Protein AF-0000000072238722 (afdb_homodimer)

Organism: Galdieria sulphuraria (NCBI:txid130081)

Solvent-accessible surface area (backbone atoms only — not comparable to full-atom values): 38570 Å² total; per-residue (Å²): 114,72,70,58,52,62,52,50,57,59,60,52,62,66,69,68,73,68,76,85,83,76,80,78,76,73,68,76,77,63,63,63,56,59,50,48,52,53,47,48,51,50,53,49,53,51,50,53,50,44,53,50,46,49,50,52,45,54,50,49,50,54,50,46,52,54,48,49,51,50,44,53,54,46,50,53,51,49,50,53,50,50,52,52,50,50,60,60,52,68,78,47,76,82,42,75,71,49,44,55,50,50,52,49,49,52,51,49,52,51,50,51,61,61,54,50,73,76,46,79,29,46,36,48,72,75,33,28,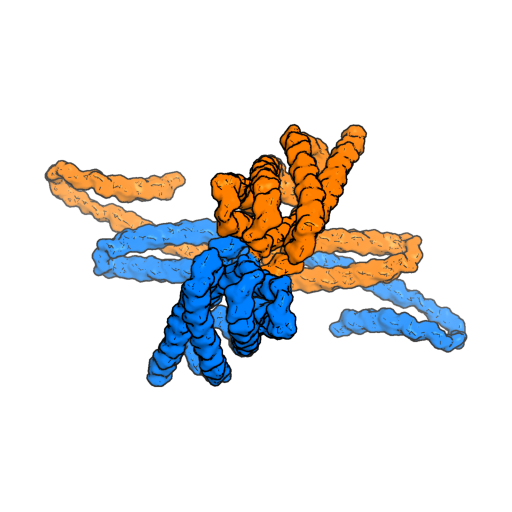68,45,62,43,89,44,72,59,55,58,88,44,64,66,53,46,53,48,51,52,50,49,51,42,48,49,48,45,59,47,18,59,51,47,35,51,53,35,51,50,35,63,75,40,70,83,43,60,66,56,49,33,50,51,23,51,51,45,24,50,49,26,49,25,49,32,40,46,52,32,34,41,38,61,61,71,44,86,68,61,68,60,65,44,50,48,24,55,50,49,22,51,45,21,49,38,60,36,53,46,55,99,42,72,70,44,64,74,41,48,63,62,49,40,50,51,48,34,51,51,23,52,48,43,35,54,50,27,50,51,52,48,53,50,52,51,52,28,52,74,68,72,44,59,75,60,69,79,70,69,88,75,69,74,92,64,60,76,62,62,64,51,53,60,57,45,45,61,59,52,51,52,52,42,50,52,38,43,51,50,19,54,50,28,46,56,50,20,73,76,41,67,87,47,56,49,38,47,53,43,17,50,48,31,44,52,49,28,54,52,50,51,52,52,53,52,49,53,54,49,50,55,56,46,58,51,51,72,70,99,115,72,72,60,54,62,54,52,59,62,60,56,64,65,70,69,73,71,78,84,84,73,80,80,71,74,67,74,76,60,63,62,56,58,51,46,52,53,47,49,50,52,52,48,53,52,50,52,50,45,53,51,46,50,50,50,45,53,51,50,51,54,52,47,51,54,47,49,51,52,44,54,53,47,50,54,52,49,51,53,51,49,53,53,50,50,61,61,53,67,79,49,76,83,42,75,71,47,44,55,50,50,51,49,51,52,50,50,51,51,48,51,60,60,54,49,75,75,46,79,32,46,35,48,72,74,34,28,69,45,63,42,89,43,73,60,56,58,87,44,67,65,52,46,53,48,52,52,50,50,53,43,48,50,47,45,59,48,18,59,53,47,36,52,52,34,48,49,35,64,75,40,70,84,42,60,66,55,49,33,50,52,22,50,51,46,24,50,50,24,50,24,48,33,39,47,50,31,33,42,39,61,61,70,44,85,70,62,67,61,64,45,49,47,23,54,50,48,23,50,43,21,50,37,60,34,51,46,56,99,42,72,70,44,64,73,41,49,65,61,49,38,53,51,48,36,52,52,23,52,48,43,35,54,51,28,53,51,53,48,54,48,50,52,52,27,51,74,68,70,48,60,73,59,71,73,69,70,71,68,71,74,75,58,61,66,81,26,78,57,56,68,56,44,46,61,59,53,53,52,52,42,51,52,38,44,50,52,18,53,49,28,47,55,48,20,72,75,42,68,87,48,55,49,37,48,51,42,18,52,48,32,42,52,48,29,53,52,51,52,52,52,52,53,48,53,53,49,50,53,56,47,58,49,51,71,71,100

Nearest PDB structures (foldseek):
  7n7p-assembly1_B  TM=8.398E-01  e=6.210E-16  Homo sapiens
  7n0l-assembly1_B  TM=8.206E-01  e=9.964E-15  Mus musculus
  7n0k-assembly1_A  TM=8.258E-01  e=4.083E-14  Mus musculus
  7cxr-assembly1_B  TM=8.049E-01  e=8.608E-13  Anaplasma marginale
  7f6v-assembly1_B  TM=8.187E-01  e=2.139E-12  Homo sapiens

Sequence (716 aa):
MVVETKRENYNSVKSGAEGSVATSSVTSQTTPLLDWEEYLRDVESAHSRLLQTSDQLRHSFSQLDTLQGEFESKYRAQKKDVESLKSYLKDINDTVQYTTAKEKVESWSCDLKQLSSLMPVSGGLFVELFLGTTDLRFRRRQQRIAFKTQYELYKKRLGPFFVWMTFLCFLFERNRWLHMLLQLFLAYYYASLAIRENILRANGSNIKSWWIWHHYLSMGIATCFLTWPDSTSYAMFRNRLHIFGMYTALLQILQARYQMARLYTLRSLGKAGELDVANTDSTQIHWGSSMKLLMPFVIVGQFIQLYNCIFLYGLWRMFPLETQILVASILFLSTFAGNFSTTMYTLYEKTRGKKHSFMVVETKRENYNSVKSGAEGSVATSSVTSQTTPLLDWEEYLRDVESAHSRLLQTSDQLRHSFSQLDTLQGEFESKYRAQKKDVESLKSYLKDINDTVQYTTAKEKVESWSCDLKQLSSLMPVSGGLFVELFLGTTDLRFRRRQQRIAFKTQYELYKKRLGPFFVWMTFLCFLFERNRWLHMLLQLFLAYYYASLAIRENILRANGSNIKSWWIWHHYLSMGIATCFLTWPDSTSYAMFRNRLHIFGMYTALLQILQARYQMARLYTLRSLGKAGELDVANTDSTQIHWGSSMKLLMPFVIVGQFIQLYNCIFLYGLWRMFPLETQILVASILFLSTFAGNFSTTMYTLYEKTRGKKHSF

InterPro domains:
  IPR012926 TMEM120A/B [PF07851] (41-352)
  IPR012926 TMEM120A/B [PTHR21433] (40-355)

Foldseek 3Di:
DVVVVLVVVVVVVVPPPDDDDDDDPCPVPVVVVVVVVVVVVVVVVVVVVVVVVVVVVVVVVVVVVVVLVVVVVVLVVLVVVLVVVCVVLVPDPDDVVSVVVNVVSVVSVVVSVVCCLSHFAALDDLLCVPVNGDGLRDPDPVVLLVLVLVLLVVLLVCLVVLLVLLVVCVVVVLPLVSLLVSLVVLLVVLSVNLNSVSSSVRHPDPDDPLVSVLSVLSSVLSVLSNPQDSDPLCSVCVNLVSVLSNLVSVLSNLVSVLVNVVSVVCVVVVNNRVVPDCPVDPVPPPNPVSVVVSLVSLVVSLVSLLVSLVVLVVSCVVVVVRCSSVSSSVSSVVSSVSSVVVSVVVVVCVVVVVVVVD/DVVVVVVVVVVVVPPPPDDDPDDPPCPVPVVVVVVVVVVVVVVVVVVVVVVVVVVVVVVVVVVVVVVLVVLVVVLVVLVVVLVVVCVVLVPDPDDVVSVVVNVVSVVSVVVSVVCCLSHFAALDDLLCVPVNGDGLRDPDPVVLLVLVLVLLVVLLVCLVVLLVLLVVCVVVVLPLVSLLVSLVVLLVVLSVNLNSVSSSVRHPDPDDVLVSVLSVLSSVLSVLSNPQDSDPLCSVCVVLVSVLSNLVSVLSNLVSVVVNVVSVVCVVVVNNRVVPDCPPPDVVPPCPPRVVVSLVSLVVSLVSLLVSLVVLVVSCVVVVVRCSSVSSSVSSVVSSVSSVVVSVVVVVCVVVSVVVVD

Radius of gyration: 32.62 Å; Cα contacts (8 Å, |Δi|>4): 556; chains: 2; bounding box: 88×88×109 Å

Structure (mmCIF, N/CA/C/O backbone):
data_AF-0000000072238722-model_v1
#
loop_
_entity.id
_entity.type
_entity.pdbx_description
1 polymer 'TMPIT-like protein'
#
loop_
_atom_site.group_PDB
_atom_site.id
_atom_site.type_symbol
_atom_site.label_atom_id
_atom_site.label_alt_id
_atom_site.label_comp_id
_atom_site.label_asym_id
_atom_site.label_entity_id
_atom_site.label_seq_id
_atom_site.pdbx_PDB_ins_code
_atom_site.Cartn_x
_atom_site.Cartn_y
_atom_site.Cartn_z
_atom_site.occupancy
_atom_site.B_iso_or_equiv
_atom_site.auth_seq_id
_atom_site.auth_comp_id
_atom_site.auth_asym_id
_atom_site.auth_atom_id
_atom_site.pdbx_PDB_model_num
ATOM 1 N N . MET A 1 1 ? -0.94 39.125 -16.312 1 28 1 MET A N 1
ATOM 2 C CA . MET A 1 1 ? -0.953 39.688 -17.672 1 28 1 MET A CA 1
ATOM 3 C C . MET A 1 1 ? 0.377 40.344 -18 1 28 1 MET A C 1
ATOM 5 O O . MET A 1 1 ? 0.87 40.25 -19.125 1 28 1 MET A O 1
ATOM 9 N N . VAL A 1 2 ? 0.935 41.031 -16.906 1 33.91 2 VAL A N 1
ATOM 10 C CA . VAL A 1 2 ? 2.15 41.812 -17.125 1 33.91 2 VAL A CA 1
ATOM 11 C C . VAL A 1 2 ? 3.348 40.875 -17.25 1 33.91 2 VAL A C 1
ATOM 13 O O . VAL A 1 2 ? 4.223 41.094 -18.094 1 33.91 2 VAL A O 1
ATOM 16 N N . VAL A 1 3 ? 3.268 39.75 -16.5 1 37.22 3 VAL A N 1
ATOM 17 C CA . VAL A 1 3 ? 4.398 38.812 -16.453 1 37.22 3 VAL A CA 1
ATOM 18 C C . VAL A 1 3 ? 4.438 38 -17.719 1 37.22 3 VAL A C 1
ATOM 20 O O . VAL A 1 3 ? 5.5 37.531 -18.125 1 37.22 3 VAL A O 1
ATOM 23 N N . GLU A 1 4 ? 3.24 37.781 -18.328 1 39.72 4 GLU A N 1
ATOM 24 C CA . GLU A 1 4 ? 3.18 37.031 -19.578 1 39.72 4 GLU A CA 1
ATOM 25 C C . GLU A 1 4 ? 3.777 37.812 -20.734 1 39.72 4 GLU A C 1
ATOM 27 O O . GLU A 1 4 ? 4.441 37.281 -21.609 1 39.72 4 GLU A O 1
ATOM 32 N N . THR A 1 5 ? 3.619 39.125 -20.734 1 41.16 5 THR A N 1
ATOM 33 C CA . THR A 1 5 ? 4.07 39.969 -21.828 1 41.16 5 THR A CA 1
ATOM 34 C C . THR A 1 5 ? 5.594 40.094 -21.844 1 41.16 5 THR A C 1
ATOM 36 O O . THR A 1 5 ? 6.207 40.188 -22.906 1 41.16 5 THR A O 1
ATOM 39 N N . LYS A 1 6 ? 6.238 40.094 -20.719 1 40.59 6 LYS A N 1
ATOM 40 C CA . LYS A 1 6 ? 7.691 40.219 -20.672 1 40.59 6 LYS A CA 1
ATOM 41 C C . LYS A 1 6 ? 8.367 38.906 -21.094 1 40.59 6 LYS A C 1
ATOM 43 O O . LYS A 1 6 ? 9.492 38.938 -21.609 1 40.59 6 LYS A O 1
ATOM 48 N N . ARG A 1 7 ? 7.629 37.781 -21.016 1 41.03 7 ARG A N 1
ATOM 49 C CA . ARG A 1 7 ? 8.102 36.5 -21.453 1 41.03 7 ARG A CA 1
ATOM 50 C C . ARG A 1 7 ? 8.125 36.406 -22.969 1 41.03 7 ARG A C 1
ATOM 52 O O . ARG A 1 7 ? 9.055 35.812 -23.547 1 41.03 7 ARG A O 1
ATOM 59 N N . GLU A 1 8 ? 7.059 36.844 -23.688 1 42.12 8 GLU A N 1
ATOM 60 C CA . GLU A 1 8 ? 6.945 36.812 -25.156 1 42.12 8 GLU A CA 1
ATOM 61 C C . GLU A 1 8 ? 7.996 37.688 -25.812 1 42.12 8 GLU A C 1
ATOM 63 O O . GLU A 1 8 ? 8.516 37.344 -26.891 1 42.12 8 GLU A O 1
ATOM 68 N N . ASN A 1 9 ? 8.227 38.812 -25.312 1 41.56 9 ASN A N 1
ATOM 69 C CA . ASN A 1 9 ? 9.211 39.688 -25.969 1 41.56 9 ASN A CA 1
ATOM 70 C C . ASN A 1 9 ? 10.609 39.094 -25.922 1 41.56 9 ASN A C 1
ATOM 72 O O . ASN A 1 9 ? 11.445 39.375 -26.766 1 41.56 9 ASN A O 1
ATOM 76 N N . TYR A 1 10 ? 10.789 38.188 -24.938 1 40.44 10 TYR A N 1
ATOM 77 C CA . TYR A 1 10 ? 12.109 37.594 -24.875 1 40.44 10 TYR A CA 1
ATOM 78 C C . TYR A 1 10 ? 12.242 36.469 -25.906 1 40.44 10 TYR A C 1
ATOM 80 O O . TYR A 1 10 ? 13.289 36.312 -26.531 1 40.44 10 TYR A O 1
ATOM 88 N N . ASN A 1 11 ? 11.156 35.688 -26.156 1 40.56 11 ASN A N 1
ATOM 89 C CA . ASN A 1 11 ? 11.234 34.688 -27.203 1 40.56 11 ASN A CA 1
ATOM 90 C C . ASN A 1 11 ? 11.203 35.281 -28.594 1 40.56 11 ASN A C 1
ATOM 92 O O . ASN A 1 11 ? 11.68 34.688 -29.562 1 40.56 11 ASN A O 1
ATOM 96 N N . SER A 1 12 ? 10.469 36.375 -28.797 1 39.59 12 SER A N 1
ATOM 97 C CA . SER A 1 12 ? 10.375 36.938 -30.141 1 39.59 12 SER A CA 1
ATOM 98 C C . SER A 1 12 ? 11.688 37.594 -30.562 1 39.59 12 SER A C 1
ATOM 100 O O . SER A 1 12 ? 11.922 37.812 -31.75 1 39.59 12 SER A O 1
ATOM 102 N N . VAL A 1 13 ? 12.484 38.062 -29.656 1 39.94 13 VAL A N 1
ATOM 103 C CA . VAL A 1 13 ? 13.719 38.719 -30.078 1 39.94 13 VAL A CA 1
ATOM 104 C C . VAL A 1 13 ? 14.672 37.688 -30.672 1 39.94 13 VAL A C 1
ATOM 106 O O . VAL A 1 13 ? 15.594 38.031 -31.422 1 39.94 13 VAL A O 1
ATOM 109 N N . LYS A 1 14 ? 14.367 36.312 -30.469 1 37.22 14 LYS A N 1
ATOM 110 C CA . LYS A 1 14 ? 15.266 35.344 -31.094 1 37.22 14 LYS A CA 1
ATOM 111 C C . LYS A 1 14 ? 14.984 35.219 -32.594 1 37.22 14 LYS A C 1
ATOM 113 O O . LYS A 1 14 ? 15.883 34.906 -33.375 1 37.22 14 LYS A O 1
ATOM 118 N N . SER A 1 15 ? 13.648 35.281 -33.031 1 36.59 15 SER A N 1
ATOM 119 C CA . SER A 1 15 ? 13.398 34.844 -34.406 1 36.59 15 SER A CA 1
ATOM 120 C C . SER A 1 15 ? 13.812 35.906 -35.406 1 36.59 15 SER A C 1
ATOM 122 O O . SER A 1 15 ? 13.875 35.656 -36.594 1 36.59 15 SER A O 1
ATOM 124 N N . GLY A 1 16 ? 13.664 37.219 -35.062 1 32.88 16 GLY A N 1
ATOM 125 C CA . GLY A 1 16 ? 13.758 38.25 -36.094 1 32.88 16 GLY A CA 1
ATOM 126 C C . GLY A 1 16 ? 15.18 38.5 -36.531 1 32.88 16 GLY A C 1
ATOM 127 O O . GLY A 1 16 ? 15.453 39.5 -37.219 1 32.88 16 GLY A O 1
ATOM 128 N N . ALA A 1 17 ? 16.219 37.875 -36 1 33.78 17 ALA A N 1
ATOM 129 C CA . ALA A 1 17 ? 17.562 38.375 -36.281 1 33.78 17 ALA A CA 1
ATOM 130 C C . ALA A 1 17 ? 17.953 38.094 -37.719 1 33.78 17 ALA A C 1
ATOM 132 O O . ALA A 1 17 ? 19.109 38.312 -38.094 1 33.78 17 ALA A O 1
ATOM 133 N N . GLU A 1 18 ? 17.031 37.438 -38.594 1 29.19 18 GLU A N 1
ATOM 134 C CA . GLU A 1 18 ? 17.734 37.062 -39.812 1 29.19 18 GLU A CA 1
ATOM 135 C C . GLU A 1 18 ? 17.953 38.281 -40.688 1 29.19 18 GLU A C 1
ATOM 137 O O . GLU A 1 18 ? 18.844 38.281 -41.531 1 29.19 18 GLU A O 1
ATOM 142 N N . GLY A 1 19 ? 16.844 39 -41.062 1 27.91 19 GLY A N 1
ATOM 143 C CA . GLY A 1 19 ? 16.906 39.531 -42.406 1 27.91 19 GLY A CA 1
ATOM 144 C C . GLY A 1 19 ? 17.938 40.656 -42.562 1 27.91 19 GLY A C 1
ATOM 145 O O . GLY A 1 19 ? 18.828 40.562 -43.406 1 27.91 19 GLY A O 1
ATOM 146 N N . SER A 1 20 ? 17.469 42.031 -42.844 1 29.31 20 SER A N 1
ATOM 147 C CA . SER A 1 20 ? 17.938 43.031 -43.75 1 29.31 20 SER A CA 1
ATOM 148 C C . SER A 1 20 ? 19.156 43.781 -43.188 1 29.31 20 SER A C 1
ATOM 150 O O . SER A 1 20 ? 19.281 43.969 -42 1 29.31 20 SER A O 1
ATOM 152 N N . VAL A 1 21 ? 20.25 44.125 -44.125 1 29.61 21 VAL A N 1
ATOM 153 C CA . VAL A 1 21 ? 21.594 44.688 -44.094 1 29.61 21 VAL A CA 1
ATOM 154 C C . VAL A 1 21 ? 21.531 46.125 -43.594 1 29.61 21 VAL A C 1
ATOM 156 O O . VAL A 1 21 ? 22.547 46.844 -43.594 1 29.61 21 VAL A O 1
ATOM 159 N N . ALA A 1 22 ? 20.328 46.844 -43.656 1 29.47 22 ALA A N 1
ATOM 160 C CA . ALA A 1 22 ? 20.562 48.25 -43.812 1 29.47 22 ALA A CA 1
ATOM 161 C C . ALA A 1 22 ? 21.5 48.781 -42.719 1 29.47 22 ALA A C 1
ATOM 163 O O . ALA A 1 22 ? 21.719 48.125 -41.719 1 29.47 22 ALA A O 1
ATOM 164 N N . THR A 1 23 ? 21.484 50.188 -42.562 1 31.95 23 THR A N 1
ATOM 165 C CA . THR A 1 23 ? 22.297 51.312 -42.094 1 31.95 23 THR A CA 1
ATOM 166 C C . THR A 1 23 ? 22.562 51.188 -40.594 1 31.95 23 THR A C 1
ATOM 168 O O . THR A 1 23 ? 21.703 50.719 -39.844 1 31.95 23 THR A O 1
ATOM 171 N N . SER A 1 24 ? 23.891 51.531 -40.156 1 31.14 24 SER A N 1
ATOM 172 C CA . SER A 1 24 ? 24.719 51.281 -39 1 31.14 24 SER A CA 1
ATOM 173 C C . SER A 1 24 ? 24.141 51.875 -37.75 1 31.14 24 SER A C 1
ATOM 175 O O . SER A 1 24 ? 24.875 52.281 -36.844 1 31.14 24 SER A O 1
ATOM 177 N N . SER A 1 25 ? 22.922 52.594 -37.844 1 32.25 25 SER A N 1
ATOM 178 C CA . SER A 1 25 ? 22.703 53.312 -36.594 1 32.25 25 SER A CA 1
ATOM 179 C C . SER A 1 25 ? 22.891 52.406 -35.375 1 32.25 25 SER A C 1
ATOM 181 O O . SER A 1 25 ? 22.297 51.312 -35.312 1 32.25 25 SER A O 1
ATOM 183 N N . VAL A 1 26 ? 24.125 52.5 -34.75 1 32.59 26 VAL A N 1
ATOM 184 C CA . VAL A 1 26 ? 24.5 51.906 -33.469 1 32.59 26 VAL A CA 1
ATOM 185 C C . VAL A 1 26 ? 23.344 52.031 -32.469 1 32.59 26 VAL A C 1
ATOM 187 O O . VAL A 1 26 ? 23.125 53.094 -31.891 1 32.59 26 VAL A O 1
ATOM 190 N N . THR A 1 27 ? 22.125 51.969 -32.875 1 32.94 27 THR A N 1
ATOM 191 C CA . THR A 1 27 ? 21.203 51.875 -31.75 1 32.94 27 THR A CA 1
ATOM 192 C C . THR A 1 27 ? 21.734 50.938 -30.672 1 32.94 27 THR A C 1
ATOM 194 O O . THR A 1 27 ? 21.938 49.75 -30.938 1 32.94 27 THR A O 1
ATOM 197 N N . SER A 1 28 ? 22.656 51.531 -29.797 1 33.12 28 SER A N 1
ATOM 198 C CA . SER A 1 28 ? 23.141 50.875 -28.594 1 33.12 28 SER A CA 1
ATOM 199 C C . SER A 1 28 ? 22.109 49.875 -28.031 1 33.12 28 SER A C 1
ATOM 201 O O . SER A 1 28 ? 21 50.281 -27.672 1 33.12 28 SER A O 1
ATOM 203 N N . GLN A 1 29 ? 21.969 48.812 -28.484 1 36.44 29 GLN A N 1
ATOM 204 C CA . GLN A 1 29 ? 21.344 47.594 -28.047 1 36.44 29 GLN A CA 1
ATOM 205 C C . GLN A 1 29 ? 21.516 47.375 -26.547 1 36.44 29 GLN A C 1
ATOM 207 O O . GLN A 1 29 ? 22.188 46.438 -26.125 1 36.44 29 GLN A O 1
ATOM 212 N N . THR A 1 30 ? 21.906 48.406 -25.75 1 38.66 30 THR A N 1
ATOM 213 C CA . THR A 1 30 ? 22.047 48.406 -24.297 1 38.66 30 THR A CA 1
ATOM 214 C C . THR A 1 30 ? 20.797 47.844 -23.625 1 38.66 30 THR A C 1
ATOM 216 O O . THR A 1 30 ? 20.656 47.875 -22.406 1 38.66 30 THR A O 1
ATOM 219 N N . THR A 1 31 ? 19.703 47.812 -24.172 1 40.91 31 THR A N 1
ATOM 220 C CA . THR A 1 31 ? 18.422 47.531 -23.531 1 40.91 31 THR A CA 1
ATOM 221 C C . THR A 1 31 ? 18.406 46.156 -22.906 1 40.91 31 THR A C 1
ATOM 223 O O . THR A 1 31 ? 17.516 45.812 -22.125 1 40.91 31 THR A O 1
ATOM 226 N N . PRO A 1 32 ? 19.094 45.219 -23.438 1 49.81 32 PRO A N 1
ATOM 227 C CA . PRO A 1 32 ? 18.922 43.844 -22.969 1 49.81 32 PRO A CA 1
ATOM 228 C C . PRO A 1 32 ? 19.422 43.625 -21.547 1 49.81 32 PRO A C 1
ATOM 230 O O . PRO A 1 32 ? 18.906 42.781 -20.828 1 49.81 32 PRO A O 1
ATOM 233 N N . LEU A 1 33 ? 20.453 44.375 -21.25 1 49 33 LEU A N 1
ATOM 234 C CA . LEU A 1 33 ? 21.109 44.219 -19.953 1 49 33 LEU A CA 1
ATOM 235 C C . LEU A 1 33 ? 20.188 44.719 -18.828 1 49 33 LEU A C 1
ATOM 237 O O . LEU A 1 33 ? 20.125 44.094 -17.766 1 49 33 LEU A O 1
ATOM 241 N N . LEU A 1 34 ? 19.656 45.969 -19.016 1 54 34 LEU A N 1
ATOM 242 C CA . LEU A 1 34 ? 18.766 46.562 -18.031 1 54 34 LEU A CA 1
ATOM 243 C C . LEU A 1 34 ? 17.625 45.594 -17.672 1 54 34 LEU A C 1
ATOM 245 O O . LEU A 1 34 ? 17.266 45.469 -16.5 1 54 34 LEU A O 1
ATOM 249 N N . ASP A 1 35 ? 17.375 44.812 -18.766 1 74.38 35 ASP A N 1
ATOM 250 C CA . ASP A 1 35 ? 16.188 43.969 -18.625 1 74.38 35 ASP A CA 1
ATOM 251 C C . ASP A 1 35 ? 16.5 42.75 -17.797 1 74.38 35 ASP A C 1
ATOM 253 O O . ASP A 1 35 ? 15.719 42.344 -16.922 1 74.38 35 ASP A O 1
ATOM 257 N N . TRP A 1 36 ? 17.797 42.469 -17.953 1 77.62 36 TRP A N 1
ATOM 258 C CA . TRP A 1 36 ? 18.109 41.25 -17.219 1 77.62 36 TRP A CA 1
ATOM 259 C C . TRP A 1 36 ? 18.391 41.562 -15.75 1 77.62 36 TRP A C 1
ATOM 261 O O . TRP A 1 36 ? 18.031 40.781 -14.859 1 77.62 36 TRP A O 1
ATOM 271 N N . GLU A 1 37 ? 19.016 42.844 -15.516 1 79.62 37 GLU A N 1
ATOM 272 C CA . GLU A 1 37 ? 19.297 43.25 -14.133 1 79.62 37 GLU A CA 1
ATOM 273 C C . GLU A 1 37 ? 18 43.5 -13.359 1 79.62 37 GLU A C 1
ATOM 275 O O . GLU A 1 37 ? 17.906 43.156 -12.172 1 79.62 37 GLU A O 1
ATOM 280 N N . GLU A 1 38 ? 17.156 44.156 -14.062 1 86.06 38 GLU A N 1
ATOM 281 C CA . GLU A 1 38 ? 15.859 44.375 -13.43 1 86.06 38 GLU A CA 1
ATOM 282 C C . GLU A 1 38 ? 15.164 43.031 -13.141 1 86.06 38 GLU A C 1
ATOM 284 O O . GLU A 1 38 ? 14.562 42.875 -12.078 1 86.06 38 GLU A O 1
ATOM 289 N N . TYR A 1 39 ? 15.297 42.188 -14.117 1 88.25 39 TYR A N 1
ATOM 290 C CA . TYR A 1 39 ? 14.742 40.844 -13.93 1 88.25 39 TYR A CA 1
ATOM 291 C C . TYR A 1 39 ? 15.406 40.125 -12.75 1 88.25 39 TYR A C 1
ATOM 293 O O . TYR A 1 39 ? 14.727 39.5 -11.938 1 88.25 39 TYR A O 1
ATOM 301 N N . LEU A 1 40 ? 16.625 40.281 -12.641 1 89.81 40 LEU A N 1
ATOM 302 C CA . LEU A 1 40 ? 17.359 39.688 -11.539 1 89.81 40 LEU A CA 1
ATOM 303 C C . LEU A 1 40 ? 16.891 40.25 -10.203 1 89.81 40 LEU A C 1
ATOM 305 O O . LEU A 1 40 ? 16.766 39.5 -9.227 1 89.81 40 LEU A O 1
ATOM 309 N N . ARG A 1 41 ? 16.703 41.531 -10.18 1 90.88 41 ARG A N 1
ATOM 310 C CA . ARG A 1 41 ? 16.234 42.156 -8.953 1 90.88 41 ARG A CA 1
ATOM 311 C C . ARG A 1 41 ? 14.828 41.656 -8.594 1 90.88 41 ARG A C 1
ATOM 313 O O . ARG A 1 41 ? 14.523 41.469 -7.418 1 90.88 41 ARG A O 1
ATOM 320 N N . ASP A 1 42 ? 13.984 41.438 -9.523 1 91.5 42 ASP A N 1
ATOM 321 C CA . ASP A 1 42 ? 12.641 40.938 -9.289 1 91.5 42 ASP A CA 1
ATOM 322 C C . ASP A 1 42 ? 12.688 39.531 -8.727 1 91.5 42 ASP A C 1
ATOM 324 O O . ASP A 1 42 ? 11.938 39.188 -7.805 1 91.5 42 ASP A O 1
ATOM 328 N N . VAL A 1 43 ? 13.539 38.781 -9.352 1 93.69 43 VAL A N 1
ATOM 329 C CA . VAL A 1 43 ? 13.672 37.375 -8.906 1 93.69 43 VAL A CA 1
ATOM 330 C C . VAL A 1 43 ? 14.219 37.344 -7.477 1 93.69 43 VAL A C 1
ATOM 332 O O . VAL A 1 43 ? 13.805 36.5 -6.672 1 93.69 43 VAL A O 1
ATOM 335 N N . GLU A 1 44 ? 15.078 38.25 -7.168 1 93.88 44 GLU A N 1
ATOM 336 C CA . GLU A 1 44 ? 15.625 38.344 -5.82 1 93.88 44 GLU A CA 1
ATOM 337 C C . GLU A 1 44 ? 14.547 38.719 -4.809 1 93.88 44 GLU A C 1
ATOM 339 O O . GLU A 1 44 ? 14.508 38.188 -3.707 1 93.88 44 GLU A O 1
ATOM 344 N N . SER A 1 45 ? 13.758 39.656 -5.156 1 94.19 45 SER A N 1
ATOM 345 C CA . SER A 1 45 ? 12.664 40.062 -4.277 1 94.19 45 SER A CA 1
ATOM 346 C C . SER A 1 45 ? 11.68 38.906 -4.062 1 94.19 45 SER A C 1
ATOM 348 O O . SER A 1 45 ? 11.203 38.688 -2.947 1 94.19 45 SER A O 1
ATOM 350 N N . ALA A 1 46 ? 11.359 38.219 -5.117 1 94.31 46 ALA A N 1
ATOM 351 C CA . ALA A 1 46 ? 10.469 37.062 -5.023 1 94.31 46 ALA A CA 1
ATOM 352 C C . ALA A 1 46 ? 11.086 35.969 -4.148 1 94.31 46 ALA A C 1
ATOM 354 O O . ALA A 1 46 ? 10.375 35.281 -3.398 1 94.31 46 ALA A O 1
ATOM 355 N N . HIS A 1 47 ? 12.328 35.781 -4.293 1 95.31 47 HIS A N 1
ATOM 356 C CA . HIS A 1 47 ? 13.047 34.812 -3.49 1 95.31 47 HIS A CA 1
ATOM 357 C C . HIS A 1 47 ? 12.969 35.125 -2.006 1 95.31 47 HIS A C 1
ATOM 359 O O . HIS A 1 47 ? 12.766 34.25 -1.172 1 95.31 47 HIS A O 1
ATOM 365 N N . SER A 1 48 ? 13.148 36.406 -1.699 1 95.12 48 SER A N 1
ATOM 366 C CA . SER A 1 48 ? 13.047 36.844 -0.312 1 95.12 48 SER A CA 1
ATOM 367 C C . SER A 1 48 ? 11.648 36.625 0.249 1 95.12 48 SER A C 1
ATOM 369 O O . SER A 1 48 ? 11.5 36.219 1.407 1 95.12 48 SER A O 1
ATOM 371 N N . ARG A 1 49 ? 10.672 36.844 -0.535 1 95.06 49 ARG A N 1
ATOM 372 C CA . ARG A 1 49 ? 9.297 36.594 -0.113 1 95.06 49 ARG A CA 1
ATOM 373 C C . ARG A 1 49 ? 9.062 35.094 0.111 1 95.06 49 ARG A C 1
ATOM 375 O O . ARG A 1 49 ? 8.336 34.719 1.031 1 95.06 49 ARG A O 1
ATOM 382 N N . LEU A 1 50 ? 9.602 34.281 -0.732 1 96.62 50 LEU A N 1
ATOM 383 C CA . LEU A 1 50 ? 9.5 32.844 -0.585 1 96.62 50 LEU A CA 1
ATOM 384 C C . LEU A 1 50 ? 10.125 32.406 0.731 1 96.62 50 LEU A C 1
ATOM 386 O O . LEU A 1 50 ? 9.555 31.562 1.438 1 96.62 50 LEU A O 1
ATOM 390 N N . LEU A 1 51 ? 11.273 32.969 1.038 1 95.88 51 LEU A N 1
ATOM 391 C CA . LEU A 1 51 ? 11.945 32.625 2.283 1 95.88 51 LEU A CA 1
ATOM 392 C C . LEU A 1 51 ? 11.109 33.031 3.488 1 95.88 51 LEU A C 1
ATOM 394 O O . LEU A 1 51 ? 11.023 32.281 4.473 1 95.88 51 LEU A O 1
ATOM 398 N N . GLN A 1 52 ? 10.516 34.125 3.377 1 95.62 52 GLN A N 1
ATOM 399 C CA . GLN A 1 52 ? 9.648 34.562 4.457 1 95.62 52 GLN A CA 1
ATOM 400 C C . GLN A 1 52 ? 8.445 33.656 4.629 1 95.62 52 GLN A C 1
ATOM 402 O O . GLN A 1 52 ? 8.094 33.281 5.75 1 95.62 52 GLN A O 1
ATOM 407 N N . THR A 1 53 ? 7.824 33.312 3.539 1 95.62 53 THR A N 1
ATOM 408 C CA . THR A 1 53 ? 6.684 32.406 3.58 1 95.62 53 THR A CA 1
ATOM 409 C C . THR A 1 53 ? 7.098 31.031 4.137 1 95.62 53 THR A C 1
ATOM 411 O O . THR A 1 53 ? 6.332 30.391 4.855 1 95.62 53 THR A O 1
ATOM 414 N N . SER A 1 54 ? 8.266 30.562 3.705 1 95 54 SER A N 1
ATOM 415 C CA . SER A 1 54 ? 8.766 29.297 4.195 1 95 54 SER A CA 1
ATOM 416 C C . SER A 1 54 ? 8.938 29.312 5.711 1 95 54 SER A C 1
ATOM 418 O O . SER A 1 54 ? 8.625 28.328 6.387 1 95 54 SER A O 1
ATOM 420 N N . ASP A 1 55 ? 9.414 30.375 6.203 1 94.75 55 ASP A N 1
ATOM 421 C CA . ASP A 1 55 ? 9.586 30.5 7.648 1 94.75 55 ASP A CA 1
ATOM 422 C C . ASP A 1 55 ? 8.242 30.516 8.359 1 94.75 55 ASP A C 1
ATOM 424 O O . ASP A 1 55 ? 8.086 29.891 9.414 1 94.75 55 ASP A O 1
ATOM 428 N N . GLN A 1 56 ? 7.352 31.234 7.801 1 94.69 56 GLN A N 1
ATOM 429 C CA . GLN A 1 56 ? 6.004 31.25 8.367 1 94.69 56 GLN A CA 1
ATOM 430 C C . GLN A 1 56 ? 5.387 29.859 8.352 1 94.69 56 GLN A C 1
ATOM 432 O O . GLN A 1 56 ? 4.715 29.469 9.312 1 94.69 56 GLN A O 1
ATOM 437 N N . LEU A 1 57 ? 5.582 29.219 7.297 1 93.38 57 LEU A N 1
ATOM 438 C CA . LEU A 1 57 ? 5.051 27.859 7.152 1 93.38 57 LEU A CA 1
ATOM 439 C C . LEU A 1 57 ? 5.664 26.922 8.18 1 93.38 57 LEU A C 1
ATOM 441 O O . LEU A 1 57 ? 4.953 26.156 8.828 1 93.38 57 LEU A O 1
ATOM 445 N N . ARG A 1 58 ? 6.965 26.984 8.391 1 90.5 58 ARG A N 1
ATOM 446 C CA . ARG A 1 58 ? 7.648 26.172 9.391 1 90.5 58 ARG A CA 1
ATOM 447 C C . ARG A 1 58 ? 7.113 26.453 10.789 1 90.5 58 ARG A C 1
ATOM 449 O O . ARG A 1 58 ? 6.902 25.531 11.578 1 90.5 58 ARG A O 1
ATOM 456 N N . HIS A 1 59 ? 6.91 27.656 11.023 1 91.5 59 HIS A N 1
ATOM 457 C CA . HIS A 1 59 ? 6.352 28.047 12.312 1 91.5 59 HIS A CA 1
ATOM 458 C C . HIS A 1 59 ? 4.938 27.516 12.492 1 91.5 59 HIS A C 1
ATOM 460 O O . HIS A 1 59 ? 4.582 27.031 13.57 1 91.5 59 HIS A O 1
ATOM 466 N N . SER A 1 60 ? 4.199 27.641 11.445 1 91.62 60 SER A N 1
ATOM 467 C CA . SER A 1 60 ? 2.832 27.141 11.492 1 91.62 60 SER A CA 1
ATOM 468 C C . SER A 1 60 ? 2.812 25.625 11.727 1 91.62 60 SER A C 1
ATOM 470 O O . SER A 1 60 ? 1.944 25.109 12.43 1 91.62 60 SER A O 1
ATOM 472 N N . PHE A 1 61 ? 3.75 24.922 11.117 1 89.5 61 PHE A N 1
ATOM 473 C CA . PHE A 1 61 ? 3.857 23.484 11.336 1 89.5 61 PHE A CA 1
ATOM 474 C C . PHE A 1 61 ? 4.133 23.172 12.805 1 89.5 61 PHE A C 1
ATOM 476 O O . PHE A 1 61 ? 3.518 22.281 13.391 1 89.5 61 PHE A O 1
ATOM 483 N N . SER A 1 62 ? 5.023 23.891 13.383 1 88.44 62 SER A N 1
ATOM 484 C CA . SER A 1 62 ? 5.383 23.688 14.781 1 88.44 62 SER A CA 1
ATOM 485 C C . SER A 1 62 ? 4.195 23.969 15.703 1 88.44 62 SER A C 1
ATOM 487 O O . SER A 1 62 ? 3.947 23.203 16.641 1 88.44 62 SER A O 1
ATOM 489 N N . GLN A 1 63 ? 3.516 25 15.398 1 90.25 63 GLN A N 1
ATOM 490 C CA . GLN A 1 63 ? 2.338 25.344 16.188 1 90.25 63 GLN A CA 1
ATOM 491 C C . GLN A 1 63 ? 1.265 24.266 16.062 1 90.25 63 GLN A C 1
ATOM 493 O O . GLN A 1 63 ? 0.633 23.891 17.062 1 90.25 63 GLN A O 1
ATOM 498 N N . LEU A 1 64 ? 1.055 23.844 14.914 1 90 64 LEU A N 1
ATOM 499 C CA . LEU A 1 64 ? 0.048 22.812 14.672 1 90 64 LEU A CA 1
ATOM 500 C C . LEU A 1 64 ? 0.403 21.516 15.406 1 90 64 LEU A C 1
ATOM 502 O O . LEU A 1 64 ? -0.477 20.844 15.953 1 90 64 LEU A O 1
ATOM 506 N N . ASP A 1 65 ? 1.627 21.188 15.391 1 87 65 ASP A N 1
ATOM 507 C CA . ASP A 1 65 ? 2.082 19.984 16.062 1 87 65 ASP A CA 1
ATOM 508 C C . ASP A 1 65 ? 1.781 20.047 17.562 1 87 65 ASP A C 1
ATOM 510 O O . ASP A 1 65 ? 1.3 19.062 18.156 1 87 65 ASP A O 1
ATOM 514 N N . THR A 1 66 ? 2.092 21.125 18.125 1 89.69 66 THR A N 1
ATOM 515 C CA . THR A 1 66 ? 1.844 21.312 19.547 1 89.69 66 THR A CA 1
ATOM 516 C C . THR A 1 66 ? 0.349 21.266 19.844 1 89.69 66 THR A C 1
ATOM 518 O O . THR A 1 66 ? -0.08 20.578 20.781 1 89.69 66 THR A O 1
ATOM 521 N N . LEU A 1 67 ? -0.382 21.969 19.031 1 92.56 67 LEU A N 1
ATOM 522 C CA . LEU A 1 67 ? -1.828 22.016 19.219 1 92.56 67 LEU A CA 1
ATOM 523 C C . LEU A 1 67 ? -2.443 20.625 19.031 1 92.56 67 LEU A C 1
ATOM 525 O O . LEU A 1 67 ? -3.355 20.25 19.766 1 92.56 67 LEU A O 1
ATOM 529 N N . GLN A 1 68 ? -2.002 19.922 18.047 1 90.25 68 GLN A N 1
ATOM 530 C CA . GLN A 1 68 ? -2.488 18.562 17.797 1 90.25 68 GLN A CA 1
ATOM 531 C C . GLN A 1 68 ? -2.182 17.641 18.969 1 90.25 68 GLN A C 1
ATOM 533 O O . GLN A 1 68 ? -3.021 16.828 19.359 1 90.25 68 GLN A O 1
ATOM 538 N N . GLY A 1 69 ? -0.986 17.75 19.469 1 89.94 69 GLY A N 1
ATOM 539 C CA . GLY A 1 69 ? -0.636 16.969 20.641 1 89.94 69 GLY A CA 1
ATOM 540 C C . GLY A 1 69 ? -1.522 17.25 21.844 1 89.94 69 GLY A C 1
ATOM 541 O O . GLY A 1 69 ? -1.973 16.328 22.516 1 89.94 69 GLY A O 1
ATOM 542 N N . GLU A 1 70 ? -1.735 18.484 22.047 1 93.81 70 GLU A N 1
ATOM 543 C CA . GLU A 1 70 ? -2.615 18.891 23.141 1 93.81 70 GLU A CA 1
ATOM 544 C C . GLU A 1 70 ? -4.035 18.375 22.938 1 93.81 70 GLU A C 1
ATOM 546 O O . GLU A 1 70 ? -4.664 17.875 23.875 1 93.81 70 GLU A O 1
ATOM 551 N N . PHE A 1 71 ? -4.508 18.531 21.75 1 95.44 71 PHE A N 1
ATOM 552 C CA . PHE A 1 71 ? -5.848 18.062 21.438 1 95.44 71 PHE A CA 1
ATOM 553 C C . PHE A 1 71 ? -5.973 16.562 21.672 1 95.44 71 PHE A C 1
ATOM 555 O O . PHE A 1 71 ? -6.93 16.094 22.297 1 95.44 71 PHE A O 1
ATOM 562 N N . GLU A 1 72 ? -5.016 15.797 21.172 1 93.31 72 GLU A N 1
ATOM 563 C CA . GLU A 1 72 ? -5.059 14.344 21.312 1 93.31 72 GLU A CA 1
ATOM 564 C C . GLU A 1 72 ? -5.078 13.93 22.781 1 93.31 72 GLU A C 1
ATOM 566 O O . GLU A 1 72 ? -5.832 13.039 23.172 1 93.31 72 GLU A O 1
ATOM 571 N N . SER A 1 73 ? -4.27 14.555 23.578 1 94.56 73 SER A N 1
ATOM 572 C CA . SER A 1 73 ? -4.215 14.25 25 1 94.56 73 SER A CA 1
ATOM 573 C C . SER A 1 73 ? -5.547 14.562 25.688 1 94.56 73 SER A C 1
ATOM 575 O O . SER A 1 73 ? -6.074 13.742 26.438 1 94.56 73 SER A O 1
ATOM 577 N N . LYS A 1 74 ? -6.07 15.727 25.438 1 95.44 74 LYS A N 1
ATOM 578 C CA . LYS A 1 74 ? -7.34 16.141 26.031 1 95.44 74 LYS A CA 1
ATOM 579 C C . LYS A 1 74 ? -8.484 15.242 25.547 1 95.44 74 LYS A C 1
ATOM 581 O O . LYS A 1 74 ? -9.383 14.914 26.328 1 95.44 74 LYS A O 1
ATOM 586 N N . TYR A 1 75 ? -8.492 14.914 24.281 1 96.38 75 TYR A N 1
ATOM 587 C CA . TYR A 1 75 ? -9.516 14.047 23.719 1 96.38 75 TYR A CA 1
ATOM 588 C C . TYR A 1 75 ? -9.531 12.688 24.391 1 96.38 75 TYR A C 1
ATOM 590 O O . TYR A 1 75 ? -10.594 12.195 24.781 1 96.38 75 TYR A O 1
ATOM 598 N N . ARG A 1 76 ? -8.375 12.078 24.562 1 94.69 76 ARG A N 1
ATOM 599 C CA . ARG A 1 76 ? -8.281 10.766 25.203 1 94.69 76 ARG A CA 1
ATOM 600 C C . ARG A 1 76 ? -8.734 10.82 26.656 1 94.69 76 ARG A C 1
ATOM 602 O O . ARG A 1 76 ? -9.445 9.93 27.125 1 94.69 76 ARG A O 1
ATOM 609 N N . ALA A 1 77 ? -8.312 11.836 27.297 1 95.56 77 ALA A N 1
ATOM 610 C CA . ALA A 1 77 ? -8.727 12.016 28.688 1 95.56 77 ALA A CA 1
ATOM 611 C C . ALA A 1 77 ? -10.242 12.18 28.797 1 95.56 77 ALA A C 1
ATOM 613 O O . ALA A 1 77 ? -10.883 11.562 29.656 1 95.56 77 ALA A O 1
ATOM 614 N N . GLN A 1 78 ? -10.781 13.023 27.938 1 96 78 GLN A N 1
ATOM 615 C CA . GLN A 1 78 ? -12.219 13.266 27.953 1 96 78 GLN A CA 1
ATOM 616 C C . GLN A 1 78 ? -12.984 11.992 27.609 1 96 78 GLN A C 1
ATOM 618 O O . GLN A 1 78 ? -14.047 11.727 28.172 1 96 78 GLN A O 1
ATOM 623 N N . LYS A 1 79 ? -12.539 11.297 26.672 1 96.12 79 LYS A N 1
ATOM 624 C CA . LYS A 1 79 ? -13.188 10.047 26.281 1 96.12 79 LYS A CA 1
ATOM 625 C C . LYS A 1 79 ? -13.234 9.07 27.453 1 96.12 79 LYS A C 1
ATOM 627 O O . LYS A 1 79 ? -14.273 8.461 27.719 1 96.12 79 LYS A O 1
ATOM 632 N N . LYS A 1 80 ? -12.172 8.906 28.172 1 94.81 80 LYS A N 1
ATOM 633 C CA . LYS A 1 80 ? -12.125 8.047 29.359 1 94.81 80 LYS A CA 1
ATOM 634 C C . LYS A 1 80 ? -13.109 8.516 30.422 1 94.81 80 LYS A C 1
ATOM 636 O O . LYS A 1 80 ? -13.812 7.703 31.016 1 94.81 80 LYS A O 1
ATOM 641 N N . ASP A 1 81 ? -13.133 9.805 30.656 1 93.94 81 ASP A N 1
ATOM 642 C CA . ASP A 1 81 ? -14.016 10.383 31.656 1 93.94 81 ASP A CA 1
ATOM 643 C C . ASP A 1 81 ? -15.484 10.148 31.297 1 93.94 81 ASP A C 1
ATOM 645 O O . ASP A 1 81 ? -16.281 9.789 32.156 1 93.94 81 ASP A O 1
ATOM 649 N N . VAL A 1 82 ? -15.805 10.359 30.062 1 94.5 82 VAL A N 1
ATOM 650 C CA . VAL A 1 82 ? -17.188 10.219 29.609 1 94.5 82 VAL A CA 1
ATOM 651 C C . VAL A 1 82 ? -17.609 8.758 29.703 1 94.5 82 VAL A C 1
ATOM 653 O O . VAL A 1 82 ? -18.734 8.453 30.125 1 94.5 82 VAL A O 1
ATOM 656 N N . GLU A 1 83 ? -16.734 7.84 29.312 1 93 83 GLU A N 1
ATOM 657 C CA . GLU A 1 83 ? -17.031 6.418 29.406 1 93 83 GLU A CA 1
ATOM 658 C C . GLU A 1 83 ? -17.234 5.992 30.859 1 93 83 GLU A C 1
ATOM 660 O O . GLU A 1 83 ? -18.125 5.207 31.172 1 93 83 GLU A O 1
ATOM 665 N N . SER A 1 84 ? -16.391 6.496 31.75 1 90.31 84 SER A N 1
ATOM 666 C CA . SER A 1 84 ? -16.516 6.203 33.188 1 90.31 84 SER A CA 1
ATOM 667 C C . SER A 1 84 ? -17.844 6.723 33.75 1 90.31 84 SER A C 1
ATOM 669 O O . SER A 1 84 ? -18.5 6.035 34.5 1 90.31 84 SER A O 1
ATOM 671 N N . LEU A 1 85 ? -18.188 7.934 33.406 1 90.06 85 LEU A N 1
ATOM 672 C CA . LEU A 1 85 ? -19.422 8.531 33.844 1 90.06 85 LEU A CA 1
ATOM 673 C C . LEU A 1 85 ? -20.625 7.773 33.312 1 90.06 85 LEU A C 1
ATOM 675 O O . LEU A 1 85 ? -21.625 7.598 34 1 90.06 85 LEU A O 1
ATOM 679 N N . LYS A 1 86 ? -20.547 7.395 32.031 1 89.81 86 LYS A N 1
ATOM 680 C CA . LYS A 1 86 ? -21.625 6.621 31.406 1 89.81 86 LYS A CA 1
ATOM 681 C C . LYS A 1 86 ? -21.844 5.309 32.156 1 89.81 86 LYS A C 1
ATOM 683 O O . LYS A 1 86 ? -22.984 4.918 32.406 1 89.81 86 LYS A O 1
ATOM 688 N N . SER A 1 87 ? -20.75 4.664 32.5 1 88.69 87 SER A N 1
ATOM 689 C CA . SER A 1 87 ? -20.844 3.402 33.219 1 88.69 87 SER A CA 1
ATOM 690 C C . SER A 1 87 ? -21.422 3.609 34.625 1 88.69 87 SER A C 1
ATOM 692 O O . SER A 1 87 ? -22.219 2.795 35.094 1 88.69 87 SER A O 1
ATOM 694 N N . TYR A 1 88 ? -21.047 4.723 35.25 1 84.44 88 TYR A N 1
ATOM 695 C CA . TYR A 1 88 ? -21.531 5.039 36.594 1 84.44 88 TYR A CA 1
ATOM 696 C C . TYR A 1 88 ? -23.016 5.363 36.562 1 84.44 88 TYR A C 1
ATOM 698 O O . TYR A 1 88 ? -23.781 4.906 37.438 1 84.44 88 TYR A O 1
ATOM 706 N N . LEU A 1 89 ? -23.484 6.102 35.594 1 86.06 89 LEU A N 1
ATOM 707 C CA . LEU A 1 89 ? -24.844 6.605 35.562 1 86.06 89 LEU A CA 1
ATOM 708 C C . LEU A 1 89 ? -25.797 5.547 35 1 86.06 89 LEU A C 1
ATOM 710 O O . LEU A 1 89 ? -27.016 5.656 35.156 1 86.06 89 LEU A O 1
ATOM 714 N N . LYS A 1 90 ? -25.188 4.547 34.281 1 83.06 90 LYS A N 1
ATOM 715 C CA . LYS A 1 90 ? -26 3.531 33.625 1 83.06 90 LYS A CA 1
ATOM 716 C C . LYS A 1 90 ? -26.906 2.828 34.625 1 83.06 90 LYS A C 1
ATOM 718 O O . LYS A 1 90 ? -28.094 2.586 34.344 1 83.06 90 LYS A O 1
ATOM 723 N N . ASP A 1 91 ? -26.438 2.6 35.938 1 78.38 91 ASP A N 1
ATOM 724 C CA . ASP A 1 91 ? -27.188 1.771 36.875 1 78.38 91 ASP A CA 1
ATOM 725 C C . ASP A 1 91 ? -27.938 2.631 37.875 1 78.38 91 ASP A C 1
ATOM 727 O O . ASP A 1 91 ? -28.562 2.109 38.812 1 78.38 91 ASP A O 1
ATOM 731 N N . ILE A 1 92 ? -27.875 3.914 37.719 1 75.62 92 ILE A N 1
ATOM 732 C CA . ILE A 1 92 ? -28.516 4.766 38.719 1 75.62 92 ILE A CA 1
ATOM 733 C C . ILE A 1 92 ? -29.922 5.117 38.281 1 75.62 92 ILE A C 1
ATOM 735 O O . ILE A 1 92 ? -30.172 5.414 37.125 1 75.62 92 ILE A O 1
ATOM 739 N N . ASN A 1 93 ? -30.875 4.922 39.125 1 72.75 93 ASN A N 1
ATOM 740 C CA . ASN A 1 93 ? -32.281 5.203 38.875 1 72.75 93 ASN A CA 1
ATOM 741 C C . ASN A 1 93 ? -32.5 6.648 38.438 1 72.75 93 ASN A C 1
ATOM 743 O O . ASN A 1 93 ? -31.797 7.555 38.906 1 72.75 93 ASN A O 1
ATOM 747 N N . ASP A 1 94 ? -33.406 6.871 37.406 1 70 94 ASP A N 1
ATOM 748 C CA . ASP A 1 94 ? -33.625 8.117 36.688 1 70 94 ASP A CA 1
ATOM 749 C C . ASP A 1 94 ? -34.312 9.156 37.562 1 70 94 ASP A C 1
ATOM 751 O O . ASP A 1 94 ? -35.531 9.156 37.688 1 70 94 ASP A O 1
ATOM 755 N N . THR A 1 95 ? -33.656 9.68 38.594 1 76.56 95 THR A N 1
ATOM 756 C CA . THR A 1 95 ? -34.156 10.922 39.188 1 76.56 95 THR A CA 1
ATOM 757 C C . THR A 1 95 ? -33.875 12.102 38.25 1 76.56 95 THR A C 1
ATOM 759 O O . THR A 1 95 ? -33.094 11.969 37.281 1 76.56 95 THR A O 1
ATOM 762 N N . VAL A 1 96 ? -34.625 13.164 38.438 1 74.56 96 VAL A N 1
ATOM 763 C CA . VAL A 1 96 ? -34.531 14.32 37.531 1 74.56 96 VAL A CA 1
ATOM 764 C C . VAL A 1 96 ? -33.062 14.75 37.375 1 74.56 96 VAL A C 1
ATOM 766 O O . VAL A 1 96 ? -32.625 15.062 36.25 1 74.56 96 VAL A O 1
ATOM 769 N N . GLN A 1 97 ? -32.344 14.742 38.531 1 74.44 97 GLN A N 1
ATOM 770 C CA . GLN A 1 97 ? -30.938 15.164 38.5 1 74.44 97 GLN A CA 1
ATOM 771 C C . GLN A 1 97 ? -30.094 14.219 37.656 1 74.44 97 GLN A C 1
ATOM 773 O O . GLN A 1 97 ? -29.234 14.664 36.875 1 74.44 97 GLN A O 1
ATOM 778 N N . TYR A 1 98 ? -30.422 13.023 37.688 1 82.19 98 TYR A N 1
ATOM 779 C CA . TYR A 1 98 ? -29.609 12.039 36.969 1 82.19 98 TYR A CA 1
ATOM 780 C C . TYR A 1 98 ? -30 11.953 35.5 1 82.19 98 TYR A C 1
ATOM 782 O O . TYR A 1 98 ? -29.156 11.656 34.656 1 82.19 98 TYR A O 1
ATOM 790 N N . THR A 1 99 ? -31.203 12.406 35.312 1 85.25 99 THR A N 1
ATOM 791 C CA . THR A 1 99 ? -31.641 12.43 33.906 1 85.25 99 THR A CA 1
ATOM 792 C C . THR A 1 99 ? -30.922 13.547 33.156 1 85.25 99 THR A C 1
ATOM 794 O O . THR A 1 99 ? -30.5 13.359 32 1 85.25 99 THR A O 1
ATOM 797 N N . THR A 1 100 ? -30.797 14.672 33.844 1 87.69 100 THR A N 1
ATOM 798 C CA . THR A 1 100 ? -30.094 15.789 33.219 1 87.69 100 THR A CA 1
ATOM 799 C C . THR A 1 100 ? -28.625 15.453 33 1 87.69 100 THR A C 1
ATOM 801 O O . THR A 1 100 ? -28.031 15.812 31.969 1 87.69 100 THR A O 1
ATOM 804 N N . ALA A 1 101 ? -28.047 14.781 33.969 1 88.19 101 ALA A N 1
ATOM 805 C CA . ALA A 1 101 ? -26.641 14.375 33.844 1 88.19 101 ALA A CA 1
ATOM 806 C C . ALA A 1 101 ? -26.453 13.359 32.719 1 88.19 101 ALA A C 1
ATOM 808 O O . ALA A 1 101 ? -25.484 13.43 31.969 1 88.19 101 ALA A O 1
ATOM 809 N N . LYS A 1 102 ? -27.422 12.469 32.625 1 90.12 102 LYS A N 1
ATOM 810 C CA . LYS A 1 102 ? -27.359 11.469 31.547 1 90.12 102 LYS A CA 1
ATOM 811 C C . LYS A 1 102 ? -27.438 12.125 30.172 1 90.12 102 LYS A C 1
ATOM 813 O O . LYS A 1 102 ? -26.75 11.719 29.25 1 90.12 102 LYS A O 1
ATOM 818 N N . GLU A 1 103 ? -28.234 13.125 30.016 1 91.38 103 GLU A N 1
ATOM 819 C CA . GLU A 1 103 ? -28.359 13.852 28.766 1 91.38 103 GLU A CA 1
ATOM 820 C C . GLU A 1 103 ? -27.062 14.602 28.422 1 91.38 103 GLU A C 1
ATOM 822 O O . GLU A 1 103 ? -26.656 14.648 27.266 1 91.38 103 GLU A O 1
ATOM 827 N N . LYS A 1 104 ? -26.484 15.156 29.453 1 91.88 104 LYS A N 1
ATOM 828 C CA . LYS A 1 104 ? -25.234 15.867 29.25 1 91.88 104 LYS A CA 1
ATOM 829 C C . LYS A 1 104 ? -24.141 14.922 28.781 1 91.88 104 LYS A C 1
ATOM 831 O O . LYS A 1 104 ? -23.406 15.234 27.828 1 91.88 104 LYS A O 1
ATOM 836 N N . VAL A 1 105 ? -24.094 13.82 29.375 1 92.88 105 VAL A N 1
ATOM 837 C CA . VAL A 1 105 ? -23.062 12.836 29.047 1 92.88 105 VAL A CA 1
ATOM 838 C C . VAL A 1 105 ? -23.281 12.32 27.625 1 92.88 105 VAL A C 1
ATOM 840 O O . VAL A 1 105 ? -22.312 12.117 26.891 1 92.88 105 VAL A O 1
ATOM 843 N N . GLU A 1 106 ? -24.484 12.156 27.25 1 93.19 106 GLU A N 1
ATOM 844 C CA . GLU A 1 106 ? -24.781 11.734 25.891 1 93.19 106 GLU A CA 1
ATOM 845 C C . GLU A 1 106 ? -24.391 12.805 24.875 1 93.19 106 GLU A C 1
ATOM 847 O O . GLU A 1 106 ? -23.906 12.492 23.781 1 93.19 106 GLU A O 1
ATOM 852 N N . SER A 1 107 ? -24.641 14.016 25.266 1 94.62 107 SER A N 1
ATOM 853 C CA . SER A 1 107 ? -24.234 15.117 24.406 1 94.62 107 SER A CA 1
ATOM 854 C C . SER A 1 107 ? -22.719 15.156 24.234 1 94.62 107 SER A C 1
ATOM 856 O O . SER A 1 107 ? -22.219 15.398 23.125 1 94.62 107 SER A O 1
ATOM 858 N N . TRP A 1 108 ? -22.016 14.93 25.328 1 95.19 108 TRP A N 1
ATOM 859 C CA . TRP A 1 108 ? -20.562 14.891 25.266 1 95.19 108 TRP A CA 1
ATOM 860 C C . TRP A 1 108 ? -20.094 13.734 24.375 1 95.19 108 TRP A C 1
ATOM 862 O O . TRP A 1 108 ? -19.125 13.883 23.625 1 95.19 108 TRP A O 1
ATOM 872 N N . SER A 1 109 ? -20.766 12.633 24.469 1 94.75 109 SER A N 1
ATOM 873 C CA . SER A 1 109 ? -20.422 11.484 23.656 1 94.75 109 SER A CA 1
ATOM 874 C C . SER A 1 109 ? -20.609 11.789 22.172 1 94.75 109 SER A C 1
ATOM 876 O O . SER A 1 109 ? -19.797 11.375 21.344 1 94.75 109 SER A O 1
ATOM 878 N N . CYS A 1 110 ? -21.578 12.523 21.828 1 93.88 110 CYS A N 1
ATOM 879 C CA . CYS A 1 110 ? -21.828 12.922 20.453 1 93.88 110 CYS A CA 1
ATOM 880 C C . CYS A 1 110 ? -20.766 13.891 19.953 1 93.88 110 CYS A C 1
ATOM 882 O O . CYS A 1 110 ? -20.281 13.766 18.828 1 93.88 110 CYS A O 1
ATOM 884 N N . ASP A 1 111 ? -20.422 14.773 20.828 1 94.31 111 ASP A N 1
ATOM 885 C CA . ASP A 1 111 ? -19.359 15.703 20.484 1 94.31 111 ASP A CA 1
ATOM 886 C C . ASP A 1 111 ? -18.047 14.961 20.219 1 94.31 111 ASP A C 1
ATOM 888 O O . ASP A 1 111 ? -17.328 15.281 19.266 1 94.31 111 ASP A O 1
ATOM 892 N N . LEU A 1 112 ? -17.781 14.047 21.062 1 95 112 LEU A N 1
ATOM 893 C CA . LEU A 1 112 ? -16.547 13.289 20.922 1 95 112 LEU A CA 1
ATOM 894 C C . LEU A 1 112 ? -16.531 12.508 19.609 1 95 112 LEU A C 1
ATOM 896 O O . LEU A 1 112 ? -15.492 12.398 18.969 1 95 112 LEU A O 1
ATOM 900 N N . LYS A 1 113 ? -17.656 12.023 19.234 1 91.62 113 LYS A N 1
ATOM 901 C CA . LYS A 1 113 ? -17.766 11.336 17.953 1 91.62 113 LYS A CA 1
ATOM 902 C C . LYS A 1 113 ? -17.453 12.273 16.797 1 91.62 113 LYS A C 1
ATOM 904 O O . LYS A 1 113 ? -16.75 11.906 15.852 1 91.62 113 LYS A O 1
ATOM 909 N N . GLN A 1 114 ? -17.891 13.453 16.906 1 90.25 114 GLN A N 1
ATOM 910 C CA . GLN A 1 114 ? -17.625 14.445 15.875 1 90.25 114 GLN A CA 1
ATOM 911 C C . GLN A 1 114 ? -16.156 14.875 15.891 1 90.25 114 GLN A C 1
ATOM 913 O O . GLN A 1 114 ? -15.539 15.031 14.836 1 90.25 114 GLN A O 1
ATOM 918 N N . LEU A 1 115 ? -15.664 15.008 17.094 1 93.31 115 LEU A N 1
ATOM 919 C CA . LEU A 1 115 ? -14.297 15.484 17.25 1 93.31 115 LEU A CA 1
ATOM 920 C C . LEU A 1 115 ? -13.297 14.406 16.844 1 93.31 115 LEU A C 1
ATOM 922 O O . LEU A 1 115 ? -12.117 14.703 16.625 1 93.31 115 LEU A O 1
ATOM 926 N N . SER A 1 116 ? -13.742 13.188 16.656 1 90.56 116 SER A N 1
ATOM 927 C CA . SER A 1 116 ? -12.867 12.086 16.266 1 90.56 116 SER A CA 1
ATOM 928 C C . SER A 1 116 ? -12.297 12.297 14.867 1 90.56 116 SER A C 1
ATOM 930 O O . SER A 1 116 ? -11.266 11.727 14.516 1 90.56 116 SER A O 1
ATOM 932 N N . SER A 1 117 ? -12.93 13.164 14.094 1 87.69 117 SER A N 1
ATOM 933 C CA . SER A 1 117 ? -12.453 13.477 12.75 1 87.69 117 SER A CA 1
ATOM 934 C C . SER A 1 117 ? -11.148 14.258 12.789 1 87.69 117 SER A C 1
ATOM 936 O O . SER A 1 117 ? -10.43 14.336 11.789 1 87.69 117 SER A O 1
ATOM 938 N N . LEU A 1 118 ? -10.836 14.82 13.977 1 90.56 118 LEU A N 1
ATOM 939 C CA . LEU A 1 118 ? -9.602 15.602 14.109 1 90.56 118 LEU A CA 1
ATOM 940 C C . LEU A 1 118 ? -8.461 14.727 14.609 1 90.56 118 LEU A C 1
ATOM 942 O O . LEU A 1 118 ? -7.305 15.156 14.617 1 90.56 118 LEU A O 1
ATOM 946 N N . MET A 1 119 ? -8.773 13.531 15.023 1 90.31 119 MET A N 1
ATOM 947 C CA . MET A 1 119 ? -7.766 12.586 15.5 1 90.31 119 MET A CA 1
ATOM 948 C C . MET A 1 119 ? -7.07 11.898 14.328 1 90.31 119 MET A C 1
ATOM 950 O O . MET A 1 119 ? -7.676 11.688 13.281 1 90.31 119 MET A O 1
ATOM 954 N N . PRO A 1 120 ? -5.773 11.633 14.438 1 88.38 120 PRO A N 1
ATOM 955 C CA . PRO A 1 120 ? -5.117 10.836 13.406 1 88.38 120 PRO A CA 1
ATOM 956 C C . PRO A 1 120 ? -5.723 9.438 13.258 1 88.38 120 PRO A C 1
ATOM 958 O O . PRO A 1 120 ? -6.277 8.898 14.219 1 88.38 120 PRO A O 1
ATOM 961 N N . VAL A 1 121 ? -5.781 8.992 12.117 1 90.44 121 VAL A N 1
ATOM 962 C CA . VAL A 1 121 ? -6.34 7.668 11.867 1 90.44 121 VAL A CA 1
ATOM 963 C C . VAL A 1 121 ? -5.402 6.879 10.953 1 90.44 121 VAL A C 1
ATOM 965 O O . VAL A 1 121 ? -4.773 7.449 10.055 1 90.44 121 VAL A O 1
ATOM 968 N N . SER A 1 122 ? -5.367 5.617 11.32 1 89.06 122 SER A N 1
ATOM 969 C CA . SER A 1 122 ? -4.719 4.734 10.352 1 89.06 122 SER A CA 1
ATOM 970 C C . SER A 1 122 ? -5.727 4.176 9.352 1 89.06 122 SER A C 1
ATOM 972 O O . SER A 1 122 ? -6.918 4.473 9.438 1 89.06 122 SER A O 1
ATOM 974 N N . GLY A 1 123 ? -5.379 3.494 8.242 1 88.5 123 GLY A N 1
ATOM 975 C CA . GLY A 1 123 ? -6.262 2.932 7.23 1 88.5 123 GLY A CA 1
ATOM 976 C C . GLY A 1 123 ? -6.816 1.573 7.613 1 88.5 123 GLY A C 1
ATOM 977 O O . GLY A 1 123 ? -7.391 0.873 6.777 1 88.5 123 GLY A O 1
ATOM 978 N N . GLY A 1 124 ? -6.648 1.174 8.938 1 91.25 124 GLY A N 1
ATOM 979 C CA . GLY A 1 124 ? -7.094 -0.151 9.344 1 91.25 124 GLY A CA 1
ATOM 980 C C . GLY A 1 124 ? -6.004 -1.201 9.242 1 91.25 124 GLY A C 1
ATOM 981 O O . GLY A 1 124 ? -4.906 -0.921 8.75 1 91.25 124 GLY A O 1
ATOM 982 N N . LEU A 1 125 ? -6.355 -2.348 9.625 1 92.56 125 LEU A N 1
ATOM 983 C CA . LEU A 1 125 ? -5.383 -3.428 9.75 1 92.56 125 LEU A CA 1
ATOM 984 C C . LEU A 1 125 ? -4.742 -3.736 8.398 1 92.56 125 LEU A C 1
ATOM 986 O O . LEU A 1 125 ? -3.523 -3.889 8.305 1 92.56 125 LEU A O 1
ATOM 990 N N . PHE A 1 126 ? -5.594 -3.842 7.383 1 95.81 126 PHE A N 1
ATOM 991 C CA . PHE A 1 126 ? -5.074 -4.207 6.066 1 95.81 126 PHE A CA 1
ATOM 992 C C . PHE A 1 126 ? -4.086 -3.162 5.566 1 95.81 126 PHE A C 1
ATOM 994 O O . PHE A 1 126 ? -3.02 -3.506 5.055 1 95.81 126 PHE A O 1
ATOM 1001 N N . VAL A 1 127 ? -4.426 -1.896 5.695 1 95.62 127 VAL A N 1
ATOM 1002 C CA . VAL A 1 127 ? -3.559 -0.809 5.258 1 95.62 127 VAL A CA 1
ATOM 1003 C C . VAL A 1 127 ? -2.279 -0.798 6.09 1 95.62 127 VAL A C 1
ATOM 1005 O O . VAL A 1 127 ? -1.188 -0.569 5.562 1 95.62 127 VAL A O 1
ATOM 1008 N N . GLU A 1 128 ? -2.379 -1.107 7.309 1 94.94 128 GLU A N 1
ATOM 1009 C CA . GLU A 1 128 ? -1.232 -1.112 8.211 1 94.94 128 GLU A CA 1
ATOM 1010 C C . GLU A 1 128 ? -0.222 -2.186 7.816 1 94.94 128 GLU A C 1
ATOM 1012 O O . GLU A 1 128 ? 0.97 -2.061 8.102 1 94.94 128 GLU A O 1
ATOM 1017 N N . LEU A 1 129 ? -0.689 -3.18 7.207 1 93.06 129 LEU A N 1
ATOM 1018 C CA . LEU A 1 129 ? 0.212 -4.219 6.719 1 93.06 129 LEU A CA 1
ATOM 1019 C C . LEU A 1 129 ? 1.182 -3.654 5.688 1 93.06 129 LEU A C 1
ATOM 1021 O O . LEU A 1 129 ? 2.314 -4.129 5.566 1 93.06 129 LEU A O 1
ATOM 1025 N N . PHE A 1 130 ? 0.738 -2.676 4.977 1 92.88 130 PHE A N 1
ATOM 1026 C CA . PHE A 1 130 ? 1.561 -2.133 3.9 1 92.88 130 PHE A CA 1
ATOM 1027 C C . PHE A 1 130 ? 2.258 -0.854 4.344 1 92.88 130 PHE A C 1
ATOM 1029 O O . PHE A 1 130 ? 3.414 -0.616 3.988 1 92.88 130 PHE A O 1
ATOM 1036 N N . LEU A 1 131 ? 1.563 -0.047 5.188 1 92.06 131 LEU A N 1
ATOM 1037 C CA . LEU A 1 131 ? 2.045 1.304 5.453 1 92.06 131 LEU A CA 1
ATOM 1038 C C . LEU A 1 131 ? 2.393 1.479 6.93 1 92.06 131 LEU A C 1
ATOM 1040 O O . LEU A 1 131 ? 2.92 2.52 7.328 1 92.06 131 LEU A O 1
ATOM 1044 N N . GLY A 1 132 ? 2.109 0.512 7.762 1 90 132 GLY A N 1
ATOM 1045 C CA . GLY A 1 132 ? 2.252 0.717 9.195 1 90 132 GLY A CA 1
ATOM 1046 C C . GLY A 1 132 ? 1.188 1.63 9.773 1 90 132 GLY A C 1
ATOM 1047 O O . GLY A 1 132 ? 0.161 1.878 9.141 1 90 132 GLY A O 1
ATOM 1048 N N . THR A 1 133 ? 1.402 2.129 10.961 1 87.5 133 THR A N 1
ATOM 1049 C CA . THR A 1 133 ? 0.43 2.975 11.648 1 87.5 133 THR A CA 1
ATOM 1050 C C . THR A 1 133 ? 0.649 4.445 11.289 1 87.5 133 THR A C 1
ATOM 1052 O O . THR A 1 133 ? 0.813 5.285 12.18 1 87.5 133 THR A O 1
ATOM 1055 N N . THR A 1 134 ? 0.669 4.746 10.086 1 86.81 134 THR A N 1
ATOM 1056 C CA . THR A 1 134 ? 0.845 6.109 9.594 1 86.81 134 THR A CA 1
ATOM 1057 C C . THR A 1 134 ? -0.487 6.852 9.57 1 86.81 134 THR A C 1
ATOM 1059 O O . THR A 1 134 ? -1.526 6.266 9.258 1 86.81 134 THR A O 1
ATOM 1062 N N . ASP A 1 135 ? -0.406 8.125 9.914 1 88.88 135 ASP A N 1
ATOM 1063 C CA . ASP A 1 135 ? -1.606 8.953 9.875 1 88.88 135 ASP A CA 1
ATOM 1064 C C . ASP A 1 135 ? -2.055 9.211 8.445 1 88.88 135 ASP A C 1
ATOM 1066 O O . ASP A 1 135 ? -1.308 9.781 7.645 1 88.88 135 ASP A O 1
ATOM 1070 N N . LEU A 1 136 ? -3.238 8.789 8.141 1 90.75 136 LEU A N 1
ATOM 1071 C CA . LEU A 1 136 ? -3.777 8.922 6.793 1 90.75 136 LEU A CA 1
ATOM 1072 C C . LEU A 1 136 ? -5.039 9.781 6.793 1 90.75 136 LEU A C 1
ATOM 1074 O O . LEU A 1 136 ? -5.891 9.633 5.914 1 90.75 136 LEU A O 1
ATOM 1078 N N . ARG A 1 137 ? -5.156 10.602 7.797 1 89.38 137 ARG A N 1
ATOM 1079 C CA . ARG A 1 137 ? -6.293 11.516 7.883 1 89.38 137 ARG A CA 1
ATOM 1080 C C . ARG A 1 137 ? -6.141 12.672 6.898 1 89.38 137 ARG A C 1
ATOM 1082 O O . ARG A 1 137 ? -5.09 13.312 6.844 1 89.38 137 ARG A O 1
ATOM 1089 N N . PHE A 1 138 ? -7.176 12.797 6.152 1 86.25 138 PHE A N 1
ATOM 1090 C CA . PHE A 1 138 ? -7.242 13.992 5.324 1 86.25 138 PHE A CA 1
ATOM 1091 C C . PHE A 1 138 ? -7.859 15.148 6.102 1 86.25 138 PHE A C 1
ATOM 1093 O O . PHE A 1 138 ? -9.047 15.117 6.438 1 86.25 138 PHE A O 1
ATOM 1100 N N . ARG A 1 139 ? -7.137 16.094 6.359 1 77 139 ARG A N 1
ATOM 1101 C CA . ARG A 1 139 ? -7.59 17.188 7.211 1 77 139 ARG A CA 1
ATOM 1102 C C . ARG A 1 139 ? -8.422 18.188 6.422 1 77 139 ARG A C 1
ATOM 1104 O O . ARG A 1 139 ? -9.32 18.828 6.973 1 77 139 ARG A O 1
ATOM 1111 N N . ARG A 1 140 ? -8.133 18.203 5.168 1 73.56 140 ARG A N 1
ATOM 1112 C CA . ARG A 1 140 ? -8.875 19.141 4.32 1 73.56 140 ARG A CA 1
ATOM 1113 C C . ARG A 1 140 ? -9.898 18.391 3.463 1 73.56 140 ARG A C 1
ATOM 1115 O O . ARG A 1 140 ? -9.602 17.312 2.938 1 73.56 140 ARG A O 1
ATOM 1122 N N . ARG A 1 141 ? -10.945 19.047 3.336 1 75.56 141 ARG A N 1
ATOM 1123 C CA . ARG A 1 141 ? -12 18.5 2.49 1 75.56 141 ARG A CA 1
ATOM 1124 C C . ARG A 1 141 ? -11.516 18.344 1.052 1 75.56 141 ARG A C 1
ATOM 1126 O O . ARG A 1 141 ? -11.836 17.344 0.395 1 75.56 141 ARG A O 1
ATOM 1133 N N . GLN A 1 142 ? -10.797 19.203 0.632 1 74.75 142 GLN A N 1
ATOM 1134 C CA . GLN A 1 142 ? -10.297 19.188 -0.739 1 74.75 142 GLN A CA 1
ATOM 1135 C C . GLN A 1 142 ? -9.391 17.984 -0.978 1 74.75 142 GLN A C 1
ATOM 1137 O O . GLN A 1 142 ? -9.398 17.406 -2.062 1 74.75 142 GLN A O 1
ATOM 1142 N N . GLN A 1 143 ? -8.664 17.656 0.063 1 82.38 143 GLN A N 1
ATOM 1143 C CA . GLN A 1 143 ? -7.789 16.5 -0.054 1 82.38 143 GLN A CA 1
ATOM 1144 C C . GLN A 1 143 ? -8.602 15.203 -0.142 1 82.38 143 GLN A C 1
ATOM 1146 O O . GLN A 1 143 ? -8.242 14.297 -0.895 1 82.38 143 GLN A O 1
ATOM 1151 N N . ARG A 1 144 ? -9.609 15.188 0.577 1 85.25 144 ARG A N 1
ATOM 1152 C CA . ARG A 1 144 ? -10.477 14.016 0.569 1 85.25 144 ARG A CA 1
ATOM 1153 C C . ARG A 1 144 ? -11.133 13.828 -0.796 1 85.25 144 ARG A C 1
ATOM 1155 O O . ARG A 1 144 ? -11.148 12.719 -1.338 1 85.25 144 ARG A O 1
ATOM 1162 N N . ILE A 1 145 ? -11.664 14.906 -1.341 1 84.19 145 ILE A N 1
ATOM 1163 C CA . ILE A 1 145 ? -12.32 14.867 -2.643 1 84.19 145 ILE A CA 1
ATOM 1164 C C . ILE A 1 145 ? -11.305 14.516 -3.725 1 84.19 145 ILE A C 1
ATOM 1166 O O . ILE A 1 145 ? -11.602 13.742 -4.641 1 84.19 145 ILE A O 1
ATOM 1170 N N . ALA A 1 146 ? -10.164 15.055 -3.555 1 86.38 146 ALA A N 1
ATOM 1171 C CA . ALA A 1 146 ? -9.117 14.766 -4.531 1 86.38 146 ALA A CA 1
ATOM 1172 C C . ALA A 1 146 ? -8.734 13.289 -4.504 1 86.38 146 ALA A C 1
ATOM 1174 O O . ALA A 1 146 ? -8.547 12.672 -5.555 1 86.38 146 ALA A O 1
ATOM 1175 N N . PHE A 1 147 ? -8.602 12.773 -3.348 1 91.44 147 PHE A N 1
ATOM 1176 C CA . PHE A 1 147 ? -8.25 11.367 -3.209 1 91.44 147 PHE A CA 1
ATOM 1177 C C . PHE A 1 147 ? -9.328 10.477 -3.814 1 91.44 147 PHE A C 1
ATOM 1179 O O . PHE A 1 147 ? -9.023 9.523 -4.531 1 91.44 147 PHE A O 1
ATOM 1186 N N . LYS A 1 148 ? -10.539 10.766 -3.518 1 90.25 148 LYS A N 1
ATOM 1187 C CA . LYS A 1 148 ? -11.656 10.008 -4.066 1 90.25 148 LYS A CA 1
ATOM 1188 C C . LYS A 1 148 ? -11.711 10.125 -5.586 1 90.25 148 LYS A C 1
ATOM 1190 O O . LYS A 1 148 ? -11.977 9.141 -6.281 1 90.25 148 LYS A O 1
ATOM 1195 N N . THR A 1 149 ? -11.492 11.273 -6.105 1 89.31 149 THR A N 1
ATOM 1196 C CA . THR A 1 149 ? -11.492 11.492 -7.547 1 89.31 149 THR A CA 1
ATOM 1197 C C . THR A 1 149 ? -10.391 10.672 -8.219 1 89.31 149 THR A C 1
ATOM 1199 O O . THR A 1 149 ? -10.633 10.023 -9.242 1 89.31 149 THR A O 1
ATOM 1202 N N . GLN A 1 150 ? -9.281 10.688 -7.605 1 91.81 150 GLN A N 1
ATOM 1203 C CA . GLN A 1 150 ? -8.172 9.906 -8.141 1 91.81 150 GLN A CA 1
ATOM 1204 C C . GLN A 1 150 ? -8.492 8.414 -8.117 1 91.81 150 GLN A C 1
ATOM 1206 O O . GLN A 1 150 ? -8.117 7.676 -9.031 1 91.81 150 GLN A O 1
ATOM 1211 N N . TYR A 1 151 ? -9.117 8 -7.078 1 92.69 151 TYR A N 1
ATOM 1212 C CA . TYR A 1 151 ? -9.516 6.609 -6.926 1 92.69 151 TYR A CA 1
ATOM 1213 C C . TYR A 1 151 ? -10.461 6.191 -8.047 1 92.69 151 TYR A C 1
ATOM 1215 O O . TYR A 1 151 ? -10.273 5.137 -8.664 1 92.69 151 TYR A O 1
ATOM 1223 N N . GLU A 1 152 ? -11.406 7.035 -8.359 1 90.69 152 GLU A N 1
ATOM 1224 C CA . GLU A 1 152 ? -12.367 6.715 -9.414 1 90.69 152 GLU A CA 1
ATOM 1225 C C . GLU A 1 152 ? -11.719 6.781 -10.789 1 90.69 152 GLU A C 1
ATOM 1227 O O . GLU A 1 152 ? -12.047 5.988 -11.68 1 90.69 152 GLU A O 1
ATOM 1232 N N . LEU A 1 153 ? -10.883 7.684 -10.938 1 91.06 153 LEU A N 1
ATOM 1233 C CA . LEU A 1 153 ? -10.148 7.773 -12.203 1 91.06 153 LEU A CA 1
ATOM 1234 C C . LEU A 1 153 ? -9.258 6.547 -12.398 1 91.06 153 LEU A C 1
ATOM 1236 O O . LEU A 1 153 ? -9.102 6.066 -13.523 1 91.06 153 LEU A O 1
ATOM 1240 N N . TYR A 1 154 ? -8.695 6.148 -11.359 1 93.69 154 TYR A N 1
ATOM 1241 C CA . TYR A 1 154 ? -7.887 4.934 -11.367 1 93.69 154 TYR A CA 1
ATOM 1242 C C . TYR A 1 154 ? -8.703 3.74 -11.852 1 93.69 154 TYR A C 1
ATOM 1244 O O . TYR A 1 154 ? -8.25 2.98 -12.711 1 93.69 154 TYR A O 1
ATOM 1252 N N . LYS A 1 155 ? -9.859 3.537 -11.336 1 93.31 155 LYS A N 1
ATOM 1253 C CA . LYS A 1 155 ? -10.758 2.471 -11.766 1 93.31 155 LYS A CA 1
ATOM 1254 C C . LYS A 1 155 ? -11.125 2.623 -13.242 1 93.31 155 LYS A C 1
ATOM 1256 O O . LYS A 1 155 ? -11.148 1.642 -13.984 1 93.31 155 LYS A O 1
ATOM 1261 N N . LYS A 1 156 ? -11.391 3.834 -13.594 1 91.19 156 LYS A N 1
ATOM 1262 C CA . LYS A 1 156 ? -11.781 4.113 -14.969 1 91.19 156 LYS A CA 1
ATOM 1263 C C . LYS A 1 156 ? -10.656 3.773 -15.945 1 91.19 156 LYS A C 1
ATOM 1265 O O . LYS A 1 156 ? -10.906 3.299 -17.047 1 91.19 156 LYS A O 1
ATOM 1270 N N . ARG A 1 157 ? -9.453 3.979 -15.547 1 92.06 157 ARG A N 1
ATOM 1271 C CA . ARG A 1 157 ? -8.305 3.738 -16.422 1 92.06 157 ARG A CA 1
ATOM 1272 C C . ARG A 1 157 ? -7.992 2.248 -16.516 1 92.06 157 ARG A C 1
ATOM 1274 O O . ARG A 1 157 ? -7.605 1.758 -17.578 1 92.06 157 ARG A O 1
ATOM 1281 N N . LEU A 1 158 ? -8.156 1.564 -15.484 1 94.5 158 LEU A N 1
ATOM 1282 C CA . LEU A 1 158 ? -7.754 0.163 -15.453 1 94.5 158 LEU A CA 1
ATOM 1283 C C . LEU A 1 158 ? -8.844 -0.728 -16.047 1 94.5 158 LEU A C 1
ATOM 1285 O O . LEU A 1 158 ? -8.555 -1.835 -16.516 1 94.5 158 LEU A O 1
ATOM 1289 N N . GLY A 1 159 ? -10.102 -0.221 -16.109 1 93.12 159 GLY A N 1
ATOM 1290 C CA . GLY A 1 159 ? -11.172 -0.987 -16.719 1 93.12 159 GLY A CA 1
ATOM 1291 C C . GLY A 1 159 ? -10.844 -1.44 -18.141 1 93.12 159 GLY A C 1
ATOM 1292 O O . GLY A 1 159 ? -10.766 -2.641 -18.406 1 93.12 159 GLY A O 1
ATOM 1293 N N . PRO A 1 160 ? -10.594 -0.509 -18.969 1 95 160 PRO A N 1
ATOM 1294 C CA . PRO A 1 160 ? -10.234 -0.862 -20.344 1 95 160 PRO A CA 1
ATOM 1295 C C . PRO A 1 160 ? -8.984 -1.734 -20.422 1 95 160 PRO A C 1
ATOM 1297 O O . PRO A 1 160 ? -8.891 -2.602 -21.297 1 95 160 PRO A O 1
ATOM 1300 N N . PHE A 1 161 ? -8.055 -1.524 -19.625 1 96.94 161 PHE A N 1
ATOM 1301 C CA . PHE A 1 161 ? -6.859 -2.354 -19.594 1 96.94 161 PHE A CA 1
ATOM 1302 C C . PHE A 1 161 ? -7.219 -3.818 -19.375 1 96.94 161 PHE A C 1
ATOM 1304 O O . PHE A 1 161 ? -6.727 -4.695 -20.094 1 96.94 161 PHE A O 1
ATOM 1311 N N . PHE A 1 162 ? -8.086 -4.09 -18.438 1 97.19 162 PHE A N 1
ATOM 1312 C CA . PHE A 1 162 ? -8.461 -5.465 -18.125 1 97.19 162 PHE A CA 1
ATOM 1313 C C . PHE A 1 162 ? -9.305 -6.062 -19.25 1 97.19 162 PHE A C 1
ATOM 1315 O O . PHE A 1 162 ? -9.234 -7.262 -19.516 1 97.19 162 PHE A O 1
ATOM 1322 N N . VAL A 1 163 ? -10.109 -5.254 -19.938 1 97.44 163 VAL A N 1
ATOM 1323 C CA . VAL A 1 163 ? -10.844 -5.727 -21.094 1 97.44 163 VAL A CA 1
ATOM 1324 C C . VAL A 1 163 ? -9.867 -6.195 -22.172 1 97.44 163 VAL A C 1
ATOM 1326 O O . VAL A 1 163 ? -10.008 -7.293 -22.719 1 97.44 163 VAL A O 1
ATOM 1329 N N . TRP A 1 164 ? -8.875 -5.379 -22.375 1 97.69 164 TRP A N 1
ATOM 1330 C CA . TRP A 1 164 ? -7.883 -5.699 -23.391 1 97.69 164 TRP A CA 1
ATOM 1331 C C . TRP A 1 164 ? -7.09 -6.941 -23 1 97.69 164 TRP A C 1
ATOM 1333 O O . TRP A 1 164 ? -6.887 -7.836 -23.828 1 97.69 164 TRP A O 1
ATOM 1343 N N . MET A 1 165 ? -6.672 -7.031 -21.844 1 97.69 165 MET A N 1
ATOM 1344 C CA . MET A 1 165 ? -5.887 -8.172 -21.375 1 97.69 165 MET A CA 1
ATOM 1345 C C . MET A 1 165 ? -6.707 -9.461 -21.438 1 97.69 165 MET A C 1
ATOM 1347 O O . MET A 1 165 ? -6.199 -10.508 -21.844 1 97.69 165 MET A O 1
ATOM 1351 N N . THR A 1 166 ? -7.93 -9.352 -21.016 1 97.44 166 THR A N 1
ATOM 1352 C CA . THR A 1 166 ? -8.797 -10.523 -21.062 1 97.44 166 THR A CA 1
ATOM 1353 C C . THR A 1 166 ? -9.047 -10.953 -22.516 1 97.44 166 THR A C 1
ATOM 1355 O O . THR A 1 166 ? -9.094 -12.141 -22.812 1 97.44 166 THR A O 1
ATOM 1358 N N . PHE A 1 167 ? -9.188 -10 -23.391 1 97.38 167 PHE A N 1
ATOM 1359 C CA . PHE A 1 167 ? -9.352 -10.281 -24.812 1 97.38 167 PHE A CA 1
ATOM 1360 C C . PHE A 1 167 ? -8.141 -11.031 -25.359 1 97.38 167 PHE A C 1
ATOM 1362 O O . PHE A 1 167 ? -8.289 -12.008 -26.094 1 97.38 167 PHE A O 1
ATOM 1369 N N . LEU A 1 168 ? -6.973 -10.602 -25 1 97.62 168 LEU A N 1
ATOM 1370 C CA . LEU A 1 168 ? -5.75 -11.273 -25.406 1 97.62 168 LEU A CA 1
ATOM 1371 C C . LEU A 1 168 ? -5.723 -12.711 -24.891 1 97.62 168 LEU A C 1
ATOM 1373 O O . LEU A 1 168 ? -5.277 -13.617 -25.609 1 97.62 168 LEU A O 1
ATOM 1377 N N . CYS A 1 169 ? -6.195 -12.883 -23.672 1 96.81 169 CYS A N 1
ATOM 1378 C CA . CYS A 1 169 ? -6.238 -14.227 -23.109 1 96.81 169 CYS A CA 1
ATOM 1379 C C . CYS A 1 169 ? -7.184 -15.125 -23.906 1 96.81 169 CYS A C 1
ATOM 1381 O O . CYS A 1 169 ? -6.922 -16.312 -24.062 1 96.81 169 CYS A O 1
ATOM 1383 N N . PHE A 1 170 ? -8.242 -14.57 -24.422 1 93.75 170 PHE A N 1
ATOM 1384 C CA . PHE A 1 170 ? -9.188 -15.297 -25.25 1 93.75 170 PHE A CA 1
ATOM 1385 C C . PHE A 1 170 ? -8.562 -15.664 -26.594 1 93.75 170 PHE A C 1
ATOM 1387 O O . PHE A 1 170 ? -8.758 -16.766 -27.094 1 93.75 170 PHE A O 1
ATOM 1394 N N . LEU A 1 171 ? -7.816 -14.75 -27.172 1 94.62 171 LEU A N 1
ATOM 1395 C CA . LEU A 1 171 ? -7.18 -14.961 -28.469 1 94.62 171 LEU A CA 1
ATOM 1396 C C . LEU A 1 171 ? -6.062 -15.992 -28.359 1 94.62 171 LEU A C 1
ATOM 1398 O O . LEU A 1 171 ? -5.867 -16.797 -29.281 1 94.62 171 LEU A O 1
ATOM 1402 N N . PHE A 1 172 ? -5.34 -15.867 -27.25 1 95.75 172 PHE A N 1
ATOM 1403 C CA . PHE A 1 172 ? -4.242 -16.797 -27.016 1 95.75 172 PHE A CA 1
ATOM 1404 C C . PHE A 1 172 ? -4.594 -17.781 -25.906 1 95.75 172 PHE A C 1
ATOM 1406 O O . PHE A 1 172 ? -3.936 -17.828 -24.875 1 95.75 172 PHE A O 1
ATOM 1413 N N . GLU A 1 173 ? -5.469 -18.688 -26.203 1 93.38 173 GLU A N 1
ATOM 1414 C CA . GLU A 1 173 ? -6.102 -19.562 -25.219 1 93.38 173 GLU A CA 1
ATOM 1415 C C . GLU A 1 173 ? -5.082 -20.5 -24.578 1 93.38 173 GLU A C 1
ATOM 1417 O O . GLU A 1 173 ? -5.223 -20.891 -23.422 1 93.38 173 GLU A O 1
ATOM 1422 N N . ARG A 1 174 ? -4.02 -20.812 -25.281 1 93.38 174 ARG A N 1
ATOM 1423 C CA . ARG A 1 174 ? -3.088 -21.812 -24.781 1 93.38 174 ARG A CA 1
ATOM 1424 C C . ARG A 1 174 ? -1.896 -21.156 -24.094 1 93.38 174 ARG A C 1
ATOM 1426 O O . ARG A 1 174 ? -1.021 -21.844 -23.562 1 93.38 174 ARG A O 1
ATOM 1433 N N . ASN A 1 175 ? -1.926 -19.859 -24.062 1 94.44 175 ASN A N 1
ATOM 1434 C CA . ASN A 1 175 ? -0.81 -19.156 -23.453 1 94.44 175 ASN A CA 1
ATOM 1435 C C . ASN A 1 175 ? -1.024 -18.969 -21.953 1 94.44 175 ASN A C 1
ATOM 1437 O O . ASN A 1 175 ? -1.558 -17.938 -21.516 1 94.44 175 ASN A O 1
ATOM 1441 N N . ARG A 1 176 ? -0.471 -19.875 -21.188 1 94.44 176 ARG A N 1
ATOM 1442 C CA . ARG A 1 176 ? -0.667 -19.875 -19.734 1 94.44 176 ARG A CA 1
ATOM 1443 C C . ARG A 1 176 ? 0.016 -18.672 -19.094 1 94.44 176 ARG A C 1
ATOM 1445 O O . ARG A 1 176 ? -0.47 -18.156 -18.094 1 94.44 176 ARG A O 1
ATOM 1452 N N . TRP A 1 177 ? 1.07 -18.234 -19.641 1 93.62 177 TRP A N 1
ATOM 1453 C CA . TRP A 1 177 ? 1.796 -17.094 -19.094 1 93.62 177 TRP A CA 1
ATOM 1454 C C . TRP A 1 177 ? 0.942 -15.828 -19.125 1 93.62 177 TRP A C 1
ATOM 1456 O O . TRP A 1 177 ? 0.926 -15.047 -18.172 1 93.62 177 TRP A O 1
ATOM 1466 N N . LEU A 1 178 ? 0.274 -15.734 -20.203 1 96.25 178 LEU A N 1
ATOM 1467 C CA . LEU A 1 178 ? -0.614 -14.586 -20.344 1 96.25 178 LEU A CA 1
ATOM 1468 C C . LEU A 1 178 ? -1.743 -14.641 -19.328 1 96.25 178 LEU A C 1
ATOM 1470 O O . LEU A 1 178 ? -2.092 -13.617 -18.719 1 96.25 178 LEU A O 1
ATOM 1474 N N . HIS A 1 179 ? -2.295 -15.82 -19.094 1 97.62 179 HIS A N 1
ATOM 1475 C CA . HIS A 1 179 ? -3.359 -16 -18.125 1 97.62 179 HIS A CA 1
ATOM 1476 C C . HIS A 1 179 ? -2.875 -15.664 -16.719 1 97.62 179 HIS A C 1
ATOM 1478 O O . HIS A 1 179 ? -3.578 -15 -15.953 1 97.62 179 HIS A O 1
ATOM 1484 N N . MET A 1 180 ? -1.647 -16.078 -16.422 1 97.12 180 MET A N 1
ATOM 1485 C CA . MET A 1 180 ? -1.07 -15.805 -15.117 1 97.12 180 MET A CA 1
ATOM 1486 C C . MET A 1 180 ? -0.835 -14.312 -14.922 1 97.12 180 MET A C 1
ATOM 1488 O O . MET A 1 180 ? -1.076 -13.773 -13.836 1 97.12 180 MET A O 1
ATOM 1492 N N . LEU A 1 181 ? -0.387 -13.703 -15.961 1 97.25 181 LEU A N 1
ATOM 1493 C CA . LEU A 1 181 ? -0.144 -12.266 -15.891 1 97.25 181 LEU A CA 1
ATOM 1494 C C . LEU A 1 181 ? -1.436 -11.508 -15.602 1 97.25 181 LEU A C 1
ATOM 1496 O O . LEU A 1 181 ? -1.446 -10.57 -14.797 1 97.25 181 LEU A O 1
ATOM 1500 N N . LEU A 1 182 ? -2.49 -11.906 -16.266 1 98.12 182 LEU A N 1
ATOM 1501 C CA . LEU A 1 182 ? -3.789 -11.297 -16 1 98.12 182 LEU A CA 1
ATOM 1502 C C . LEU A 1 182 ? -4.18 -11.453 -14.539 1 98.12 182 LEU A C 1
ATOM 1504 O O . LEU A 1 182 ? -4.605 -10.484 -13.906 1 98.12 182 LEU A O 1
ATOM 1508 N N . GLN A 1 183 ? -4.016 -12.656 -14.039 1 98.25 183 GLN A N 1
ATOM 1509 C CA . GLN A 1 183 ? -4.41 -12.914 -12.656 1 98.25 183 GLN A CA 1
ATOM 1510 C C . GLN A 1 183 ? -3.516 -12.164 -11.68 1 98.25 183 GLN A C 1
ATOM 1512 O O . GLN A 1 183 ? -3.971 -11.727 -10.617 1 98.25 183 GLN A O 1
ATOM 1517 N N . LEU A 1 184 ? -2.27 -12 -12.016 1 97.81 184 LEU A N 1
ATOM 1518 C CA . LEU A 1 184 ? -1.36 -11.211 -11.195 1 97.81 184 LEU A CA 1
ATOM 1519 C C . LEU A 1 184 ? -1.801 -9.75 -11.156 1 97.81 184 LEU A C 1
ATOM 1521 O O . LEU A 1 184 ? -1.827 -9.133 -10.086 1 97.81 184 LEU A O 1
ATOM 1525 N N . PHE A 1 185 ? -2.17 -9.211 -12.281 1 97.75 185 PHE A N 1
ATOM 1526 C CA . PHE A 1 185 ? -2.645 -7.836 -12.352 1 97.75 185 PHE A CA 1
ATOM 1527 C C . PHE A 1 185 ? -3.957 -7.676 -11.586 1 97.75 185 PHE A C 1
ATOM 1529 O O . PHE A 1 185 ? -4.191 -6.645 -10.953 1 97.75 185 PHE A O 1
ATOM 1536 N N . LEU A 1 186 ? -4.77 -8.68 -11.648 1 98.12 186 LEU A N 1
ATOM 1537 C CA . LEU A 1 186 ? -6.035 -8.609 -10.93 1 98.12 186 LEU A CA 1
ATOM 1538 C C . LEU A 1 186 ? -5.805 -8.656 -9.422 1 98.12 186 LEU A C 1
ATOM 1540 O O . LEU A 1 186 ? -6.457 -7.934 -8.664 1 98.12 186 LEU A O 1
ATOM 1544 N N . ALA A 1 187 ? -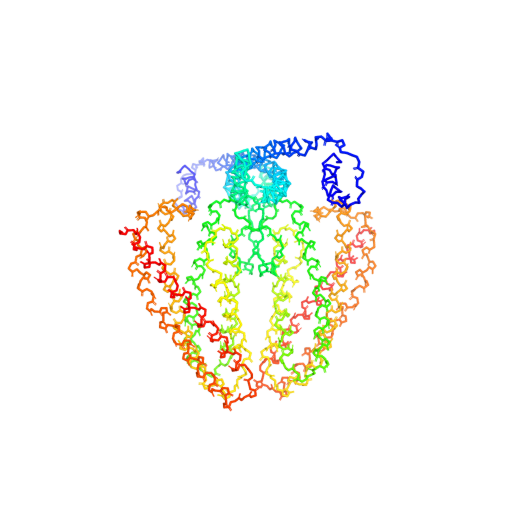4.902 -9.5 -9 1 97.81 187 ALA A N 1
ATOM 1545 C CA . ALA A 1 187 ? -4.562 -9.547 -7.582 1 97.81 187 ALA A CA 1
ATOM 1546 C C . ALA A 1 187 ? -4.062 -8.188 -7.102 1 97.81 187 ALA A C 1
ATOM 1548 O O . ALA A 1 187 ? -4.492 -7.699 -6.051 1 97.81 187 ALA A O 1
ATOM 1549 N N . TYR A 1 188 ? -3.186 -7.629 -7.867 1 96.88 188 TYR A N 1
ATOM 1550 C CA . TYR A 1 188 ? -2.689 -6.289 -7.559 1 96.88 188 TYR A CA 1
ATOM 1551 C C . TYR A 1 188 ? -3.83 -5.281 -7.535 1 96.88 188 TYR A C 1
ATOM 1553 O O . TYR A 1 188 ? -3.902 -4.441 -6.633 1 96.88 188 TYR A O 1
ATOM 1561 N N . TYR A 1 189 ? -4.652 -5.324 -8.547 1 97.69 189 TYR A N 1
ATOM 1562 C CA . TYR A 1 189 ? -5.762 -4.391 -8.688 1 97.69 189 TYR A CA 1
ATOM 1563 C C . TYR A 1 189 ? -6.656 -4.422 -7.453 1 97.69 189 TYR A C 1
ATOM 1565 O O . TYR A 1 189 ? -6.941 -3.381 -6.855 1 97.69 189 TYR A O 1
ATOM 1573 N N . TYR A 1 190 ? -7.035 -5.551 -7.012 1 97.81 190 TYR A N 1
ATOM 1574 C CA . TYR A 1 190 ? -7.965 -5.66 -5.891 1 97.81 190 TYR A CA 1
ATOM 1575 C C . TYR A 1 190 ? -7.281 -5.305 -4.578 1 97.81 190 TYR A C 1
ATOM 1577 O O . TYR A 1 190 ? -7.91 -4.754 -3.67 1 97.81 190 TYR A O 1
ATOM 1585 N N . ALA A 1 191 ? -5.98 -5.566 -4.473 1 97.12 191 ALA A N 1
ATOM 1586 C CA . ALA A 1 191 ? -5.234 -5.094 -3.307 1 97.12 191 ALA A CA 1
ATOM 1587 C C . ALA A 1 191 ? -5.219 -3.568 -3.248 1 97.12 191 ALA A C 1
ATOM 1589 O O . ALA A 1 191 ? -5.453 -2.98 -2.189 1 97.12 191 ALA A O 1
ATOM 1590 N N . SER A 1 192 ? -4.969 -2.967 -4.406 1 97.06 192 SER A N 1
ATOM 1591 C CA . SER A 1 192 ? -4.926 -1.51 -4.48 1 97.06 192 SER A CA 1
ATOM 1592 C C . SER A 1 192 ? -6.289 -0.899 -4.164 1 97.06 192 SER A C 1
ATOM 1594 O O . SER A 1 192 ? -6.375 0.106 -3.457 1 97.06 192 SER A O 1
ATOM 1596 N N . LEU A 1 193 ? -7.348 -1.543 -4.629 1 97.19 193 LEU A N 1
ATOM 1597 C CA . LEU A 1 193 ? -8.688 -1.061 -4.328 1 97.19 193 LEU A CA 1
ATOM 1598 C C . LEU A 1 193 ? -8.984 -1.165 -2.836 1 97.19 193 LEU A C 1
ATOM 1600 O O . LEU A 1 193 ? -9.531 -0.234 -2.24 1 97.19 193 LEU A O 1
ATOM 1604 N N . ALA A 1 194 ? -8.617 -2.277 -2.275 1 97.69 194 ALA A N 1
ATOM 1605 C CA . ALA A 1 194 ? -8.859 -2.484 -0.85 1 97.69 194 ALA A CA 1
ATOM 1606 C C . ALA A 1 194 ? -8.133 -1.438 -0.011 1 97.69 194 ALA A C 1
ATOM 1608 O O . ALA A 1 194 ? -8.703 -0.882 0.93 1 97.69 194 ALA A O 1
ATOM 1609 N N . ILE A 1 195 ? -6.91 -1.139 -0.367 1 97.19 195 ILE A N 1
ATOM 1610 C CA . ILE A 1 195 ? -6.129 -0.147 0.361 1 97.19 195 ILE A CA 1
ATOM 1611 C C . ILE A 1 195 ? -6.805 1.218 0.265 1 97.19 195 ILE A C 1
ATOM 1613 O O . ILE A 1 195 ? -7.066 1.862 1.284 1 97.19 195 ILE A O 1
ATOM 1617 N N . ARG A 1 196 ? -7.109 1.615 -0.892 1 96.31 196 ARG A N 1
ATOM 1618 C CA . ARG A 1 196 ? -7.664 2.943 -1.125 1 96.31 196 ARG A CA 1
ATOM 1619 C C . ARG A 1 196 ? -9.047 3.078 -0.498 1 96.31 196 ARG A C 1
ATOM 1621 O O . ARG A 1 196 ? -9.375 4.117 0.074 1 96.31 196 ARG A O 1
ATOM 1628 N N . GLU A 1 197 ? -9.859 2.016 -0.526 1 96.5 197 GLU A N 1
ATOM 1629 C CA . GLU A 1 197 ? -11.195 2.078 0.057 1 96.5 197 GLU A CA 1
ATOM 1630 C C . GLU A 1 197 ? -11.133 2.082 1.581 1 96.5 197 GLU A C 1
ATOM 1632 O O . GLU A 1 197 ? -11.961 2.709 2.24 1 96.5 197 GLU A O 1
ATOM 1637 N N . ASN A 1 198 ? -10.164 1.357 2.125 1 96.56 198 ASN A N 1
ATOM 1638 C CA . ASN A 1 198 ? -9.969 1.44 3.57 1 96.56 198 ASN A CA 1
ATOM 1639 C C . ASN A 1 198 ? -9.602 2.855 4.004 1 96.56 198 ASN A C 1
ATOM 1641 O O . ASN A 1 198 ? -10.078 3.338 5.031 1 96.56 198 ASN A O 1
ATOM 1645 N N . ILE A 1 199 ? -8.773 3.496 3.24 1 95.19 199 ILE A N 1
ATOM 1646 C CA . ILE A 1 199 ? -8.367 4.863 3.541 1 95.19 199 ILE A CA 1
ATOM 1647 C C . ILE A 1 199 ? -9.57 5.797 3.43 1 95.19 199 ILE A C 1
ATOM 1649 O O . ILE A 1 199 ? -9.781 6.656 4.293 1 95.19 199 ILE A O 1
ATOM 1653 N N . LEU A 1 200 ? -10.375 5.652 2.398 1 93.75 200 LEU A N 1
ATOM 1654 C CA . LEU A 1 200 ? -11.57 6.465 2.223 1 93.75 200 LEU A CA 1
ATOM 1655 C C . LEU A 1 200 ? -12.539 6.266 3.387 1 93.75 200 LEU A C 1
ATOM 1657 O O . LEU A 1 200 ? -13.078 7.238 3.92 1 93.75 200 LEU A O 1
ATOM 1661 N N . ARG A 1 201 ? -12.703 5.047 3.764 1 93.75 201 ARG A N 1
ATOM 1662 C CA . ARG A 1 201 ? -13.602 4.746 4.875 1 93.75 201 ARG A CA 1
ATOM 1663 C C . ARG A 1 201 ? -13.086 5.359 6.172 1 93.75 201 ARG A C 1
ATOM 1665 O O . ARG A 1 201 ? -13.867 5.918 6.953 1 93.75 201 ARG A O 1
ATOM 1672 N N . ALA A 1 202 ? -11.797 5.273 6.375 1 92.12 202 ALA A N 1
ATOM 1673 C CA . ALA A 1 202 ? -11.188 5.859 7.566 1 92.12 202 ALA A CA 1
ATOM 1674 C C . ALA A 1 202 ? -11.367 7.375 7.578 1 92.12 202 ALA A C 1
ATOM 1676 O O . ALA A 1 202 ? -11.297 8.008 8.641 1 92.12 202 ALA A O 1
ATOM 1677 N N . ASN A 1 203 ? -11.586 7.965 6.445 1 91.12 203 ASN A N 1
ATOM 1678 C CA . ASN A 1 203 ? -11.742 9.414 6.336 1 91.12 203 ASN A CA 1
ATOM 1679 C C . ASN A 1 203 ? -13.211 9.805 6.156 1 91.12 203 ASN A C 1
ATOM 1681 O O . ASN A 1 203 ? -13.508 10.883 5.637 1 91.12 203 ASN A O 1
ATOM 1685 N N . GLY A 1 204 ? -14.195 8.867 6.484 1 86.88 204 GLY A N 1
ATOM 1686 C CA . GLY A 1 204 ? -15.594 9.242 6.633 1 86.88 204 GLY A CA 1
ATOM 1687 C C . GLY A 1 204 ? -16.453 8.781 5.477 1 86.88 204 GLY A C 1
ATOM 1688 O O . GLY A 1 204 ? -17.656 9.07 5.438 1 86.88 204 GLY A O 1
ATOM 1689 N N . SER A 1 205 ? -15.852 8.102 4.5 1 87.94 205 SER A N 1
ATOM 1690 C CA . SER A 1 205 ? -16.672 7.574 3.418 1 87.94 205 SER A CA 1
ATOM 1691 C C . SER A 1 205 ? -17.609 6.473 3.912 1 87.94 205 SER A C 1
ATOM 1693 O O . SER A 1 205 ? -17.219 5.652 4.746 1 87.94 205 SER A O 1
ATOM 1695 N N . ASN A 1 206 ? -18.766 6.445 3.359 1 87.75 206 ASN A N 1
ATOM 1696 C CA . ASN A 1 206 ? -19.766 5.469 3.787 1 87.75 206 ASN A CA 1
ATOM 1697 C C . ASN A 1 206 ? -19.734 4.219 2.914 1 87.75 206 ASN A C 1
ATOM 1699 O O . ASN A 1 206 ? -20.781 3.701 2.525 1 87.75 206 ASN A O 1
ATOM 1703 N N . ILE A 1 207 ? -18.656 3.721 2.613 1 89 207 ILE A N 1
ATOM 1704 C CA . ILE A 1 207 ? -18.5 2.48 1.86 1 89 207 ILE A CA 1
ATOM 1705 C C . ILE A 1 207 ? -18.891 1.293 2.74 1 89 207 ILE A C 1
ATOM 1707 O O . ILE A 1 207 ? -18.406 1.168 3.871 1 89 207 ILE A O 1
ATOM 1711 N N . LYS A 1 208 ? -19.766 0.499 2.254 1 91.31 208 LYS A N 1
ATOM 1712 C CA . LYS A 1 208 ? -20.141 -0.691 3.01 1 91.31 208 LYS A CA 1
ATOM 1713 C C . LYS A 1 208 ? -18.953 -1.637 3.18 1 91.31 208 LYS A C 1
ATOM 1715 O O . LYS A 1 208 ? -18.172 -1.829 2.252 1 91.31 208 LYS A O 1
ATOM 1720 N N . SER A 1 209 ? -18.797 -2.297 4.258 1 93.44 209 SER A N 1
ATOM 1721 C CA . SER A 1 209 ? -17.672 -3.154 4.598 1 93.44 209 SER A CA 1
ATOM 1722 C C . SER A 1 209 ? -17.562 -4.328 3.633 1 93.44 209 SER A C 1
ATOM 1724 O O . SER A 1 209 ? -16.453 -4.785 3.332 1 93.44 209 SER A O 1
ATOM 1726 N N . TRP A 1 210 ? -18.688 -4.73 3.135 1 96.12 210 TRP A N 1
ATOM 1727 C CA . TRP A 1 210 ? -18.656 -5.887 2.244 1 96.12 210 TRP A CA 1
ATOM 1728 C C . TRP A 1 210 ? -17.812 -5.602 1.006 1 96.12 210 TRP A C 1
ATOM 1730 O O . TRP A 1 210 ? -17.109 -6.484 0.517 1 96.12 210 TRP A O 1
ATOM 1740 N N . TRP A 1 211 ? -17.953 -4.492 0.452 1 94.31 211 TRP A N 1
ATOM 1741 C CA . TRP A 1 211 ? -17.266 -4.195 -0.798 1 94.31 211 TRP A CA 1
ATOM 1742 C C . TRP A 1 211 ? -15.75 -4.262 -0.614 1 94.31 211 TRP A C 1
ATOM 1744 O O . TRP A 1 211 ? -15.023 -4.621 -1.542 1 94.31 211 TRP A O 1
ATOM 1754 N N . ILE A 1 212 ? -15.281 -3.945 0.576 1 96.88 212 ILE A N 1
ATOM 1755 C CA . ILE A 1 212 ? -13.859 -4.113 0.879 1 96.88 212 ILE A CA 1
ATOM 1756 C C . ILE A 1 212 ? -13.531 -5.598 1.013 1 96.88 212 ILE A C 1
ATOM 1758 O O . ILE A 1 212 ? -12.539 -6.074 0.466 1 96.88 212 ILE A O 1
ATOM 1762 N N . TRP A 1 213 ? -14.391 -6.312 1.696 1 97.44 213 TRP A N 1
ATOM 1763 C CA . TRP A 1 213 ? -14.219 -7.758 1.807 1 97.44 213 TRP A CA 1
ATOM 1764 C C . TRP A 1 213 ? -14.234 -8.414 0.429 1 97.44 213 TRP A C 1
ATOM 1766 O O . TRP A 1 213 ? -13.477 -9.359 0.178 1 97.44 213 TRP A O 1
ATOM 1776 N N . HIS A 1 214 ? -15.125 -7.879 -0.402 1 97.62 214 HIS A N 1
ATOM 1777 C CA . HIS A 1 214 ? -15.172 -8.359 -1.779 1 97.62 214 HIS A CA 1
ATOM 1778 C C . HIS A 1 214 ? -13.797 -8.273 -2.439 1 97.62 214 HIS A C 1
ATOM 1780 O O . HIS A 1 214 ? -13.398 -9.188 -3.166 1 97.62 214 HIS A O 1
ATOM 1786 N N . HIS A 1 215 ? -13.086 -7.152 -2.197 1 98.06 215 HIS A N 1
ATOM 1787 C CA . HIS A 1 215 ? -11.758 -7 -2.779 1 98.06 215 HIS A CA 1
ATOM 1788 C C . HIS A 1 215 ? -10.789 -8.039 -2.217 1 98.06 215 HIS A C 1
ATOM 1790 O O . HIS A 1 215 ? -9.969 -8.594 -2.955 1 98.06 215 HIS A O 1
ATOM 1796 N N . TYR A 1 216 ? -10.875 -8.344 -0.895 1 98.06 216 TYR A N 1
ATOM 1797 C CA . TYR A 1 216 ? -10.023 -9.367 -0.295 1 98.06 216 TYR A CA 1
ATOM 1798 C C . TYR A 1 216 ? -10.273 -10.727 -0.936 1 98.06 216 TYR A C 1
ATOM 1800 O O . TYR A 1 216 ? -9.328 -11.422 -1.313 1 98.06 216 TYR A O 1
ATOM 1808 N N . LEU A 1 217 ? -11.508 -11.078 -1.077 1 98.31 217 LEU A N 1
ATOM 1809 C CA . LEU A 1 217 ? -11.875 -12.367 -1.651 1 98.31 217 LEU A CA 1
ATOM 1810 C C . LEU A 1 217 ? -11.461 -12.445 -3.117 1 98.31 217 LEU A C 1
ATOM 1812 O O . LEU A 1 217 ? -10.984 -13.484 -3.576 1 98.31 217 LEU A O 1
ATOM 1816 N N . SER A 1 218 ? -11.648 -11.352 -3.832 1 98.19 218 SER A N 1
ATOM 1817 C CA . SER A 1 218 ? -11.273 -11.312 -5.238 1 98.19 218 SER A CA 1
ATOM 1818 C C . SER A 1 218 ? -9.766 -11.461 -5.41 1 98.19 218 SER A C 1
ATOM 1820 O O . SER A 1 218 ? -9.297 -12.086 -6.367 1 98.19 218 SER A O 1
ATOM 1822 N N . MET A 1 219 ? -9.023 -10.867 -4.488 1 97.88 219 MET A N 1
ATOM 1823 C CA . MET A 1 219 ? -7.582 -11.078 -4.477 1 97.88 219 MET A CA 1
ATOM 1824 C C . MET A 1 219 ? -7.25 -12.555 -4.309 1 97.88 219 MET A C 1
ATOM 1826 O O . MET A 1 219 ? -6.375 -13.086 -5 1 97.88 219 MET A O 1
ATOM 1830 N N . GLY A 1 220 ? -7.969 -13.195 -3.395 1 97.56 220 GLY A N 1
ATOM 1831 C CA . GLY A 1 220 ? -7.801 -14.625 -3.193 1 97.56 220 GLY A CA 1
ATOM 1832 C C . GLY A 1 220 ? -8.148 -15.445 -4.422 1 97.56 220 GLY A C 1
ATOM 1833 O O . GLY A 1 220 ? -7.43 -16.391 -4.77 1 97.56 220 GLY A O 1
ATOM 1834 N N . ILE A 1 221 ? -9.234 -15.062 -5.066 1 98.38 221 ILE A N 1
ATOM 1835 C CA . ILE A 1 221 ? -9.656 -15.75 -6.281 1 98.38 221 ILE A CA 1
ATOM 1836 C C . ILE A 1 221 ? -8.578 -15.617 -7.352 1 98.38 221 ILE A C 1
ATOM 1838 O O . ILE A 1 221 ? -8.195 -16.609 -7.98 1 98.38 221 ILE A O 1
ATOM 1842 N N . ALA A 1 222 ? -8.078 -14.398 -7.512 1 98.31 222 ALA A N 1
ATOM 1843 C CA . ALA A 1 222 ? -7.023 -14.172 -8.492 1 98.31 222 ALA A CA 1
ATOM 1844 C C . ALA A 1 222 ? -5.793 -15.016 -8.188 1 98.31 222 ALA A C 1
ATOM 1846 O O . ALA A 1 222 ? -5.184 -15.594 -9.094 1 98.31 222 ALA A O 1
ATOM 1847 N N . THR A 1 223 ? -5.438 -15.078 -6.91 1 97.44 223 THR A N 1
ATOM 1848 C CA . THR A 1 223 ? -4.285 -15.867 -6.496 1 97.44 223 THR A CA 1
ATOM 1849 C C . THR A 1 223 ? -4.523 -17.359 -6.77 1 97.44 223 THR A C 1
ATOM 1851 O O . THR A 1 223 ? -3.607 -18.062 -7.191 1 97.44 223 THR A O 1
ATOM 1854 N N . CYS A 1 224 ? -5.73 -17.828 -6.555 1 97.12 224 CYS A N 1
ATOM 1855 C CA . CYS A 1 224 ? -6.094 -19.203 -6.836 1 97.12 224 CYS A CA 1
ATOM 1856 C C . CYS A 1 224 ? -5.918 -19.531 -8.312 1 97.12 224 CYS A C 1
ATOM 1858 O O . CYS A 1 224 ? -5.309 -20.547 -8.664 1 97.12 224 CYS A O 1
ATOM 1860 N N . PHE A 1 225 ? -6.371 -18.672 -9.164 1 97.94 225 PHE A N 1
ATOM 1861 C CA . PHE A 1 225 ? -6.258 -18.891 -10.602 1 97.94 225 PHE A CA 1
ATOM 1862 C C . PHE A 1 225 ? -4.816 -18.734 -11.062 1 97.94 225 PHE A C 1
ATOM 1864 O O . PHE A 1 225 ? -4.383 -19.391 -12.008 1 97.94 225 PHE A O 1
ATOM 1871 N N . LEU A 1 226 ? -4.098 -17.828 -10.359 1 97.44 226 LEU A N 1
ATOM 1872 C CA . LEU A 1 226 ? -2.682 -17.641 -10.656 1 97.44 226 LEU A CA 1
ATOM 1873 C C . LEU A 1 226 ? -1.891 -18.922 -10.414 1 97.44 226 LEU A C 1
ATOM 1875 O O . LEU A 1 226 ? -1.011 -19.266 -11.203 1 97.44 226 LEU A O 1
ATOM 1879 N N . THR A 1 227 ? -2.262 -19.672 -9.406 1 96.62 227 THR A N 1
ATOM 1880 C CA . THR A 1 227 ? -1.467 -20.812 -8.969 1 96.62 227 THR A CA 1
ATOM 1881 C C . THR A 1 227 ? -2.029 -22.109 -9.531 1 96.62 227 THR A C 1
ATOM 1883 O O . THR A 1 227 ? -1.457 -23.188 -9.328 1 96.62 227 THR A O 1
ATOM 1886 N N . TRP A 1 228 ? -3.244 -22.047 -10.227 1 96.12 228 TRP A N 1
ATOM 1887 C CA . TRP A 1 228 ? -3.811 -23.219 -10.906 1 96.12 228 TRP A CA 1
ATOM 1888 C C . TRP A 1 228 ? -2.879 -23.703 -12 1 96.12 228 TRP A C 1
ATOM 1890 O O . TRP A 1 228 ? -2.541 -22.969 -12.922 1 96.12 228 TRP A O 1
ATOM 1900 N N . PRO A 1 229 ? -2.375 -24.984 -11.898 1 92.69 229 PRO A N 1
ATOM 1901 C CA . PRO A 1 229 ? -1.444 -25.484 -12.914 1 92.69 229 PRO A CA 1
ATOM 1902 C C . PRO A 1 229 ? -2.072 -25.562 -14.305 1 92.69 229 PRO A C 1
ATOM 1904 O O . PRO A 1 229 ? -3.299 -25.594 -14.43 1 92.69 229 PRO A O 1
ATOM 1907 N N . ASP A 1 230 ? -1.144 -25.5 -15.305 1 93.38 230 ASP A N 1
ATOM 1908 C CA . ASP A 1 230 ? -1.593 -25.688 -16.688 1 93.38 230 ASP A CA 1
ATOM 1909 C C . ASP A 1 230 ? -1.996 -27.141 -16.922 1 93.38 230 ASP A C 1
ATOM 1911 O O . ASP A 1 230 ? -1.215 -27.938 -17.453 1 93.38 230 ASP A O 1
ATOM 1915 N N . SER A 1 231 ? -3.211 -27.516 -16.578 1 94.44 231 SER A N 1
ATOM 1916 C CA . SER A 1 231 ? -3.711 -28.875 -16.578 1 94.44 231 SER A CA 1
ATOM 1917 C C . SER A 1 231 ? -4.973 -29 -17.422 1 94.44 231 SER A C 1
ATOM 1919 O O . SER A 1 231 ? -5.461 -28.016 -17.969 1 94.44 231 SER A O 1
ATOM 1921 N N . THR A 1 232 ? -5.418 -30.25 -17.484 1 96.12 232 THR A N 1
ATOM 1922 C CA . THR A 1 232 ? -6.641 -30.516 -18.234 1 96.12 232 THR A CA 1
ATOM 1923 C C . THR A 1 232 ? -7.836 -29.812 -17.594 1 96.12 232 THR A C 1
ATOM 1925 O O . THR A 1 232 ? -8.695 -29.281 -18.297 1 96.12 232 THR A O 1
ATOM 1928 N N . SER A 1 233 ? -7.855 -29.812 -16.281 1 96.81 233 SER A N 1
ATOM 1929 C CA . SER A 1 233 ? -8.961 -29.156 -15.594 1 96.81 233 SER A CA 1
ATOM 1930 C C . SER A 1 233 ? -8.977 -27.656 -15.859 1 96.81 233 SER A C 1
ATOM 1932 O O . SER A 1 233 ? -10.039 -27.062 -16.062 1 96.81 233 SER A O 1
ATOM 1934 N N . TYR A 1 234 ? -7.809 -27.031 -15.883 1 97 234 TYR A N 1
ATOM 1935 C CA . TYR A 1 234 ? -7.734 -25.609 -16.188 1 97 234 TYR A CA 1
ATOM 1936 C C . TYR A 1 234 ? -8.227 -25.328 -17.594 1 97 234 TYR A C 1
ATOM 1938 O O . TYR A 1 234 ? -8.953 -24.359 -17.828 1 97 234 TYR A O 1
ATOM 1946 N N . ALA A 1 235 ? -7.828 -26.172 -18.469 1 97.06 235 ALA A N 1
ATOM 1947 C CA . ALA A 1 235 ? -8.227 -26.016 -19.859 1 97.06 235 ALA A CA 1
ATOM 1948 C C . ALA A 1 235 ? -9.75 -26.078 -20.016 1 97.06 235 ALA A C 1
ATOM 1950 O O . ALA A 1 235 ? -10.328 -25.406 -20.875 1 97.06 235 ALA A O 1
ATOM 1951 N N . MET A 1 236 ? -10.391 -26.828 -19.203 1 97.62 236 MET A N 1
ATOM 1952 C CA . MET A 1 236 ? -11.836 -27 -19.266 1 97.62 236 MET A CA 1
ATOM 1953 C C . MET A 1 236 ? -12.547 -25.75 -18.734 1 97.62 236 MET A C 1
ATOM 1955 O O . MET A 1 236 ? -13.711 -25.516 -19.062 1 97.62 236 MET A O 1
ATOM 1959 N N . PHE A 1 237 ? -11.852 -24.969 -17.922 1 98 237 PHE A N 1
ATOM 1960 C CA . PHE A 1 237 ? -12.516 -23.859 -17.25 1 98 237 PHE A CA 1
ATOM 1961 C C . PHE A 1 237 ? -12.07 -22.516 -17.812 1 98 237 PHE A C 1
ATOM 1963 O O . PHE A 1 237 ? -12.773 -21.516 -17.672 1 98 237 PHE A O 1
ATOM 1970 N N . ARG A 1 238 ? -10.914 -22.375 -18.391 1 96.81 238 ARG A N 1
ATOM 1971 C CA . ARG A 1 238 ? -10.25 -21.125 -18.703 1 96.81 238 ARG A CA 1
ATOM 1972 C C . ARG A 1 238 ? -11.133 -20.234 -19.578 1 96.81 238 ARG A C 1
ATOM 1974 O O . ARG A 1 238 ? -11.172 -19.016 -19.406 1 96.81 238 ARG A O 1
ATOM 1981 N N . ASN A 1 239 ? -11.867 -20.797 -20.531 1 95.88 239 ASN A N 1
ATOM 1982 C CA . ASN A 1 239 ? -12.719 -19.969 -21.375 1 95.88 239 ASN A CA 1
ATOM 1983 C C . ASN A 1 239 ? -13.867 -19.344 -20.578 1 95.88 239 ASN A C 1
ATOM 1985 O O . ASN A 1 239 ? -14.234 -18.188 -20.812 1 95.88 239 ASN A O 1
ATOM 1989 N N . ARG A 1 240 ? -14.469 -20.141 -19.719 1 96.75 240 ARG A N 1
ATOM 1990 C CA . ARG A 1 240 ? -15.516 -19.609 -18.844 1 96.75 240 ARG A CA 1
ATOM 1991 C C . ARG A 1 240 ? -14.977 -18.484 -17.953 1 96.75 240 ARG A C 1
ATOM 1993 O O . ARG A 1 240 ? -15.672 -17.5 -17.719 1 96.75 240 ARG A O 1
ATOM 2000 N N . LEU A 1 241 ? -13.789 -18.656 -17.516 1 96.75 241 LEU A N 1
ATOM 2001 C CA . LEU A 1 241 ? -13.133 -17.656 -16.703 1 96.75 241 LEU A CA 1
ATOM 2002 C C . LEU A 1 241 ? -12.953 -16.359 -17.484 1 96.75 241 LEU A C 1
ATOM 2004 O O . LEU A 1 241 ? -13.258 -15.273 -16.969 1 96.75 241 LEU A O 1
ATOM 2008 N N . HIS A 1 242 ? -12.477 -16.469 -18.672 1 96.88 242 HIS A N 1
ATOM 2009 C CA . HIS A 1 242 ? -12.195 -15.273 -19.469 1 96.88 242 HIS A CA 1
ATOM 2010 C C . HIS A 1 242 ? -13.492 -14.586 -19.891 1 96.88 242 HIS A C 1
ATOM 2012 O O . HIS A 1 242 ? -13.539 -13.352 -19.984 1 96.88 242 HIS A O 1
ATOM 2018 N N . ILE A 1 243 ? -14.547 -15.336 -20.156 1 96.62 243 ILE A N 1
ATOM 2019 C CA . ILE A 1 243 ? -15.836 -14.734 -20.453 1 96.62 243 ILE A CA 1
ATOM 2020 C C . ILE A 1 243 ? -16.344 -13.961 -19.234 1 96.62 243 ILE A C 1
ATOM 2022 O O . ILE A 1 243 ? -16.781 -12.812 -19.359 1 96.62 243 ILE A O 1
ATOM 2026 N N . PHE A 1 244 ? -16.281 -14.594 -18.125 1 97.19 244 PHE A N 1
ATOM 2027 C CA . PHE A 1 244 ? -16.688 -13.93 -16.891 1 97.19 244 PHE A CA 1
ATOM 2028 C C . PHE A 1 244 ? -15.82 -12.703 -16.625 1 97.19 244 PHE A C 1
ATOM 2030 O O . PHE A 1 244 ? -16.344 -11.648 -16.234 1 97.19 244 PHE A O 1
ATOM 2037 N N . GLY A 1 245 ? -14.523 -12.875 -16.828 1 96.44 245 GLY A N 1
ATOM 2038 C CA . GLY A 1 245 ? -13.617 -11.758 -16.672 1 96.44 245 GLY A CA 1
ATOM 2039 C C . GLY A 1 245 ? -13.938 -10.594 -17.594 1 96.44 245 GLY A C 1
ATOM 2040 O O . GLY A 1 245 ? -13.906 -9.43 -17.172 1 96.44 245 GLY A O 1
ATOM 2041 N N . MET A 1 246 ? -14.242 -10.914 -18.797 1 96.62 246 MET A N 1
ATOM 2042 C CA . MET A 1 246 ? -14.625 -9.891 -19.766 1 96.62 246 MET A CA 1
ATOM 2043 C C . MET A 1 246 ? -15.891 -9.164 -19.328 1 96.62 246 MET A C 1
ATOM 2045 O O . MET A 1 246 ? -15.938 -7.93 -19.328 1 96.62 246 MET A O 1
ATOM 2049 N N . TYR A 1 247 ? -16.812 -9.898 -18.953 1 97.12 247 TYR A N 1
ATOM 2050 C CA . TYR A 1 247 ? -18.062 -9.312 -18.484 1 97.12 247 TYR A CA 1
ATOM 2051 C C . TYR A 1 247 ? -17.828 -8.398 -17.297 1 97.12 247 TYR A C 1
ATOM 2053 O O . TYR A 1 247 ? -18.328 -7.27 -17.25 1 97.12 247 TYR A O 1
ATOM 2061 N N . THR A 1 248 ? -17.047 -8.891 -16.312 1 95.81 248 THR A N 1
ATOM 2062 C CA . THR A 1 248 ? -16.781 -8.125 -15.102 1 95.81 248 THR A CA 1
ATOM 2063 C C . THR A 1 248 ? -16 -6.852 -15.422 1 95.81 248 THR A C 1
ATOM 2065 O O . THR A 1 248 ? -16.234 -5.805 -14.805 1 95.81 248 THR A O 1
ATOM 2068 N N . ALA A 1 249 ? -15.062 -6.941 -16.359 1 96.25 249 ALA A N 1
ATOM 2069 C CA . ALA A 1 249 ? -14.289 -5.766 -16.75 1 96.25 249 ALA A CA 1
ATOM 2070 C C . ALA A 1 249 ? -15.188 -4.715 -17.391 1 96.25 249 ALA A C 1
ATOM 2072 O O . ALA A 1 249 ? -15.062 -3.52 -17.109 1 96.25 249 ALA A O 1
ATOM 2073 N N . LEU A 1 250 ? -16.047 -5.148 -18.219 1 95.75 250 LEU A N 1
ATOM 2074 C CA . LEU A 1 250 ? -16.984 -4.23 -18.859 1 95.75 250 LEU A CA 1
ATOM 2075 C C . LEU A 1 250 ? -17.922 -3.605 -17.828 1 95.75 250 LEU A C 1
ATOM 2077 O O . LEU A 1 250 ? -18.203 -2.404 -17.875 1 95.75 250 LEU A O 1
ATOM 2081 N N . LEU A 1 251 ? -18.375 -4.414 -16.938 1 94.12 251 LEU A N 1
ATOM 2082 C CA . LEU A 1 251 ? -19.234 -3.924 -15.867 1 94.12 251 LEU A CA 1
ATOM 2083 C C . LEU A 1 251 ? -18.516 -2.875 -15.031 1 94.12 251 LEU A C 1
ATOM 2085 O O . LEU A 1 251 ? -19.109 -1.878 -14.625 1 94.12 251 LEU A O 1
ATOM 2089 N N . GLN A 1 252 ? -17.25 -3.135 -14.766 1 92.69 252 GLN A N 1
ATOM 2090 C CA . GLN A 1 252 ? -16.453 -2.189 -13.984 1 92.69 252 GLN A CA 1
ATOM 2091 C C . GLN A 1 252 ? -16.344 -0.842 -14.695 1 92.69 252 GLN A C 1
ATOM 2093 O O . GLN A 1 252 ? -16.328 0.207 -14.047 1 92.69 252 GLN A O 1
ATOM 2098 N N . ILE A 1 253 ? -16.234 -0.863 -15.977 1 92.69 253 ILE A N 1
ATOM 2099 C CA . ILE A 1 253 ? -16.172 0.373 -16.75 1 92.69 253 ILE A CA 1
ATOM 2100 C C . ILE A 1 253 ? -17.484 1.154 -16.578 1 92.69 253 ILE A C 1
ATOM 2102 O O . ILE A 1 253 ? -17.453 2.363 -16.344 1 92.69 253 ILE A O 1
ATOM 2106 N N . LEU A 1 254 ? -18.562 0.477 -16.672 1 90.81 254 LEU A N 1
ATOM 2107 C CA . LEU A 1 254 ? -19.859 1.118 -16.516 1 90.81 254 LEU A CA 1
ATOM 2108 C C . LEU A 1 254 ? -20.016 1.678 -15.109 1 90.81 254 LEU A C 1
ATOM 2110 O O . LEU A 1 254 ? -20.5 2.797 -14.93 1 90.81 254 LEU A O 1
ATOM 2114 N N . GLN A 1 255 ? -19.609 0.909 -14.125 1 89.38 255 GLN A N 1
ATOM 2115 C CA . GLN A 1 255 ? -19.703 1.34 -12.734 1 89.38 255 GLN A CA 1
ATOM 2116 C C . GLN A 1 255 ? -18.844 2.564 -12.477 1 89.38 255 GLN A C 1
ATOM 2118 O O . GLN A 1 255 ? -19.25 3.496 -11.781 1 89.38 255 GLN A O 1
ATOM 2123 N N . ALA A 1 256 ? -17.625 2.512 -13.023 1 88.19 256 ALA A N 1
ATOM 2124 C CA . ALA A 1 256 ? -16.719 3.643 -12.852 1 88.19 256 ALA A CA 1
ATOM 2125 C C . ALA A 1 256 ? -17.281 4.906 -13.492 1 88.19 256 ALA A C 1
ATOM 2127 O O . ALA A 1 256 ? -17.156 6 -12.938 1 88.19 256 ALA A O 1
ATOM 2128 N N . ARG A 1 257 ? -17.859 4.789 -14.609 1 86.56 257 ARG A N 1
ATOM 2129 C CA . ARG A 1 257 ? -18.469 5.926 -15.281 1 86.56 257 ARG A CA 1
ATOM 2130 C C . ARG A 1 257 ? -19.609 6.5 -14.453 1 86.56 257 ARG A C 1
ATOM 2132 O O . ARG A 1 257 ? -19.75 7.719 -14.328 1 86.56 257 ARG A O 1
ATOM 2139 N N . TYR A 1 258 ? -20.375 5.664 -13.953 1 86.06 258 TYR A N 1
ATOM 2140 C CA . TYR A 1 258 ? -21.484 6.086 -13.102 1 86.06 258 TYR A CA 1
ATOM 2141 C C . TYR A 1 258 ? -20.969 6.836 -11.875 1 86.06 258 TYR A C 1
ATOM 2143 O O . TYR A 1 258 ? -21.484 7.902 -11.531 1 86.06 258 TYR A O 1
ATOM 2151 N N . GLN A 1 259 ? -20.016 6.277 -11.188 1 85.94 259 GLN A N 1
ATOM 2152 C CA . GLN A 1 259 ? -19.484 6.887 -9.977 1 85.94 259 GLN A CA 1
ATOM 2153 C C . GLN A 1 259 ? -18.828 8.234 -10.273 1 85.94 259 GLN A C 1
ATOM 2155 O O . GLN A 1 259 ? -18.969 9.18 -9.492 1 85.94 259 GLN A O 1
ATOM 2160 N N . MET A 1 260 ? -18.141 8.281 -11.406 1 85.81 260 MET A N 1
ATOM 2161 C CA . MET A 1 260 ? -17.516 9.539 -11.789 1 85.81 260 MET A CA 1
ATOM 2162 C C . MET A 1 260 ? -18.562 10.609 -12.055 1 85.81 260 MET A C 1
ATOM 2164 O O . MET A 1 260 ? -18.375 11.773 -11.672 1 85.81 260 MET A O 1
ATOM 2168 N N . ALA A 1 261 ? -19.609 10.266 -12.695 1 83.81 261 ALA A N 1
ATOM 2169 C CA . ALA A 1 261 ? -20.688 11.203 -12.953 1 83.81 261 ALA A CA 1
ATOM 2170 C C . ALA A 1 261 ? -21.312 11.703 -11.641 1 83.81 261 ALA A C 1
ATOM 2172 O O . ALA A 1 261 ? -21.594 12.898 -11.5 1 83.81 261 ALA A O 1
ATOM 2173 N N . ARG A 1 262 ? -21.422 10.867 -10.742 1 82.38 262 ARG A N 1
ATOM 2174 C CA . ARG A 1 262 ? -21.953 11.227 -9.438 1 82.38 262 ARG A CA 1
ATOM 2175 C C . ARG A 1 262 ? -21.016 12.172 -8.695 1 82.38 262 ARG A C 1
ATOM 2177 O O . ARG A 1 262 ? -21.469 13.148 -8.086 1 82.38 262 ARG A O 1
ATOM 2184 N N . LEU A 1 263 ? -19.797 11.859 -8.711 1 82.38 263 LEU A N 1
ATOM 2185 C CA . LEU A 1 263 ? -18.812 12.688 -8.039 1 82.38 263 LEU A CA 1
ATOM 2186 C C . LEU A 1 263 ? -18.766 14.086 -8.633 1 82.38 263 LEU A C 1
ATOM 2188 O O . LEU A 1 263 ? -18.688 15.078 -7.902 1 82.38 263 LEU A O 1
ATOM 2192 N N . TYR A 1 264 ? -18.891 14.188 -9.898 1 79.62 264 TYR A N 1
ATOM 2193 C CA . TYR A 1 264 ? -18.891 15.477 -10.57 1 79.62 264 TYR A CA 1
ATOM 2194 C C . TYR A 1 264 ? -20.125 16.297 -10.18 1 79.62 264 TYR A C 1
ATOM 2196 O O . TYR A 1 264 ? -20.016 17.516 -9.969 1 79.62 264 TYR A O 1
ATOM 2204 N N . THR A 1 265 ? -21.188 15.625 -10.109 1 78.88 265 THR A N 1
ATOM 2205 C CA . THR A 1 265 ? -22.422 16.281 -9.703 1 78.88 265 THR A CA 1
ATOM 2206 C C . THR A 1 265 ? -22.312 16.797 -8.273 1 78.88 265 THR A C 1
ATOM 2208 O O . THR A 1 265 ? -22.688 17.938 -7.988 1 78.88 265 THR A O 1
ATOM 2211 N N . LEU A 1 266 ? -21.734 15.992 -7.402 1 75.94 266 LEU A N 1
ATOM 2212 C CA . LEU A 1 266 ? -21.594 16.375 -6 1 75.94 266 LEU A CA 1
ATOM 2213 C C . LEU A 1 266 ? -20.625 17.531 -5.848 1 75.94 266 LEU A C 1
ATOM 2215 O O . LEU A 1 266 ? -20.859 18.438 -5.035 1 75.94 266 LEU A O 1
ATOM 2219 N N . ARG A 1 267 ? -19.625 17.547 -6.633 1 77 267 ARG A N 1
ATOM 2220 C CA . ARG A 1 267 ? -18.641 18.641 -6.609 1 77 267 ARG A CA 1
ATOM 2221 C C . ARG A 1 267 ? -19.266 19.938 -7.094 1 77 267 ARG A C 1
ATOM 2223 O O . ARG A 1 267 ? -19.031 21 -6.512 1 77 267 ARG A O 1
ATOM 2230 N N . SER A 1 268 ? -20.047 19.875 -8.062 1 76.06 268 SER A N 1
ATOM 2231 C CA . SER A 1 268 ? -20.688 21.047 -8.633 1 76.06 268 SER A CA 1
ATOM 2232 C C . SER A 1 268 ? -21.703 21.641 -7.676 1 76.06 268 SER A C 1
ATOM 2234 O O . SER A 1 268 ? -21.922 22.859 -7.664 1 76.06 268 SER A O 1
ATOM 2236 N N . LEU A 1 269 ? -22.312 20.75 -6.859 1 69.62 269 LEU A N 1
ATOM 2237 C CA . LEU A 1 269 ? -23.328 21.188 -5.918 1 69.62 269 LEU A CA 1
ATOM 2238 C C . LEU A 1 269 ? -22.703 21.625 -4.602 1 69.62 269 LEU A C 1
ATOM 2240 O O . LEU A 1 269 ? -23.391 22.141 -3.719 1 69.62 269 LEU A O 1
ATOM 2244 N N . GLY A 1 270 ? -21.312 21.625 -4.535 1 62.03 270 GLY A N 1
ATOM 2245 C CA . GLY A 1 270 ? -20.625 21.969 -3.303 1 62.03 270 GLY A CA 1
ATOM 2246 C C . GLY A 1 270 ? -20.844 20.953 -2.193 1 62.03 270 GLY A C 1
ATOM 2247 O O . GLY A 1 270 ? -20.641 21.266 -1.017 1 62.03 270 GLY A O 1
ATOM 2248 N N . LYS A 1 271 ? -21.656 19.844 -2.439 1 56.09 271 LYS A N 1
ATOM 2249 C CA . LYS A 1 271 ? -22.031 18.828 -1.459 1 56.09 271 LYS A CA 1
ATOM 2250 C C . LYS A 1 271 ? -21.031 17.688 -1.444 1 56.09 271 LYS A C 1
ATOM 2252 O O . LYS A 1 271 ? -21.25 16.656 -0.806 1 56.09 271 LYS A O 1
ATOM 2257 N N . ALA A 1 272 ? -20.047 17.781 -2.139 1 53.5 272 ALA A N 1
ATOM 2258 C CA . ALA A 1 272 ? -19.109 16.656 -2.213 1 53.5 272 ALA A CA 1
ATOM 2259 C C . ALA A 1 272 ? -18.672 16.234 -0.819 1 53.5 272 ALA A C 1
ATOM 2261 O O . ALA A 1 272 ? -18.375 15.055 -0.593 1 53.5 272 ALA A O 1
ATOM 2262 N N . GLY A 1 273 ? -18.406 16.938 0.282 1 47.25 273 GLY A N 1
ATOM 2263 C CA . GLY A 1 273 ? -17.969 16.578 1.623 1 47.25 273 GLY A CA 1
ATOM 2264 C C . GLY A 1 273 ? -19.109 16.234 2.557 1 47.25 273 GLY A C 1
ATOM 2265 O O . GLY A 1 273 ? -18.891 15.766 3.67 1 47.25 273 GLY A O 1
ATOM 2266 N N . GLU A 1 274 ? -20.234 17 2.631 1 39.69 274 GLU A N 1
ATOM 2267 C CA . GLU A 1 274 ? -21.297 16.812 3.604 1 39.69 274 GLU A CA 1
ATOM 2268 C C . GLU A 1 274 ? -22.031 15.492 3.375 1 39.69 274 GLU A C 1
ATOM 2270 O O . GLU A 1 274 ? -22.938 15.414 2.549 1 39.69 274 GLU A O 1
ATOM 2275 N N . LEU A 1 275 ? -21.266 14.492 3.326 1 37.19 275 LEU A N 1
ATOM 2276 C CA . LEU A 1 275 ? -21.953 13.234 3.057 1 37.19 275 LEU A CA 1
ATOM 2277 C C . LEU A 1 275 ? -23.109 13.023 4.023 1 37.19 275 LEU A C 1
ATOM 2279 O O . LEU A 1 275 ? -23.984 12.195 3.783 1 37.19 275 LEU A O 1
ATOM 2283 N N . ASP A 1 276 ? -22.938 13.398 5.406 1 34.5 276 ASP A N 1
ATOM 2284 C CA . ASP A 1 276 ? -24.062 12.914 6.199 1 34.5 276 ASP A CA 1
ATOM 2285 C C . ASP A 1 276 ? -25.359 13.617 5.793 1 34.5 276 ASP A C 1
ATOM 2287 O O . ASP A 1 276 ? -26.438 13.25 6.262 1 34.5 276 ASP A O 1
ATOM 2291 N N . VAL A 1 277 ? -25.359 15.062 6.004 1 32.41 277 VAL A N 1
ATOM 2292 C CA . VAL A 1 277 ? -26.688 15.641 6.164 1 32.41 277 VAL A CA 1
ATOM 2293 C C . VAL A 1 277 ? -27.562 15.25 4.98 1 32.41 277 VAL A C 1
ATOM 2295 O O . VAL A 1 277 ? -27.078 15.086 3.859 1 32.41 277 VAL A O 1
ATOM 2298 N N . ALA A 1 278 ? -28.984 15.164 5.301 1 30.31 278 ALA A N 1
ATOM 2299 C CA . ALA A 1 278 ? -30.25 14.742 4.738 1 30.31 278 ALA A CA 1
ATOM 2300 C C . ALA A 1 278 ? -30.562 15.492 3.447 1 30.31 278 ALA A C 1
ATOM 2302 O O . ALA A 1 278 ? -31.719 15.57 3.027 1 30.31 278 ALA A O 1
ATOM 2303 N N . ASN A 1 279 ? -29.766 16.422 2.885 1 30.42 279 ASN A N 1
ATOM 2304 C CA . ASN A 1 279 ? -30.625 17 1.868 1 30.42 279 ASN A CA 1
ATOM 2305 C C . ASN A 1 279 ? -31.25 15.938 0.966 1 30.42 279 ASN A C 1
ATOM 2307 O O . ASN A 1 279 ? -30.547 15.328 0.156 1 30.42 279 ASN A O 1
ATOM 2311 N N . THR A 1 280 ? -32.219 15.242 1.464 1 31.64 280 THR A N 1
ATOM 2312 C CA . THR A 1 280 ? -33.25 14.414 0.862 1 31.64 280 THR A CA 1
ATOM 2313 C C . THR A 1 280 ? -33.625 14.93 -0.524 1 31.64 280 THR A C 1
ATOM 2315 O O . THR A 1 280 ? -34.125 14.172 -1.368 1 31.64 280 THR A O 1
ATOM 2318 N N . ASP A 1 281 ? -34.094 16.375 -0.526 1 31.28 281 ASP A N 1
ATOM 2319 C CA . ASP A 1 281 ? -35.125 16.828 -1.486 1 31.28 281 ASP A CA 1
ATOM 2320 C C . ASP A 1 281 ? -34.562 16.766 -2.914 1 31.28 281 ASP A C 1
ATOM 2322 O O . ASP A 1 281 ? -35.25 16.25 -3.814 1 31.28 281 ASP A O 1
ATOM 2326 N N . SER A 1 282 ? -33.969 18.031 -3.395 1 33.25 282 SER A N 1
ATOM 2327 C CA . SER A 1 282 ? -34.031 18.469 -4.785 1 33.25 282 SER A CA 1
ATOM 2328 C C . SER A 1 282 ? -33.125 17.625 -5.668 1 33.25 282 SER A C 1
ATOM 2330 O O . SER A 1 282 ? -33.281 17.594 -6.887 1 33.25 282 SER A O 1
ATOM 2332 N N . THR A 1 283 ? -31.797 17.594 -5.289 1 36.09 283 THR A N 1
ATOM 2333 C CA . THR A 1 283 ? -31.047 17.078 -6.418 1 36.09 283 THR A CA 1
ATOM 2334 C C . THR A 1 283 ? -31.422 15.625 -6.707 1 36.09 283 THR A C 1
ATOM 2336 O O . THR A 1 283 ? -30.844 14.695 -6.133 1 36.09 283 THR A O 1
ATOM 2339 N N . GLN A 1 284 ? -32.562 15.156 -6.578 1 36.38 284 GLN A N 1
ATOM 2340 C CA . GLN A 1 284 ? -33.438 14.156 -7.195 1 36.38 284 GLN A CA 1
ATOM 2341 C C . GLN A 1 284 ? -32.906 13.734 -8.562 1 36.38 284 GLN A C 1
ATOM 2343 O O . GLN A 1 284 ? -33.562 13 -9.297 1 36.38 284 GLN A O 1
ATOM 2348 N N . ILE A 1 285 ? -32.156 14.719 -9.219 1 37.44 285 ILE A N 1
ATOM 2349 C CA . ILE A 1 285 ? -31.953 14.539 -10.656 1 37.44 285 ILE A CA 1
ATOM 2350 C C . ILE A 1 285 ? -31.609 13.086 -10.945 1 37.44 285 ILE A C 1
ATOM 2352 O O . ILE A 1 285 ? -31.281 12.32 -10.031 1 37.44 285 ILE A O 1
ATOM 2356 N N . HIS A 1 286 ? -30.594 12.766 -12.164 1 38.94 286 HIS A N 1
ATOM 2357 C CA . HIS A 1 286 ? -30.297 11.656 -13.062 1 38.94 286 HIS A CA 1
ATOM 2358 C C . HIS A 1 286 ? -29.609 10.523 -12.312 1 38.94 286 HIS A C 1
ATOM 2360 O O . HIS A 1 286 ? -28.906 9.711 -12.93 1 38.94 286 HIS A O 1
ATOM 2366 N N . TRP A 1 287 ? -29.219 10.758 -11.25 1 43.19 287 TRP A N 1
ATOM 2367 C CA . TRP A 1 287 ? -28.734 9.578 -10.547 1 43.19 287 TRP A CA 1
ATOM 2368 C C . TRP A 1 287 ? -29.422 8.32 -11.055 1 43.19 287 TRP A C 1
ATOM 2370 O O . TRP A 1 287 ? -28.766 7.281 -11.227 1 43.19 287 TRP A O 1
ATOM 2380 N N . GLY A 1 288 ? -30.828 8.305 -10.664 1 45.56 288 GLY A N 1
ATOM 2381 C CA . GLY A 1 288 ? -31.844 7.27 -10.594 1 45.56 288 GLY A CA 1
ATOM 2382 C C . GLY A 1 288 ? -31.797 6.312 -11.773 1 45.56 288 GLY A C 1
ATOM 2383 O O . GLY A 1 288 ? -31.875 5.094 -11.586 1 45.56 288 GLY A O 1
ATOM 2384 N N . SER A 1 289 ? -31.891 6.914 -12.836 1 49.5 289 SER A N 1
ATOM 2385 C CA . SER A 1 289 ? -32.125 6.105 -14.031 1 49.5 289 SER A CA 1
ATOM 2386 C C . SER A 1 289 ? -30.922 5.238 -14.359 1 49.5 289 SER A C 1
ATOM 2388 O O . SER A 1 289 ? -31.062 4.062 -14.695 1 49.5 289 SER A O 1
ATOM 2390 N N . SER A 1 290 ? -29.641 5.891 -13.93 1 58.66 290 SER A N 1
ATOM 2391 C CA . SER A 1 290 ? -28.469 5.184 -14.445 1 58.66 290 SER A CA 1
ATOM 2392 C C . SER A 1 290 ? -28.078 4.027 -13.531 1 58.66 290 SER A C 1
ATOM 2394 O O . SER A 1 290 ? -27.688 2.961 -14 1 58.66 290 SER A O 1
ATOM 2396 N N . MET A 1 291 ? -28.25 4.242 -12.141 1 65.81 291 MET A N 1
ATOM 2397 C CA . MET A 1 291 ? -27.969 3.078 -11.305 1 65.81 291 MET A CA 1
ATOM 2398 C C . MET A 1 291 ? -29 1.981 -11.531 1 65.81 291 MET A C 1
ATOM 2400 O O . MET A 1 291 ? -28.656 0.796 -11.531 1 65.81 291 MET A O 1
ATOM 2404 N N . LYS A 1 292 ? -30.141 2.549 -11.727 1 72.06 292 LYS A N 1
ATOM 2405 C CA . LYS A 1 292 ? -31.188 1.575 -12.031 1 72.06 292 LYS A CA 1
ATOM 2406 C C . LYS A 1 292 ? -30.875 0.815 -13.32 1 72.06 292 LYS A C 1
ATOM 2408 O O . LYS A 1 292 ? -31.188 -0.372 -13.43 1 72.06 292 LYS A O 1
ATOM 2413 N N . LEU A 1 293 ? -30.172 1.546 -14.109 1 80.12 293 LEU A N 1
ATOM 2414 C CA . LEU A 1 293 ? -29.812 0.915 -15.375 1 80.12 293 LEU A CA 1
ATOM 2415 C C . LEU A 1 293 ? -28.672 -0.07 -15.188 1 80.12 293 LEU A C 1
ATOM 2417 O O . LEU A 1 293 ? -28.594 -1.088 -15.875 1 80.12 293 LEU A O 1
ATOM 2421 N N . LEU A 1 294 ? -27.859 0.182 -14.133 1 88 294 LEU A N 1
ATOM 2422 C CA . LEU A 1 294 ? -26.672 -0.646 -13.922 1 88 294 LEU A CA 1
ATOM 2423 C C . LEU A 1 294 ? -27.031 -1.906 -13.133 1 88 294 LEU A C 1
ATOM 2425 O O . LEU A 1 294 ? -26.375 -2.943 -13.289 1 88 294 LEU A O 1
ATOM 2429 N N . MET A 1 295 ? -28.141 -1.887 -12.453 1 89.81 295 MET A N 1
ATOM 2430 C CA . MET A 1 295 ? -28.469 -2.936 -11.492 1 89.81 295 MET A CA 1
ATOM 2431 C C . MET A 1 295 ? -28.719 -4.262 -12.203 1 89.81 295 MET A C 1
ATOM 2433 O O . MET A 1 295 ? -28.219 -5.305 -11.781 1 89.81 295 MET A O 1
ATOM 2437 N N . PRO A 1 296 ? -29.484 -4.25 -13.297 1 91 296 PRO A N 1
ATOM 2438 C CA . PRO A 1 296 ? -29.672 -5.523 -14 1 91 296 PRO A CA 1
ATOM 2439 C C . PRO A 1 296 ? -28.359 -6.145 -14.461 1 91 296 PRO A C 1
ATOM 2441 O O . PRO A 1 296 ? -28.203 -7.367 -14.414 1 91 296 PRO A O 1
ATOM 2444 N N . PHE A 1 297 ? -27.438 -5.348 -14.891 1 94.19 297 PHE A N 1
ATOM 2445 C CA . PHE A 1 297 ? -26.156 -5.855 -15.352 1 94.19 297 PHE A CA 1
ATOM 2446 C C . PHE A 1 297 ? -25.359 -6.43 -14.188 1 94.19 297 PHE A C 1
ATOM 2448 O O . PHE A 1 297 ? -24.656 -7.434 -14.336 1 94.19 297 PHE A O 1
ATOM 2455 N N . VAL A 1 298 ? -25.469 -5.797 -13.047 1 94.88 298 VAL A N 1
ATOM 2456 C CA . VAL A 1 298 ? -24.797 -6.289 -11.852 1 94.88 298 VAL A CA 1
ATOM 2457 C C . VAL A 1 298 ? -25.359 -7.648 -11.453 1 94.88 298 VAL A C 1
ATOM 2459 O O . VAL A 1 298 ? -24.609 -8.586 -11.188 1 94.88 298 VAL A O 1
ATOM 2462 N N . ILE A 1 299 ? -26.641 -7.777 -11.5 1 95.44 299 ILE A N 1
ATOM 2463 C CA . ILE A 1 299 ? -27.328 -9 -11.086 1 95.44 299 ILE A CA 1
ATOM 2464 C C . ILE A 1 299 ? -26.969 -10.133 -12.047 1 95.44 299 ILE A C 1
ATOM 2466 O O . ILE A 1 299 ? -26.703 -11.258 -11.617 1 95.44 299 ILE A O 1
ATOM 2470 N N . VAL A 1 300 ? -26.938 -9.82 -13.297 1 96.94 300 VAL A N 1
ATOM 2471 C CA . VAL A 1 300 ? -26.547 -10.82 -14.289 1 96.94 300 VAL A CA 1
ATOM 2472 C C . VAL A 1 300 ? -25.141 -11.328 -13.992 1 96.94 300 VAL A C 1
ATOM 2474 O O . VAL A 1 300 ? -24.891 -12.531 -14.016 1 96.94 300 VAL A O 1
ATOM 2477 N N . GLY A 1 301 ? -24.203 -10.406 -13.703 1 97 301 GLY A N 1
ATOM 2478 C CA . GLY A 1 301 ? -22.859 -10.797 -13.352 1 97 301 GLY A CA 1
ATOM 2479 C C . GLY A 1 301 ? -22.797 -11.695 -12.133 1 97 301 GLY A C 1
ATOM 2480 O O . GLY A 1 301 ? -22.016 -12.648 -12.102 1 97 301 GLY A O 1
ATOM 2481 N N . GLN A 1 302 ? -23.641 -11.453 -11.188 1 97.56 302 GLN A N 1
ATOM 2482 C CA . GLN A 1 302 ? -23.672 -12.258 -9.969 1 97.56 302 GLN A CA 1
ATOM 2483 C C . GLN A 1 302 ? -24.188 -13.672 -10.258 1 97.56 302 GLN A C 1
ATOM 2485 O O . GLN A 1 302 ? -23.688 -14.641 -9.695 1 97.56 302 GLN A O 1
ATOM 2490 N N . PHE A 1 303 ? -25.078 -13.797 -11.148 1 97.62 303 PHE A N 1
ATOM 2491 C CA . PHE A 1 303 ? -25.594 -15.117 -11.484 1 97.62 303 PHE A CA 1
ATOM 2492 C C . PHE A 1 303 ? -24.578 -15.883 -12.336 1 97.62 303 PHE A C 1
ATOM 2494 O O . PHE A 1 303 ? -24.484 -17.109 -12.234 1 97.62 303 PHE A O 1
ATOM 2501 N N . ILE A 1 304 ? -23.844 -15.188 -13.219 1 98.12 304 ILE A N 1
ATOM 2502 C CA . ILE A 1 304 ? -22.75 -15.844 -13.93 1 98.12 304 ILE A CA 1
ATOM 2503 C C . ILE A 1 304 ? -21.734 -16.375 -12.938 1 98.12 304 ILE A C 1
ATOM 2505 O O . ILE A 1 304 ? -21.219 -17.484 -13.102 1 98.12 304 ILE A O 1
ATOM 2509 N N . GLN A 1 305 ? -21.5 -15.633 -11.914 1 98 305 GLN A N 1
ATOM 2510 C CA . GLN A 1 305 ? -20.578 -16.062 -10.867 1 98 305 GLN A CA 1
ATOM 2511 C C . GLN A 1 305 ? -21.094 -17.328 -10.18 1 98 305 GLN A C 1
ATOM 2513 O O . GLN A 1 305 ? -20.328 -18.25 -9.922 1 98 305 GLN A O 1
ATOM 2518 N N . LEU A 1 306 ? -22.359 -17.375 -9.891 1 98.31 306 LEU A N 1
ATOM 2519 C CA . LEU A 1 306 ? -22.953 -18.562 -9.297 1 98.31 306 LEU A CA 1
ATOM 2520 C C . LEU A 1 306 ? -22.844 -19.766 -10.234 1 98.31 306 LEU A C 1
ATOM 2522 O O . LEU A 1 306 ? -22.516 -20.875 -9.797 1 98.31 306 LEU A O 1
ATOM 2526 N N . TYR A 1 307 ? -23.125 -19.516 -11.453 1 98.31 307 TYR A N 1
ATOM 2527 C CA . TYR A 1 307 ? -23.016 -20.578 -12.453 1 98.31 307 TYR A CA 1
ATOM 2528 C C . TYR A 1 307 ? -21.594 -21.141 -12.492 1 98.31 307 TYR A C 1
ATOM 2530 O O . TYR A 1 307 ? -21.422 -22.359 -12.547 1 98.31 307 TYR A O 1
ATOM 2538 N N . ASN A 1 308 ? -20.609 -20.266 -12.508 1 98.44 308 ASN A N 1
ATOM 2539 C CA . ASN A 1 308 ? -19.219 -20.703 -12.516 1 98.44 308 ASN A CA 1
ATOM 2540 C C . ASN A 1 308 ? -18.875 -21.453 -11.242 1 98.44 308 ASN A C 1
ATOM 2542 O O . ASN A 1 308 ? -18.078 -22.391 -11.273 1 98.44 308 ASN A O 1
ATOM 2546 N N . CYS A 1 309 ? -19.469 -21.047 -10.125 1 98.44 309 CYS A N 1
ATOM 2547 C CA . CYS A 1 309 ? -19.281 -21.75 -8.859 1 98.44 309 CYS A CA 1
ATOM 2548 C C . CYS A 1 309 ? -19.75 -23.203 -8.969 1 98.44 309 CYS A C 1
ATOM 2550 O O . CYS A 1 309 ? -19.016 -24.125 -8.586 1 98.44 309 CYS A O 1
ATOM 2552 N N . ILE A 1 310 ? -20.891 -23.391 -9.523 1 98.44 310 ILE A N 1
ATOM 2553 C CA . ILE A 1 310 ? -21.484 -24.719 -9.672 1 98.44 310 ILE A CA 1
ATOM 2554 C C . ILE A 1 310 ? -20.641 -25.562 -10.641 1 98.44 310 ILE A C 1
ATOM 2556 O O . ILE A 1 310 ? -20.359 -26.734 -10.375 1 98.44 310 ILE A O 1
ATOM 2560 N N . PHE A 1 311 ? -20.203 -24.953 -11.703 1 98.75 311 PHE A N 1
ATOM 2561 C CA . PHE A 1 311 ? -19.359 -25.641 -12.672 1 98.75 311 PHE A CA 1
ATOM 2562 C C . PHE A 1 311 ? -18.062 -26.094 -12.023 1 98.75 311 PHE A C 1
ATOM 2564 O O . PHE A 1 311 ? -17.625 -27.234 -12.211 1 98.75 311 PHE A O 1
ATOM 2571 N N . LEU A 1 312 ? -17.438 -25.203 -11.273 1 98.75 312 LEU A N 1
ATOM 2572 C CA . LEU A 1 312 ? -16.172 -25.5 -10.609 1 98.75 312 LEU A CA 1
ATOM 2573 C C . LEU A 1 312 ? -16.344 -26.656 -9.625 1 98.75 312 LEU A C 1
ATOM 2575 O O . LEU A 1 312 ? -15.477 -27.531 -9.523 1 98.75 312 LEU A O 1
ATOM 2579 N N . TYR A 1 313 ? -17.438 -26.641 -8.922 1 98.5 313 TYR A N 1
ATOM 2580 C CA . TYR A 1 313 ? -17.688 -27.734 -7.996 1 98.5 313 TYR A CA 1
ATOM 2581 C C . TYR A 1 313 ? -17.766 -29.062 -8.742 1 98.5 313 TYR A C 1
ATOM 2583 O O . TYR A 1 313 ? -17.203 -30.062 -8.289 1 98.5 313 TYR A O 1
ATOM 2591 N N . GLY A 1 314 ? -18.469 -29.078 -9.852 1 98.44 314 GLY A N 1
ATOM 2592 C CA . GLY A 1 314 ? -18.516 -30.266 -10.688 1 98.44 314 GLY A CA 1
ATOM 2593 C C . GLY A 1 314 ? -17.156 -30.672 -11.211 1 98.44 314 GLY A C 1
ATOM 2594 O O . GLY A 1 314 ? -16.828 -31.859 -11.25 1 98.44 314 GLY A O 1
ATOM 2595 N N . LEU A 1 315 ? -16.375 -29.719 -11.633 1 98.56 315 LEU A N 1
ATOM 2596 C CA . LEU A 1 315 ? -15.031 -29.969 -12.141 1 98.56 315 LEU A CA 1
ATOM 2597 C C . LEU A 1 315 ? -14.141 -30.578 -11.062 1 98.56 315 LEU A C 1
ATOM 2599 O O . LEU A 1 315 ? -13.32 -31.453 -11.344 1 98.56 315 LEU A O 1
ATOM 2603 N N . TRP A 1 316 ? -14.305 -30.125 -9.812 1 97.94 316 TRP A N 1
ATOM 2604 C CA . TRP A 1 316 ? -13.531 -30.656 -8.695 1 97.94 316 TRP A CA 1
ATOM 2605 C C . TRP A 1 316 ? -13.836 -32.125 -8.477 1 97.94 316 TRP A C 1
ATOM 2607 O O . TRP A 1 316 ? -12.945 -32.906 -8.148 1 97.94 316 TRP A O 1
ATOM 2617 N N . ARG A 1 317 ? -15.062 -32.562 -8.703 1 98 317 ARG A N 1
ATOM 2618 C CA . ARG A 1 317 ? -15.438 -33.938 -8.547 1 98 317 ARG A CA 1
ATOM 2619 C C . ARG A 1 317 ? -14.734 -34.812 -9.586 1 98 317 ARG A C 1
ATOM 2621 O O . ARG A 1 317 ? -14.438 -36 -9.32 1 98 317 ARG A O 1
ATOM 2628 N N . MET A 1 318 ? -14.445 -34.219 -10.695 1 97.81 318 MET A N 1
ATOM 2629 C CA . MET A 1 318 ? -13.734 -34.938 -11.75 1 97.81 318 MET A CA 1
ATOM 2630 C C . MET A 1 318 ? -12.234 -34.969 -11.484 1 97.81 318 MET A C 1
ATOM 2632 O O . MET A 1 318 ? -11.539 -35.906 -11.836 1 97.81 318 MET A O 1
ATOM 2636 N N . PHE A 1 319 ? -11.734 -33.875 -10.883 1 97.12 319 PHE A N 1
ATOM 2637 C CA . PHE A 1 319 ? -10.312 -33.719 -10.594 1 97.12 319 PHE A CA 1
ATOM 2638 C C . PHE A 1 319 ? -10.102 -33.375 -9.125 1 97.12 319 PHE A C 1
ATOM 2640 O O . PHE A 1 319 ? -9.586 -32.312 -8.797 1 97.12 319 PHE A O 1
ATOM 2647 N N . PRO A 1 320 ? -10.258 -34.281 -8.211 1 94.38 320 PRO A N 1
ATOM 2648 C CA . PRO A 1 320 ? -10.305 -34 -6.777 1 94.38 320 PRO A CA 1
ATOM 2649 C C . PRO A 1 320 ? -8.93 -33.656 -6.199 1 94.38 320 PRO A C 1
ATOM 2651 O O . PRO A 1 320 ? -8.836 -33.062 -5.125 1 94.38 320 PRO A O 1
ATOM 2654 N N . LEU A 1 321 ? -7.812 -34.031 -6.871 1 91.12 321 LEU A N 1
ATOM 2655 C CA . LEU A 1 321 ? -6.477 -33.781 -6.332 1 91.12 321 LEU A CA 1
ATOM 2656 C C . LEU A 1 321 ? -6.051 -32.344 -6.539 1 91.12 321 LEU A C 1
ATOM 2658 O O . LEU A 1 321 ? -5.125 -31.859 -5.883 1 91.12 321 LEU A O 1
ATOM 2662 N N . GLU A 1 322 ? -6.746 -31.625 -7.445 1 92.88 322 GLU A N 1
ATOM 2663 C CA . GLU A 1 322 ? -6.449 -30.219 -7.676 1 92.88 322 GLU A CA 1
ATOM 2664 C C . GLU A 1 322 ? -7.297 -29.328 -6.777 1 92.88 322 GLU A C 1
ATOM 2666 O O . GLU A 1 322 ? -8.383 -28.891 -7.172 1 92.88 322 GLU A O 1
ATOM 2671 N N . THR A 1 323 ? -6.742 -28.969 -5.688 1 92.12 323 THR A N 1
ATOM 2672 C CA . THR A 1 323 ? -7.48 -28.312 -4.613 1 92.12 323 THR A CA 1
ATOM 2673 C C . THR A 1 323 ? -7.84 -26.891 -5 1 92.12 323 THR A C 1
ATOM 2675 O O . THR A 1 323 ? -8.766 -26.297 -4.438 1 92.12 323 THR A O 1
ATOM 2678 N N . GLN A 1 324 ? -7.078 -26.328 -5.941 1 95 324 GLN A N 1
ATOM 2679 C CA . GLN A 1 324 ? -7.387 -24.984 -6.406 1 95 324 GLN A CA 1
ATOM 2680 C C . GLN A 1 324 ? -8.828 -24.891 -6.898 1 95 324 GLN A C 1
ATOM 2682 O O . GLN A 1 324 ? -9.469 -23.844 -6.75 1 95 324 GLN A O 1
ATOM 2687 N N . ILE A 1 325 ? -9.352 -25.969 -7.492 1 97.75 325 ILE A N 1
ATOM 2688 C CA . ILE A 1 325 ? -10.695 -25.984 -8.055 1 97.75 325 ILE A CA 1
ATOM 2689 C C . ILE A 1 325 ? -11.719 -25.797 -6.945 1 97.75 325 ILE A C 1
ATOM 2691 O O . ILE A 1 325 ? -12.617 -24.953 -7.047 1 97.75 325 ILE A O 1
ATOM 2695 N N . LEU A 1 326 ? -11.508 -26.547 -5.898 1 97.69 326 LEU A N 1
ATOM 2696 C CA . LEU A 1 326 ? -12.438 -26.453 -4.777 1 97.69 326 LEU A CA 1
ATOM 2697 C C . LEU A 1 326 ? -12.359 -25.094 -4.109 1 97.69 326 LEU A C 1
ATOM 2699 O O . LEU A 1 326 ? -13.391 -24.5 -3.775 1 97.69 326 LEU A O 1
ATOM 2703 N N . VAL A 1 327 ? -11.148 -24.609 -3.889 1 97.75 327 VAL A N 1
ATOM 2704 C CA . VAL A 1 327 ? -10.961 -23.297 -3.26 1 97.75 327 VAL A CA 1
ATOM 2705 C C . VAL A 1 327 ? -11.625 -22.219 -4.102 1 97.75 327 VAL A C 1
ATOM 2707 O O . VAL A 1 327 ? -12.32 -21.359 -3.57 1 97.75 327 VAL A O 1
ATOM 2710 N N . ALA A 1 328 ? -11.438 -22.266 -5.406 1 98.31 328 ALA A N 1
ATOM 2711 C CA . ALA A 1 328 ? -12.062 -21.297 -6.309 1 98.31 328 ALA A CA 1
ATOM 2712 C C . ALA A 1 328 ? -13.578 -21.359 -6.211 1 98.31 328 ALA A C 1
ATOM 2714 O O . ALA A 1 328 ? -14.258 -20.328 -6.188 1 98.31 328 ALA A O 1
ATOM 2715 N N . SER A 1 329 ? -14.117 -22.594 -6.199 1 98.75 329 SER A N 1
ATOM 2716 C CA . SER A 1 329 ? -15.562 -22.781 -6.082 1 98.75 329 SER A CA 1
ATOM 2717 C C . SER A 1 329 ? -16.094 -22.141 -4.797 1 98.75 329 SER A C 1
ATOM 2719 O O . SER A 1 329 ? -17.078 -21.406 -4.828 1 98.75 329 SER A O 1
ATOM 2721 N N 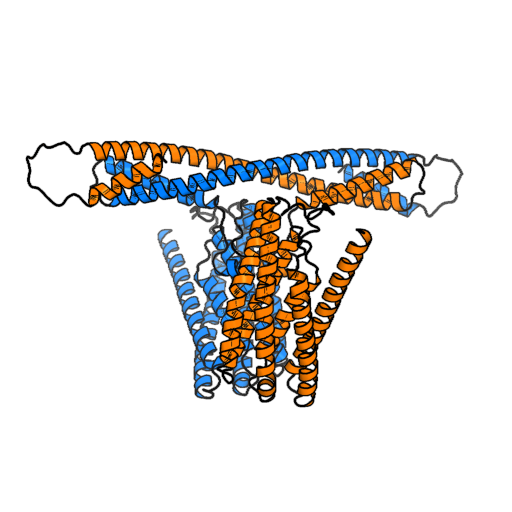. ILE A 1 330 ? -15.398 -22.312 -3.723 1 98.5 330 ILE A N 1
ATOM 2722 C CA . ILE A 1 330 ? -15.812 -21.797 -2.426 1 98.5 330 ILE A CA 1
ATOM 2723 C C . ILE A 1 330 ? -15.727 -20.266 -2.434 1 98.5 330 ILE A C 1
ATOM 2725 O O . ILE A 1 330 ? -16.625 -19.578 -1.939 1 98.5 330 ILE A O 1
ATOM 2729 N N . LEU A 1 331 ? -14.672 -19.781 -2.967 1 98.56 331 LEU A N 1
ATOM 2730 C CA . LEU A 1 331 ? -14.492 -18.328 -3.021 1 98.56 331 LEU A CA 1
ATOM 2731 C C . LEU A 1 331 ? -15.547 -17.688 -3.914 1 98.56 331 LEU A C 1
ATOM 2733 O O . LEU A 1 331 ? -16.078 -16.609 -3.586 1 98.56 331 LEU A O 1
ATOM 2737 N N . PHE A 1 332 ? -15.875 -18.328 -5.035 1 98.62 332 PHE A N 1
ATOM 2738 C CA . PHE A 1 332 ? -16.922 -17.828 -5.906 1 98.62 332 PHE A CA 1
ATOM 2739 C C . PHE A 1 332 ? -18.281 -17.844 -5.191 1 98.62 332 PHE A C 1
ATOM 2741 O O . PHE A 1 332 ? -19.062 -16.906 -5.332 1 98.62 332 PHE A O 1
ATOM 2748 N N . LEU A 1 333 ? -18.531 -18.828 -4.434 1 98.69 333 LEU A N 1
ATOM 2749 C CA . LEU A 1 333 ? -19.781 -18.922 -3.688 1 98.69 333 LEU A CA 1
ATOM 2750 C C . LEU A 1 333 ? -19.859 -17.797 -2.65 1 98.69 333 LEU A C 1
ATOM 2752 O O . LEU A 1 333 ? -20.891 -17.141 -2.525 1 98.69 333 LEU A O 1
ATOM 2756 N N . SER A 1 334 ? -18.797 -17.609 -1.909 1 98.56 334 SER A N 1
ATOM 2757 C CA . SER A 1 334 ? -18.75 -16.578 -0.886 1 98.56 334 SER A CA 1
ATOM 2758 C C . SER A 1 334 ? -18.969 -15.195 -1.49 1 98.56 334 SER A C 1
ATOM 2760 O O . SER A 1 334 ? -19.719 -14.383 -0.947 1 98.56 334 SER A O 1
ATOM 2762 N N . THR A 1 335 ? -18.297 -14.984 -2.605 1 98.12 335 THR A N 1
ATOM 2763 C CA . THR A 1 335 ? -18.422 -13.68 -3.252 1 98.12 335 THR A CA 1
ATOM 2764 C C . THR A 1 335 ? -19.828 -13.492 -3.816 1 98.12 335 THR A C 1
ATOM 2766 O O . THR A 1 335 ? -20.391 -12.398 -3.746 1 98.12 335 THR A O 1
ATOM 2769 N N . PHE A 1 336 ? -20.391 -14.523 -4.387 1 98.25 336 PHE A N 1
ATOM 2770 C CA . PHE A 1 336 ? -21.766 -14.43 -4.863 1 98.25 336 PHE A CA 1
ATOM 2771 C C . PHE A 1 336 ? -22.719 -14.125 -3.713 1 98.25 336 PHE A C 1
ATOM 2773 O O . PHE A 1 336 ? -23.531 -13.219 -3.803 1 98.25 336 PHE A O 1
ATOM 2780 N N . ALA A 1 337 ? -22.609 -14.891 -2.672 1 98.31 337 ALA A N 1
ATOM 2781 C CA . ALA A 1 337 ? -23.5 -14.719 -1.525 1 98.31 337 ALA A CA 1
ATOM 2782 C C . ALA A 1 337 ? -23.406 -13.297 -0.971 1 98.31 337 ALA A C 1
ATOM 2784 O O . ALA A 1 337 ? -24.438 -12.664 -0.704 1 98.31 337 ALA A O 1
ATOM 2785 N N . GLY A 1 338 ? -22.203 -12.812 -0.782 1 97.94 338 GLY A N 1
ATOM 2786 C CA . GLY A 1 338 ? -22.016 -11.453 -0.283 1 97.94 338 GLY A CA 1
ATOM 2787 C C . GLY A 1 338 ? -22.516 -10.391 -1.247 1 97.94 338 GLY A C 1
ATOM 2788 O O . GLY A 1 338 ? -23.203 -9.461 -0.846 1 97.94 338 GLY A O 1
ATOM 2789 N N . ASN A 1 339 ? -22.156 -10.531 -2.523 1 96.94 339 ASN A N 1
ATOM 2790 C CA . ASN A 1 339 ? -22.578 -9.57 -3.537 1 96.94 339 ASN A CA 1
ATOM 2791 C C . ASN A 1 339 ? -24.109 -9.523 -3.656 1 96.94 339 ASN A C 1
ATOM 2793 O O . ASN A 1 339 ? -24.703 -8.445 -3.641 1 96.94 339 ASN A O 1
ATOM 2797 N N . PHE A 1 340 ? -24.641 -10.68 -3.777 1 96.75 340 PHE A N 1
ATOM 2798 C CA . PHE A 1 340 ? -26.078 -10.766 -4.008 1 96.75 340 PHE A CA 1
ATOM 2799 C C . PHE A 1 340 ? -26.859 -10.242 -2.807 1 96.75 340 PHE A C 1
ATOM 2801 O O . PHE A 1 340 ? -27.797 -9.461 -2.961 1 96.75 340 PHE A O 1
ATOM 2808 N N . SER A 1 341 ? -26.453 -10.602 -1.613 1 96.81 341 SER A N 1
ATOM 2809 C CA . SER A 1 341 ? -27.141 -10.141 -0.407 1 96.81 341 SER A CA 1
ATOM 2810 C C . SER A 1 341 ? -27.031 -8.633 -0.253 1 96.81 341 SER A C 1
ATOM 2812 O O . SER A 1 341 ? -28.016 -7.961 0.075 1 96.81 341 SER A O 1
ATOM 2814 N N . THR A 1 342 ? -25.875 -8.086 -0.472 1 93.81 342 THR A N 1
ATOM 2815 C CA . THR A 1 342 ? -25.672 -6.652 -0.333 1 93.81 342 THR A CA 1
ATOM 2816 C C . THR A 1 342 ? -26.453 -5.887 -1.4 1 93.81 342 THR A C 1
ATOM 2818 O O . THR A 1 342 ? -27.031 -4.836 -1.12 1 93.81 342 THR A O 1
ATOM 2821 N N . THR A 1 343 ? -26.422 -6.402 -2.652 1 92 343 THR A N 1
ATOM 2822 C CA . THR A 1 343 ? -27.188 -5.781 -3.729 1 92 343 THR A CA 1
ATOM 2823 C C . THR A 1 343 ? -28.672 -5.789 -3.404 1 92 343 THR A C 1
ATOM 2825 O O . THR A 1 343 ? -29.359 -4.766 -3.539 1 92 343 THR A O 1
ATOM 2828 N N . MET A 1 344 ? -29.219 -6.875 -2.936 1 92.75 344 MET A N 1
ATOM 2829 C CA . MET A 1 344 ? -30.625 -6.984 -2.584 1 92.75 344 MET A CA 1
ATOM 2830 C C . MET A 1 344 ? -30.969 -6.059 -1.421 1 92.75 344 MET A C 1
ATOM 2832 O O . MET A 1 344 ? -32.031 -5.438 -1.411 1 92.75 344 MET A O 1
ATOM 2836 N N . TYR A 1 345 ? -30.078 -5.977 -0.487 1 90.56 345 TYR A N 1
ATOM 2837 C CA . TYR A 1 345 ? -30.281 -5.09 0.654 1 90.56 345 TYR A CA 1
ATOM 2838 C C . TYR A 1 345 ? -30.344 -3.633 0.209 1 90.56 345 TYR A C 1
ATOM 2840 O O . TYR A 1 345 ? -31.203 -2.877 0.661 1 90.56 345 TYR A O 1
ATOM 2848 N N . THR A 1 346 ? -29.406 -3.25 -0.605 1 85.94 346 THR A N 1
ATOM 2849 C CA . THR A 1 346 ? -29.375 -1.883 -1.115 1 85.94 346 THR A CA 1
ATOM 2850 C C . THR A 1 346 ? -30.641 -1.565 -1.895 1 85.94 346 THR A C 1
ATOM 2852 O O . THR A 1 346 ? -31.203 -0.473 -1.766 1 85.94 346 THR A O 1
ATOM 2855 N N . LEU A 1 347 ? -31.141 -2.514 -2.721 1 85.38 347 LEU A N 1
ATOM 2856 C CA . LEU A 1 347 ? -32.375 -2.338 -3.469 1 85.38 347 LEU A CA 1
ATOM 2857 C C . LEU A 1 347 ? -33.562 -2.191 -2.525 1 85.38 347 LEU A C 1
ATOM 2859 O O . LEU A 1 347 ? -34.438 -1.358 -2.752 1 85.38 347 LEU A O 1
ATOM 2863 N N . TYR A 1 348 ? -33.5 -2.93 -1.506 1 87.31 348 TYR A N 1
ATOM 2864 C CA . TYR A 1 348 ? -34.594 -2.883 -0.511 1 87.31 348 TYR A CA 1
ATOM 2865 C C . TYR A 1 348 ? -34.594 -1.532 0.194 1 87.31 348 TYR A C 1
ATOM 2867 O O . TYR A 1 348 ? -35.688 -0.93 0.353 1 87.31 348 TYR A O 1
ATOM 2875 N N . GLU A 1 349 ? -33.5 -1.041 0.653 1 83.88 349 GLU A N 1
ATOM 2876 C CA . GLU A 1 349 ? -33.375 0.236 1.352 1 83.88 349 GLU A CA 1
ATOM 2877 C C . GLU A 1 349 ? -33.844 1.392 0.465 1 83.88 349 GLU A C 1
ATOM 2879 O O . GLU A 1 349 ? -34.469 2.33 0.94 1 83.88 349 GLU A O 1
ATOM 2884 N N . LYS A 1 350 ? -33.5 1.344 -0.713 1 77.81 350 LYS A N 1
ATOM 2885 C CA . LYS A 1 350 ? -33.844 2.412 -1.644 1 77.81 350 LYS A CA 1
ATOM 2886 C C . LYS A 1 350 ? -35.344 2.41 -1.941 1 77.81 350 LYS A C 1
ATOM 2888 O O . LYS A 1 350 ? -35.938 3.469 -2.129 1 77.81 350 LYS A O 1
ATOM 2893 N N . THR A 1 351 ? -35.875 1.219 -2.031 1 77.19 351 THR A N 1
ATOM 2894 C CA . THR A 1 351 ? -37.312 1.114 -2.271 1 77.19 351 THR A CA 1
ATOM 2895 C C . THR A 1 351 ? -38.094 1.552 -1.039 1 77.19 351 THR A C 1
ATOM 2897 O O . THR A 1 351 ? -39.125 2.199 -1.16 1 77.19 351 THR A O 1
ATOM 2900 N N . ARG A 1 352 ? -37.594 1.291 0.131 1 74.19 352 ARG A N 1
ATOM 2901 C CA . ARG A 1 352 ? -38.25 1.69 1.37 1 74.19 352 ARG A CA 1
ATOM 2902 C C . ARG A 1 352 ? -38.062 3.182 1.634 1 74.19 352 ARG A C 1
ATOM 2904 O O . ARG A 1 352 ? -38.969 3.855 2.094 1 74.19 352 ARG A O 1
ATOM 2911 N N . GLY A 1 353 ? -36.812 3.566 1.556 1 60.56 353 GLY A N 1
ATOM 2912 C CA . GLY A 1 353 ? -36.625 4.992 1.724 1 60.56 353 GLY A CA 1
ATOM 2913 C C . GLY A 1 353 ? -37.438 5.84 0.768 1 60.56 353 GLY A C 1
ATOM 2914 O O . GLY A 1 353 ? -37.844 6.945 1.111 1 60.56 353 GLY A O 1
ATOM 2915 N N . LYS A 1 354 ? -37.688 5.43 -0.407 1 53.06 354 LYS A N 1
ATOM 2916 C CA . LYS A 1 354 ? -38.625 6.102 -1.312 1 53.06 354 LYS A CA 1
ATOM 2917 C C . LYS A 1 354 ? -40.031 6.078 -0.76 1 53.06 354 LYS A C 1
ATOM 2919 O O . LYS A 1 354 ? -40.812 7.035 -0.932 1 53.06 354 LYS A O 1
ATOM 2924 N N . LYS A 1 355 ? -40.312 5.039 -0.102 1 49.19 355 LYS A N 1
ATOM 2925 C CA . LYS A 1 355 ? -41.688 4.953 0.396 1 49.19 355 LYS A CA 1
ATOM 2926 C C . LYS A 1 355 ? -41.938 5.973 1.504 1 49.19 355 LYS A C 1
ATOM 2928 O O . LYS A 1 355 ? -43.062 6.492 1.64 1 49.19 355 LYS A O 1
ATOM 2933 N N . HIS A 1 356 ? -41 6.129 2.25 1 41.22 356 HIS A N 1
ATOM 2934 C CA . HIS A 1 356 ? -41.25 7.098 3.311 1 41.22 356 HIS A CA 1
ATOM 2935 C C . HIS A 1 356 ? -41.25 8.523 2.768 1 41.22 356 HIS A C 1
ATOM 2937 O O . HIS A 1 356 ? -41.625 9.461 3.477 1 41.22 356 HIS A O 1
ATOM 2943 N N . SER A 1 357 ? -40.719 8.711 1.58 1 37.47 357 SER A N 1
ATOM 2944 C CA . SER A 1 357 ? -40.781 10.055 1.012 1 37.47 357 SER A CA 1
ATOM 2945 C C . SER A 1 357 ? -42.094 10.281 0.258 1 37.47 357 SER A C 1
ATOM 2947 O O . SER A 1 357 ? -42.312 11.375 -0.269 1 37.47 357 SER A O 1
ATOM 2949 N N . PHE A 1 358 ? -42.844 9.305 0.023 1 29.81 358 PHE A N 1
ATOM 2950 C CA . PHE A 1 358 ? -44.188 9.609 -0.446 1 29.81 358 PHE A CA 1
ATOM 2951 C C . PHE A 1 358 ? -45.125 9.82 0.729 1 29.81 358 PHE A C 1
ATOM 2953 O O . PHE A 1 358 ? -45.094 9.086 1.715 1 29.81 358 PHE A O 1
ATOM 2960 N N . MET B 1 1 ? -0.517 12.68 40.281 1 26.12 1 MET B N 1
ATOM 2961 C CA . MET B 1 1 ? -0.547 11.977 41.562 1 26.12 1 MET B CA 1
ATOM 2962 C C . MET B 1 1 ? -1.914 12.109 42.219 1 26.12 1 MET B C 1
ATOM 2964 O O . MET B 1 1 ? -2.387 11.18 42.875 1 26.12 1 MET B O 1
ATOM 2968 N N . VAL B 1 2 ? -2.564 13.352 42 1 33.69 2 VAL B N 1
ATOM 2969 C CA . VAL B 1 2 ? -3.816 13.656 42.688 1 33.69 2 VAL B CA 1
ATOM 2970 C C . VAL B 1 2 ? -4.965 12.883 42.031 1 33.69 2 VAL B C 1
ATOM 2972 O O . VAL B 1 2 ? -5.859 12.391 42.719 1 33.69 2 VAL B O 1
ATOM 2975 N N . VAL B 1 3 ? -4.832 12.664 40.656 1 35.78 3 VAL B N 1
ATOM 2976 C CA . VAL B 1 3 ? -5.93 12.062 39.906 1 35.78 3 VAL B CA 1
ATOM 2977 C C . VAL B 1 3 ? -5.953 10.555 40.156 1 35.78 3 VAL B C 1
ATOM 2979 O O . VAL B 1 3 ? -7.004 9.914 40.031 1 35.78 3 VAL B O 1
ATOM 2982 N N . GLU B 1 4 ? -4.75 9.969 40.469 1 38.41 4 GLU B N 1
ATOM 2983 C CA . GLU B 1 4 ? -4.684 8.539 40.75 1 38.41 4 GLU B CA 1
ATOM 2984 C C . GLU B 1 4 ? -5.348 8.195 42.094 1 38.41 4 GLU B C 1
ATOM 2986 O O . GLU B 1 4 ? -5.953 7.133 42.219 1 38.41 4 GLU B O 1
ATOM 2991 N N . THR B 1 5 ? -5.262 9.086 43.031 1 39.56 5 THR B N 1
ATOM 2992 C CA . THR B 1 5 ? -5.742 8.789 44.375 1 39.56 5 THR B CA 1
ATOM 2993 C C . THR B 1 5 ? -7.266 8.75 44.438 1 39.56 5 THR B C 1
ATOM 2995 O O . THR B 1 5 ? -7.859 7.992 45.188 1 39.56 5 THR B O 1
ATOM 2998 N N . LYS B 1 6 ? -7.93 9.562 43.594 1 39.03 6 LYS B N 1
ATOM 2999 C CA . LYS B 1 6 ? -9.391 9.609 43.625 1 39.03 6 LYS B CA 1
ATOM 3000 C C . LYS B 1 6 ? -10 8.375 42.969 1 39.03 6 LYS B C 1
ATOM 3002 O O . LYS B 1 6 ? -11.109 7.973 43.312 1 39.03 6 LYS B O 1
ATOM 3007 N N . ARG B 1 7 ? -9.219 7.699 42.094 1 38.53 7 ARG B N 1
ATOM 3008 C CA . ARG B 1 7 ? -9.672 6.48 41.438 1 38.53 7 ARG B CA 1
ATOM 3009 C C . ARG B 1 7 ? -9.664 5.301 42.406 1 38.53 7 ARG B C 1
ATOM 3011 O O . ARG B 1 7 ? -10.539 4.43 42.344 1 38.53 7 ARG B O 1
ATOM 3018 N N . GLU B 1 8 ? -8.625 5.156 43.281 1 39.59 8 GLU B N 1
ATOM 3019 C CA . GLU B 1 8 ? -8.484 4.035 44.219 1 39.59 8 GLU B CA 1
ATOM 3020 C C . GLU B 1 8 ? -9.594 4.043 45.25 1 39.59 8 GLU B C 1
ATOM 3022 O O . GLU B 1 8 ? -10.055 2.984 45.688 1 39.59 8 GLU B O 1
ATOM 3027 N N . ASN B 1 9 ? -9.969 5.184 45.719 1 39.09 9 ASN B N 1
ATOM 3028 C CA . ASN B 1 9 ? -10.969 5.184 46.781 1 39.09 9 ASN B CA 1
ATOM 3029 C C . ASN B 1 9 ? -12.32 4.684 46.25 1 39.09 9 ASN B C 1
ATOM 3031 O O . ASN B 1 9 ? -13.125 4.168 47.031 1 39.09 9 ASN B O 1
ATOM 3035 N N . TYR B 1 10 ? -12.484 4.812 44.906 1 37.41 10 TYR B N 1
ATOM 3036 C CA . TYR B 1 10 ? -13.781 4.359 44.406 1 37.41 10 TYR B CA 1
ATOM 3037 C C . TYR B 1 10 ? -13.828 2.84 44.312 1 37.41 10 TYR B C 1
ATOM 3039 O O . TYR B 1 10 ? -14.875 2.23 44.531 1 37.41 10 TYR B O 1
ATOM 3047 N N . ASN B 1 11 ? -12.656 2.164 43.969 1 38.06 11 ASN B N 1
ATOM 3048 C CA . ASN B 1 11 ? -12.688 0.708 43.875 1 38.06 11 ASN B CA 1
ATOM 3049 C C . ASN B 1 11 ? -12.711 0.077 45.281 1 38.06 11 ASN B C 1
ATOM 3051 O O . ASN B 1 11 ? -13.141 -1.068 45.438 1 38.06 11 ASN B O 1
ATOM 3055 N N . SER B 1 12 ? -12.023 0.661 46.25 1 37.28 12 SER B N 1
ATOM 3056 C CA . SER B 1 12 ? -11.922 0.009 47.562 1 37.28 12 SER B CA 1
ATOM 3057 C C . SER B 1 12 ? -13.258 0.039 48.312 1 37.28 12 SER B C 1
ATOM 3059 O O . SER B 1 12 ? -13.453 -0.692 49.281 1 37.28 12 SER B O 1
ATOM 3061 N N . VAL B 1 13 ? -14.125 0.994 48.031 1 38.12 13 VAL B N 1
ATOM 3062 C CA . VAL B 1 13 ? -15.359 1.049 48.781 1 38.12 13 VAL B CA 1
ATOM 3063 C C . VAL B 1 13 ? -16.234 -0.148 48.438 1 38.12 13 VAL B C 1
ATOM 3065 O O . VAL B 1 13 ? -17.203 -0.451 49.156 1 38.12 13 VAL B O 1
ATOM 3068 N N . LYS B 1 14 ? -15.875 -0.896 47.281 1 35.16 14 LYS B N 1
ATOM 3069 C CA . LYS B 1 14 ? -16.766 -2.008 47 1 35.16 14 LYS B CA 1
ATOM 3070 C C . LYS B 1 14 ? -16.516 -3.193 47.906 1 35.16 14 LYS B C 1
ATOM 3072 O O . LYS B 1 14 ? -17.391 -4.039 48.094 1 35.16 14 LYS B O 1
ATOM 3077 N N . SER B 1 15 ? -15.203 -3.424 48.312 1 34.78 15 SER B N 1
ATOM 3078 C CA . SER B 1 15 ? -14.977 -4.75 48.875 1 34.78 15 SER B CA 1
ATOM 3079 C C . SER B 1 15 ? -15.453 -4.82 50.312 1 34.78 15 SER B C 1
ATOM 3081 O O . SER B 1 15 ? -15.516 -5.906 50.906 1 34.78 15 SER B O 1
ATOM 3083 N N . GLY B 1 16 ? -15.352 -3.729 51.094 1 31.23 16 GLY B N 1
ATOM 3084 C CA . GLY B 1 16 ? -15.461 -3.869 52.562 1 31.23 16 GLY B CA 1
ATOM 3085 C C . GLY B 1 16 ? -16.875 -4.117 53.031 1 31.23 16 GLY B C 1
ATOM 3086 O O . GLY B 1 16 ? -17.172 -3.979 54.219 1 31.23 16 GLY B O 1
ATOM 3087 N N . ALA B 1 17 ? -17.906 -4.176 52.219 1 32.44 17 ALA B N 1
ATOM 3088 C CA . ALA B 1 17 ? -19.266 -4.035 52.719 1 32.44 17 ALA B CA 1
ATOM 3089 C C . ALA B 1 17 ? -19.672 -5.277 53.5 1 32.44 17 ALA B C 1
ATOM 3091 O O . ALA B 1 17 ? -20.844 -5.426 53.875 1 32.44 17 ALA B O 1
ATOM 3092 N N . GLU B 1 18 ? -18.734 -6.309 53.719 1 27.92 18 GLU B N 1
ATOM 3093 C CA . GLU B 1 18 ? -19.453 -7.465 54.25 1 27.92 18 GLU B CA 1
ATOM 3094 C C . GLU B 1 18 ? -19.859 -7.238 55.719 1 27.92 18 GLU B C 1
ATOM 3096 O O . GLU B 1 18 ? -20.859 -7.801 56.156 1 27.92 18 GLU B O 1
ATOM 3101 N N . GLY B 1 19 ? -18.875 -7.051 56.625 1 27.66 19 GLY B N 1
ATOM 3102 C CA . GLY B 1 19 ? -19.078 -7.684 57.906 1 27.66 19 GLY B CA 1
ATOM 3103 C C . GLY B 1 19 ? -20.172 -7.039 58.719 1 27.66 19 GLY B C 1
ATOM 3104 O O . GLY B 1 19 ? -21.125 -7.711 59.156 1 27.66 19 GLY B O 1
ATOM 3105 N N . SER B 1 20 ? -19.797 -6.379 60 1 29.31 20 SER B N 1
ATOM 3106 C CA . SER B 1 20 ? -20.406 -6.34 61.312 1 29.31 20 SER B CA 1
ATOM 3107 C C . SER B 1 20 ? -21.609 -5.422 61.344 1 29.31 20 SER B C 1
ATOM 3109 O O . SER B 1 20 ? -21.656 -4.414 60.625 1 29.31 20 SER B O 1
ATOM 3111 N N . VAL B 1 21 ? -22.781 -5.859 62.125 1 30.69 21 VAL B N 1
ATOM 3112 C CA . VAL B 1 21 ? -24.141 -5.367 62.375 1 30.69 21 VAL B CA 1
ATOM 3113 C C . VAL B 1 21 ? -24.078 -4.016 63.094 1 30.69 21 VAL B C 1
ATOM 3115 O O . VAL B 1 21 ? -25.062 -3.582 63.688 1 30.69 21 VAL B O 1
ATOM 3118 N N . ALA B 1 22 ? -22.875 -3.51 63.531 1 30.2 22 ALA B N 1
ATOM 3119 C CA . ALA B 1 22 ? -23.078 -2.486 64.562 1 30.2 22 ALA B CA 1
ATOM 3120 C C . ALA B 1 22 ? -24.125 -1.465 64.125 1 30.2 22 ALA B C 1
ATOM 3122 O O . ALA B 1 22 ? -24.438 -1.363 62.938 1 30.2 22 ALA B O 1
ATOM 3123 N N . THR B 1 23 ? -24.375 -0.427 65.062 1 32.59 23 THR B N 1
ATOM 3124 C CA . THR B 1 23 ? -25.297 0.664 65.312 1 32.59 23 THR B CA 1
ATOM 3125 C C . THR B 1 23 ? -25.438 1.577 64.125 1 32.59 23 THR B C 1
ATOM 3127 O O . THR B 1 23 ? -24.453 1.878 63.438 1 32.59 23 THR B O 1
ATOM 3130 N N . SER B 1 24 ? -26.766 1.83 63.688 1 31.27 24 SER B N 1
ATOM 3131 C CA . SER B 1 24 ? -27.359 2.371 62.469 1 31.27 24 SER B CA 1
ATOM 3132 C C . SER B 1 24 ? -26.906 3.807 62.25 1 31.27 24 SER B C 1
ATOM 3134 O O . SER B 1 24 ? -27.672 4.75 62.469 1 31.27 24 SER B O 1
ATOM 3136 N N . SER B 1 25 ? -25.797 4.309 62.969 1 32 25 SER B N 1
ATOM 3137 C CA . SER B 1 25 ? -25.594 5.719 62.656 1 32 25 SER B CA 1
ATOM 3138 C C . SER B 1 25 ? -25.703 5.961 61.156 1 32 25 SER B C 1
ATOM 3140 O O . SER B 1 25 ? -25.016 5.312 60.344 1 32 25 SER B O 1
ATOM 3142 N N . VAL B 1 26 ? -26.969 6.355 60.719 1 32.66 26 VAL B N 1
ATOM 3143 C CA . VAL B 1 26 ? -27.266 6.867 59.375 1 32.66 26 VAL B CA 1
ATOM 3144 C C . VAL B 1 26 ? -26.141 7.816 58.938 1 32.66 26 VAL B C 1
ATOM 3146 O O . VAL B 1 26 ? -26.094 8.969 59.375 1 32.66 26 VAL B O 1
ATOM 3149 N N . THR B 1 27 ? -24.922 7.578 59.25 1 33.06 27 THR B N 1
ATOM 3150 C CA . THR B 1 27 ? -23.984 8.414 58.5 1 33.06 27 THR B CA 1
ATOM 3151 C C . THR B 1 27 ? -24.438 8.547 57.062 1 33.06 27 THR B C 1
ATOM 3153 O O . THR B 1 27 ? -24.5 7.555 56.344 1 33.06 27 THR B O 1
ATOM 3156 N N . SER B 1 28 ? -25.453 9.477 56.875 1 33.5 28 SER B N 1
ATOM 3157 C CA . SER B 1 28 ? -25.859 9.898 55.531 1 33.5 28 SER B CA 1
ATOM 3158 C C . SER B 1 28 ? -24.703 9.828 54.562 1 33.5 28 SER B C 1
ATOM 3160 O O . SER B 1 28 ? -23.672 10.492 54.75 1 33.5 28 SER B O 1
ATOM 3162 N N . GLN B 1 29 ? -24.391 8.805 54.094 1 36.84 29 GLN B N 1
ATOM 3163 C CA . GLN B 1 29 ? -23.578 8.484 52.906 1 36.84 29 GLN B CA 1
ATOM 3164 C C . GLN B 1 29 ? -23.766 9.516 51.812 1 36.84 29 GLN B C 1
ATOM 3166 O O . GLN B 1 29 ? -24.344 9.211 50.75 1 36.84 29 GLN B O 1
ATOM 3171 N N . THR B 1 30 ? -24.234 10.742 52.094 1 39.31 30 THR B N 1
ATOM 3172 C CA . THR B 1 30 ? -24.359 11.883 51.188 1 39.31 30 THR B CA 1
ATOM 3173 C C . THR B 1 30 ? -23.094 12.07 50.375 1 39.31 30 THR B C 1
ATOM 3175 O O . THR B 1 30 ? -22.953 13.055 49.656 1 39.31 30 THR B O 1
ATOM 3178 N N . THR B 1 31 ? -22 11.695 50.781 1 41.5 31 THR B N 1
ATOM 3179 C CA . THR B 1 31 ? -20.703 12.07 50.25 1 41.5 31 THR B CA 1
ATOM 3180 C C . THR B 1 31 ? -20.578 11.633 48.781 1 41.5 31 THR B C 1
ATOM 3182 O O . THR B 1 31 ? -19.688 12.094 48.062 1 41.5 31 THR B O 1
ATOM 3185 N N . PRO B 1 32 ? -21.156 10.586 48.438 1 50.03 32 PRO B N 1
ATOM 3186 C CA . PRO B 1 32 ? -20.891 10.055 47.094 1 50.03 32 PRO B CA 1
ATOM 3187 C C . PRO B 1 32 ? -21.422 10.953 46 1 50.03 32 PRO B C 1
ATOM 3189 O O . PRO B 1 32 ? -20.859 10.977 44.875 1 50.03 32 PRO B O 1
ATOM 3192 N N . LEU B 1 33 ? -22.531 11.562 46.312 1 49.62 33 LEU B N 1
ATOM 3193 C CA . LEU B 1 33 ? -23.219 12.406 45.344 1 49.62 33 LEU B CA 1
ATOM 3194 C C . LEU B 1 33 ? -22.391 13.641 45.031 1 49.62 33 LEU B C 1
ATOM 3196 O O . LEU B 1 33 ? -22.328 14.062 43.875 1 49.62 33 LEU B O 1
ATOM 3200 N N . LEU B 1 34 ? -21.984 14.352 46.125 1 54 34 LEU B N 1
ATOM 3201 C CA . LEU B 1 34 ? -21.172 15.555 45.969 1 54 34 LEU B CA 1
ATOM 3202 C C . LEU B 1 34 ? -19.969 15.289 45.062 1 54 34 LEU B C 1
ATOM 3204 O O . LEU B 1 34 ? -19.625 16.094 44.219 1 54 34 LEU B O 1
ATOM 3208 N N . ASP B 1 35 ? -19.562 14 45.25 1 73.56 35 ASP B N 1
ATOM 3209 C CA . ASP B 1 35 ? -18.344 13.633 44.562 1 73.56 35 ASP B CA 1
ATOM 3210 C C . ASP B 1 35 ? -18.594 13.422 43.062 1 73.56 35 ASP B C 1
ATOM 3212 O O . ASP B 1 35 ? -17.812 13.867 42.219 1 73.56 35 ASP B O 1
ATOM 3216 N N . TRP B 1 36 ? -19.875 13.047 42.969 1 77.38 36 TRP B N 1
ATOM 3217 C CA . TRP B 1 36 ? -20.125 12.766 41.562 1 77.38 36 TRP B CA 1
ATOM 3218 C C . TRP B 1 36 ? -20.5 14.047 40.812 1 77.38 36 TRP B C 1
ATOM 3220 O O . TRP B 1 36 ? -20.125 14.227 39.656 1 77.38 36 TRP B O 1
ATOM 3230 N N . GLU B 1 37 ? -21.234 15.031 41.594 1 79.44 37 GLU B N 1
ATOM 3231 C CA . GLU B 1 37 ? -21.594 16.297 40.969 1 79.44 37 GLU B CA 1
ATOM 3232 C C . GLU B 1 37 ? -20.344 17.141 40.688 1 79.44 37 GLU B C 1
ATOM 3234 O O . GLU B 1 37 ? -20.281 17.812 39.656 1 79.44 37 GLU B O 1
ATOM 3239 N N . GLU B 1 38 ? -19.516 17.094 41.688 1 86.06 38 GLU B N 1
ATOM 3240 C CA . GLU B 1 38 ? -18.25 17.797 41.438 1 86.06 38 GLU B CA 1
ATOM 3241 C C . GLU B 1 38 ? -17.484 17.188 40.281 1 86.06 38 GLU B C 1
ATOM 3243 O O . GLU B 1 38 ? -16.906 17.922 39.469 1 86.06 38 GLU B O 1
ATOM 3248 N N . TYR B 1 39 ? -17.531 15.875 40.281 1 88.31 39 TYR B N 1
ATOM 3249 C CA . TYR B 1 39 ? -16.875 15.18 39.156 1 88.31 39 TYR B CA 1
ATOM 3250 C C . TYR B 1 39 ? -17.531 15.555 37.844 1 88.31 39 TYR B C 1
ATOM 3252 O O . TYR B 1 39 ? -16.844 15.797 36.844 1 88.31 39 TYR B O 1
ATOM 3260 N N . LEU B 1 40 ? -18.766 15.656 37.844 1 89.81 40 LEU B N 1
ATOM 3261 C CA . LEU B 1 40 ? -19.5 16.031 36.656 1 89.81 40 LEU B CA 1
ATOM 3262 C C . LEU B 1 40 ? -19.109 17.453 36.219 1 89.81 40 LEU B C 1
ATOM 3264 O O . LEU B 1 40 ? -18.969 17.703 35 1 89.81 40 LEU B O 1
ATOM 3268 N N . ARG B 1 41 ? -19.016 18.297 37.156 1 90.94 41 ARG B N 1
ATOM 3269 C CA . ARG B 1 41 ? -18.641 19.672 36.844 1 90.94 41 ARG B CA 1
ATOM 3270 C C . ARG B 1 41 ? -17.219 19.734 36.281 1 90.94 41 ARG B C 1
ATOM 3272 O O . ARG B 1 41 ? -16.938 20.5 35.344 1 90.94 41 ARG B O 1
ATOM 3279 N N . ASP B 1 42 ? -16.312 18.969 36.75 1 91.75 42 ASP B N 1
ATOM 3280 C CA . ASP B 1 42 ? -14.945 18.906 36.25 1 91.75 42 ASP B CA 1
ATOM 3281 C C . ASP B 1 42 ? -14.906 18.391 34.812 1 91.75 42 ASP B C 1
ATOM 3283 O O . ASP B 1 42 ? -14.164 18.922 33.969 1 91.75 42 ASP B O 1
ATOM 3287 N N . VAL B 1 43 ? -15.688 17.375 34.625 1 93.94 43 VAL B N 1
ATOM 3288 C CA . VAL B 1 43 ? -15.734 16.797 33.281 1 93.94 43 VAL B CA 1
ATOM 3289 C C . VAL B 1 43 ? -16.328 17.797 32.312 1 93.94 43 VAL B C 1
ATOM 3291 O O . VAL B 1 43 ? -15.883 17.891 31.156 1 93.94 43 VAL B O 1
ATOM 3294 N N . GLU B 1 44 ? -17.266 18.562 32.75 1 94.06 44 GLU B N 1
ATOM 3295 C CA . GLU B 1 44 ? -17.859 19.594 31.938 1 94.06 44 GLU B CA 1
ATOM 3296 C C . GLU B 1 44 ? -16.859 20.688 31.578 1 94.06 44 GLU B C 1
ATOM 3298 O O . GLU B 1 44 ? -16.812 21.156 30.453 1 94.06 44 GLU B O 1
ATOM 3303 N N . SER B 1 45 ? -16.125 21.109 32.531 1 94.44 45 SER B N 1
ATOM 3304 C CA . SER B 1 45 ? -15.102 22.109 32.312 1 94.44 45 SER B CA 1
ATOM 3305 C C . SER B 1 45 ? -14.039 21.594 31.328 1 94.44 45 SER B C 1
ATOM 3307 O O . SER B 1 45 ? -13.586 22.344 30.453 1 94.44 45 SER B O 1
ATOM 3309 N N . ALA B 1 46 ? -13.625 20.359 31.5 1 94.62 46 ALA B N 1
ATOM 3310 C CA . ALA B 1 46 ? -12.656 19.75 30.594 1 94.62 46 ALA B CA 1
ATOM 3311 C C . ALA B 1 46 ? -13.219 19.656 29.188 1 94.62 46 ALA B C 1
ATOM 3313 O O . ALA B 1 46 ? -12.492 19.844 28.203 1 94.62 46 ALA B O 1
ATOM 3314 N N . HIS B 1 47 ? -14.445 19.328 29.094 1 95.44 47 HIS B N 1
ATOM 3315 C CA . HIS B 1 47 ? -15.109 19.234 27.797 1 95.44 47 HIS B CA 1
ATOM 3316 C C . HIS B 1 47 ? -15.117 20.594 27.094 1 95.44 47 HIS B C 1
ATOM 3318 O O . HIS B 1 47 ? -14.875 20.656 25.875 1 95.44 47 HIS B O 1
ATOM 3324 N N . SER B 1 48 ? -15.398 21.641 27.844 1 95.25 48 SER B N 1
ATOM 3325 C CA . SER B 1 48 ? -15.383 22.984 27.266 1 95.25 48 SER B CA 1
ATOM 3326 C C . SER B 1 48 ? -13.992 23.359 26.766 1 95.25 48 SER B C 1
ATOM 3328 O O . SER B 1 48 ? -13.859 23.984 25.703 1 95.25 48 SER B O 1
ATOM 3330 N N . ARG B 1 49 ? -13.008 22.984 27.484 1 95.31 49 ARG B N 1
ATOM 3331 C CA . ARG B 1 49 ? -11.633 23.25 27.062 1 95.31 49 ARG B CA 1
ATOM 3332 C C . ARG B 1 49 ? -11.297 22.469 25.797 1 95.31 49 ARG B C 1
ATOM 3334 O O . ARG B 1 49 ? -10.578 22.953 24.938 1 95.31 49 ARG B O 1
ATOM 3341 N N . LEU B 1 50 ? -11.742 21.25 25.734 1 96.75 50 LEU B N 1
ATOM 3342 C CA . LEU B 1 50 ? -11.539 20.438 24.547 1 96.75 50 LEU B CA 1
ATOM 3343 C C . LEU B 1 50 ? -12.172 21.078 23.312 1 96.75 50 LEU B C 1
ATOM 3345 O O . LEU B 1 50 ? -11.562 21.109 22.25 1 96.75 50 LEU B O 1
ATOM 3349 N N . LEU B 1 51 ? -13.375 21.609 23.516 1 96.06 51 LEU B N 1
ATOM 3350 C CA . LEU B 1 51 ? -14.062 22.266 22.406 1 96.06 51 LEU B CA 1
ATOM 3351 C C . LEU B 1 51 ? -13.297 23.5 21.953 1 96.06 51 LEU B C 1
ATOM 3353 O O . LEU B 1 51 ? -13.195 23.766 20.766 1 96.06 51 LEU B O 1
ATOM 3357 N N . GLN B 1 52 ? -12.789 24.172 22.875 1 95.69 52 GLN B N 1
ATOM 3358 C CA . GLN B 1 52 ? -11.992 25.359 22.547 1 95.69 52 GLN B CA 1
ATOM 3359 C C . GLN B 1 52 ? -10.734 24.969 21.781 1 95.69 52 GLN B C 1
ATOM 3361 O O . GLN B 1 52 ? -10.391 25.609 20.781 1 95.69 52 GLN B O 1
ATOM 3366 N N . THR B 1 53 ? -10.047 23.969 22.25 1 95.75 53 THR B N 1
ATOM 3367 C CA . THR B 1 53 ? -8.844 23.5 21.578 1 95.75 53 THR B CA 1
ATOM 3368 C C . THR B 1 53 ? -9.172 23 20.172 1 95.75 53 THR B C 1
ATOM 3370 O O . THR B 1 53 ? -8.383 23.188 19.234 1 95.75 53 THR B O 1
ATOM 3373 N N . SER B 1 54 ? -10.281 22.281 20.062 1 95.06 54 SER B N 1
ATOM 3374 C CA . SER B 1 54 ? -10.703 21.781 18.75 1 95.06 54 SER B CA 1
ATOM 3375 C C . SER B 1 54 ? -10.922 22.922 17.766 1 95.06 54 SER B C 1
ATOM 3377 O O . SER B 1 54 ? -10.562 22.812 16.594 1 95.06 54 SER B O 1
ATOM 3379 N N . ASP B 1 55 ? -11.508 23.953 18.234 1 94.94 55 ASP B N 1
ATOM 3380 C CA . ASP B 1 55 ? -11.734 25.125 17.375 1 94.94 55 ASP B CA 1
ATOM 3381 C C . ASP B 1 55 ? -10.414 25.766 16.969 1 94.94 55 ASP B C 1
ATOM 3383 O O . ASP B 1 55 ? -10.25 26.156 15.805 1 94.94 55 ASP B O 1
ATOM 3387 N N . GLN B 1 56 ? -9.57 25.875 17.906 1 94.75 56 GLN B N 1
ATOM 3388 C CA . GLN B 1 56 ? -8.242 26.406 17.594 1 94.75 56 GLN B CA 1
ATOM 3389 C C . GLN B 1 56 ? -7.523 25.531 16.562 1 94.75 56 GLN B C 1
ATOM 3391 O O . GLN B 1 56 ? -6.859 26.047 15.664 1 94.75 56 GLN B O 1
ATOM 3396 N N . LEU B 1 57 ? -7.637 24.297 16.766 1 93.44 57 LEU B N 1
ATOM 3397 C CA . LEU B 1 57 ? -7.008 23.359 15.859 1 93.44 57 LEU B CA 1
ATOM 3398 C C . LEU B 1 57 ? -7.586 23.484 14.461 1 93.44 57 LEU B C 1
ATOM 3400 O O . LEU B 1 57 ? -6.84 23.516 13.477 1 93.44 57 LEU B O 1
ATOM 3404 N N . ARG B 1 58 ? -8.891 23.594 14.328 1 90.56 58 ARG B N 1
ATOM 3405 C CA . ARG B 1 58 ? -9.539 23.766 13.031 1 90.56 58 ARG B CA 1
ATOM 3406 C C . ARG B 1 58 ? -9.078 25.047 12.344 1 90.56 58 ARG B C 1
ATOM 3408 O O . ARG B 1 58 ? -8.828 25.047 11.133 1 90.56 58 ARG B O 1
ATOM 3415 N N . HIS B 1 59 ? -8.969 26.016 13.109 1 91.69 59 HIS B N 1
ATOM 3416 C CA . HIS B 1 59 ? -8.477 27.281 12.578 1 91.69 59 HIS B CA 1
ATOM 3417 C C . HIS B 1 59 ? -7.039 27.172 12.102 1 91.69 59 HIS B C 1
ATOM 3419 O O . HIS B 1 59 ? -6.684 27.703 11.047 1 91.69 59 HIS B O 1
ATOM 3425 N N . SER B 1 60 ? -6.281 26.531 12.906 1 91.62 60 SER B N 1
ATOM 3426 C CA . SER B 1 60 ? -4.883 26.328 12.539 1 91.62 60 SER B CA 1
ATOM 3427 C C . SER B 1 60 ? -4.762 25.516 11.25 1 91.62 60 SER B C 1
ATOM 3429 O O . SER B 1 60 ? -3.879 25.781 10.43 1 91.62 60 SER B O 1
ATOM 3431 N N . PHE B 1 61 ? -5.621 24.531 11.07 1 89.44 61 PHE B N 1
ATOM 3432 C CA . PHE B 1 61 ? -5.633 23.75 9.844 1 89.44 61 PHE B CA 1
ATOM 3433 C C . PHE B 1 61 ? -5.934 24.641 8.641 1 89.44 61 PHE B C 1
ATOM 3435 O O . PHE B 1 61 ? -5.273 24.531 7.605 1 89.44 61 PHE B O 1
ATOM 3442 N N . SER B 1 62 ? -6.887 25.5 8.781 1 88.44 62 SER B N 1
ATOM 3443 C CA . SER B 1 62 ? -7.277 26.391 7.703 1 88.44 62 SER B CA 1
ATOM 3444 C C . SER B 1 62 ? -6.141 27.344 7.34 1 88.44 62 SER B C 1
ATOM 3446 O O . SER B 1 62 ? -5.867 27.578 6.16 1 88.44 62 SER B O 1
ATOM 3448 N N . GLN B 1 63 ? -5.523 27.828 8.344 1 90.38 63 GLN B N 1
ATOM 3449 C CA . GLN B 1 63 ? -4.398 28.734 8.117 1 90.38 63 GLN B CA 1
ATOM 3450 C C . GLN B 1 63 ? -3.25 28.016 7.414 1 90.38 63 GLN B C 1
ATOM 3452 O O . GLN B 1 63 ? -2.627 28.578 6.512 1 90.38 63 GLN B O 1
ATOM 3457 N N . LEU B 1 64 ? -2.977 26.875 7.863 1 90.12 64 LEU B N 1
ATOM 3458 C CA . LEU B 1 64 ? -1.892 26.094 7.273 1 90.12 64 LEU B CA 1
ATOM 3459 C C . LEU B 1 64 ? -2.18 25.797 5.809 1 90.12 64 LEU B C 1
ATOM 3461 O O . LEU B 1 64 ? -1.274 25.828 4.973 1 90.12 64 LEU B O 1
ATOM 3465 N N . ASP B 1 65 ? -3.373 25.469 5.531 1 87.06 65 ASP B N 1
ATOM 3466 C CA . ASP B 1 65 ? -3.766 25.156 4.16 1 87.06 65 ASP B CA 1
ATOM 3467 C C . ASP B 1 65 ? -3.518 26.359 3.238 1 87.06 65 ASP B C 1
ATOM 3469 O O . ASP B 1 65 ? -2.982 26.188 2.141 1 87.06 65 ASP B O 1
ATOM 3473 N N . THR B 1 66 ? -3.916 27.469 3.678 1 89.69 66 THR B N 1
ATOM 3474 C CA . THR B 1 66 ? -3.727 28.688 2.893 1 89.69 66 THR B CA 1
ATOM 3475 C C . THR B 1 66 ? -2.242 28.984 2.709 1 89.69 66 THR B C 1
ATOM 3477 O O . THR B 1 66 ? -1.797 29.281 1.599 1 89.69 66 THR B O 1
ATOM 3480 N N . LEU B 1 67 ? -1.544 28.859 3.799 1 92.56 67 LEU B N 1
ATOM 3481 C CA . LEU B 1 67 ? -0.111 29.141 3.762 1 92.56 67 LEU B CA 1
ATOM 3482 C C . LEU B 1 67 ? 0.608 28.141 2.861 1 92.56 67 LEU B C 1
ATOM 3484 O O . LEU B 1 67 ? 1.522 28.516 2.121 1 92.56 67 LEU B O 1
ATOM 3488 N N . GLN B 1 68 ? 0.249 26.906 2.943 1 90.19 68 GLN B N 1
ATOM 3489 C CA . GLN B 1 68 ? 0.842 25.875 2.107 1 90.19 68 GLN B CA 1
ATOM 3490 C C . GLN B 1 68 ? 0.566 26.125 0.629 1 90.19 68 GLN B C 1
ATOM 3492 O O . GLN B 1 68 ? 1.451 25.953 -0.212 1 90.19 68 GLN B O 1
ATOM 3497 N N . GLY B 1 69 ? -0.64 26.484 0.344 1 89.94 69 GLY B N 1
ATOM 3498 C CA . GLY B 1 69 ? -0.969 26.828 -1.03 1 89.94 69 GLY B CA 1
ATOM 3499 C C . GLY B 1 69 ? -0.149 27.984 -1.568 1 89.94 69 GLY B C 1
ATOM 3500 O O . GLY B 1 69 ? 0.346 27.922 -2.697 1 89.94 69 GLY B O 1
ATOM 3501 N N . GLU B 1 70 ? -0.041 28.969 -0.78 1 93.81 70 GLU B N 1
ATOM 3502 C CA . GLU B 1 70 ? 0.768 30.125 -1.152 1 93.81 70 GLU B CA 1
ATOM 3503 C C . GLU B 1 70 ? 2.227 29.734 -1.363 1 93.81 70 GLU B C 1
ATOM 3505 O O . GLU B 1 70 ? 2.861 30.172 -2.326 1 93.81 70 GLU B O 1
ATOM 3510 N N . PHE B 1 71 ? 2.723 28.984 -0.453 1 95.5 71 PHE B N 1
ATOM 3511 C CA . PHE B 1 71 ? 4.105 28.531 -0.547 1 95.5 71 PHE B CA 1
ATOM 3512 C C . PHE B 1 71 ? 4.332 27.75 -1.834 1 95.5 71 PHE B C 1
ATOM 3514 O O . PHE B 1 71 ? 5.305 28 -2.553 1 95.5 71 PHE B O 1
ATOM 3521 N N . GLU B 1 72 ? 3.457 26.797 -2.104 1 93.06 72 GLU B N 1
ATOM 3522 C CA . GLU B 1 72 ? 3.605 25.953 -3.289 1 93.06 72 GLU B CA 1
ATOM 3523 C C . GLU B 1 72 ? 3.605 26.797 -4.562 1 93.06 72 GLU B C 1
ATOM 3525 O O . GLU B 1 72 ? 4.41 26.562 -5.469 1 93.06 72 GLU B O 1
ATOM 3530 N N . SER B 1 73 ? 2.732 27.75 -4.645 1 94.44 73 SER B N 1
ATOM 3531 C CA . SER B 1 73 ? 2.656 28.625 -5.805 1 94.44 73 SER B CA 1
ATOM 3532 C C . SER B 1 73 ? 3.934 29.438 -5.965 1 94.44 73 SER B C 1
ATOM 3534 O O . SER B 1 73 ? 4.5 29.5 -7.059 1 94.44 73 SER B O 1
ATOM 3536 N N . LYS B 1 74 ? 4.375 30.047 -4.91 1 95.38 74 LYS B N 1
ATOM 3537 C CA . LYS B 1 74 ? 5.59 30.859 -4.938 1 95.38 74 LYS B CA 1
ATOM 3538 C C . LYS B 1 74 ? 6.809 30 -5.266 1 95.38 74 LYS B C 1
ATOM 3540 O O . LYS B 1 74 ? 7.707 30.438 -5.984 1 95.38 74 LYS B O 1
ATOM 3545 N N . TYR B 1 75 ? 6.887 28.828 -4.688 1 96.38 75 TYR B N 1
ATOM 3546 C CA . TYR B 1 75 ? 7.992 27.906 -4.926 1 96.38 75 TYR B CA 1
ATOM 3547 C C . TYR B 1 75 ? 8.086 27.547 -6.402 1 96.38 75 TYR B C 1
ATOM 3549 O O . TYR B 1 75 ? 9.172 27.594 -6.992 1 96.38 75 TYR B O 1
ATOM 3557 N N . ARG B 1 76 ? 6.98 27.188 -7.016 1 94.69 76 ARG B N 1
ATOM 3558 C CA . ARG B 1 76 ? 6.965 26.812 -8.422 1 94.69 76 ARG B CA 1
ATOM 3559 C C . ARG B 1 76 ? 7.371 27.984 -9.312 1 94.69 76 ARG B C 1
ATOM 3561 O O . ARG B 1 76 ? 8.133 27.812 -10.273 1 94.69 76 ARG B O 1
ATOM 3568 N N . ALA B 1 77 ? 6.855 29.094 -9 1 95.25 77 ALA B N 1
ATOM 3569 C CA . ALA B 1 77 ? 7.211 30.297 -9.75 1 95.25 77 ALA B CA 1
ATOM 3570 C C . ALA B 1 77 ? 8.703 30.594 -9.641 1 95.25 77 ALA B C 1
ATOM 3572 O O . ALA B 1 77 ? 9.359 30.891 -10.641 1 95.25 77 ALA B O 1
ATOM 3573 N N . GLN B 1 78 ? 9.203 30.531 -8.43 1 95.88 78 GLN B N 1
ATOM 3574 C CA . GLN B 1 78 ? 10.617 30.797 -8.195 1 95.88 78 GLN B CA 1
ATOM 3575 C C . GLN B 1 78 ? 11.492 29.781 -8.906 1 95.88 78 GLN B C 1
ATOM 3577 O O . GLN B 1 78 ? 12.547 30.125 -9.438 1 95.88 78 GLN B O 1
ATOM 3582 N N . LYS B 1 79 ? 11.117 28.578 -8.844 1 96 79 LYS B N 1
ATOM 3583 C CA . LYS B 1 79 ? 11.867 27.531 -9.516 1 96 79 LYS B CA 1
ATOM 3584 C C . LYS B 1 79 ? 11.961 27.781 -11.016 1 96 79 LYS B C 1
ATOM 3586 O O . LYS B 1 79 ? 13.031 27.656 -11.609 1 96 79 LYS B O 1
ATOM 3591 N N . LYS B 1 80 ? 10.891 28.141 -11.648 1 94.62 80 LYS B N 1
ATOM 3592 C CA . LYS B 1 80 ? 10.867 28.469 -13.07 1 94.62 80 LYS B CA 1
ATOM 3593 C C . LYS B 1 80 ? 11.773 29.656 -13.375 1 94.62 80 LYS B C 1
ATOM 3595 O O . LYS B 1 80 ? 12.516 29.641 -14.359 1 94.62 80 LYS B O 1
ATOM 3600 N N . ASP B 1 81 ? 11.688 30.656 -12.555 1 93.69 81 ASP B N 1
ATOM 3601 C CA . ASP B 1 81 ? 12.5 31.859 -12.742 1 93.69 81 ASP B CA 1
ATOM 3602 C C . ASP B 1 81 ? 13.984 31.547 -12.633 1 93.69 81 ASP B C 1
ATOM 3604 O O . ASP B 1 81 ? 14.789 32.031 -13.438 1 93.69 81 ASP B O 1
ATOM 3608 N N . VAL B 1 82 ? 14.32 30.781 -11.656 1 94.38 82 VAL B N 1
ATOM 3609 C CA . VAL B 1 82 ? 15.719 30.438 -11.414 1 94.38 82 VAL B CA 1
ATOM 3610 C C . VAL B 1 82 ? 16.25 29.594 -12.57 1 94.38 82 VAL B C 1
ATOM 3612 O O . VAL B 1 82 ? 17.375 29.797 -13.039 1 94.38 82 VAL B O 1
ATOM 3615 N N . GLU B 1 83 ? 15.461 28.656 -13.039 1 92.69 83 GLU B N 1
ATOM 3616 C CA . GLU B 1 83 ? 15.875 27.828 -14.172 1 92.69 83 GLU B CA 1
ATOM 3617 C C . GLU B 1 83 ? 16.047 28.656 -15.438 1 92.69 83 GLU B C 1
ATOM 3619 O O . GLU B 1 83 ? 17 28.453 -16.203 1 92.69 83 GLU B O 1
ATOM 3624 N N . SER B 1 84 ? 15.148 29.594 -15.672 1 90.06 84 SER B N 1
ATOM 3625 C CA . SER B 1 84 ? 15.25 30.5 -16.812 1 90.06 84 SER B CA 1
ATOM 3626 C C . SER B 1 84 ? 16.5 31.359 -16.75 1 90.06 84 SER B C 1
ATOM 3628 O O . SER B 1 84 ? 17.188 31.547 -17.75 1 90.06 84 SER B O 1
ATOM 3630 N N . LEU B 1 85 ? 16.766 31.906 -15.602 1 89.88 85 LEU B N 1
ATOM 3631 C CA . LEU B 1 85 ? 17.953 32.75 -15.398 1 89.88 85 LEU B CA 1
ATOM 3632 C C . LEU B 1 85 ? 19.234 31.922 -15.57 1 89.88 85 LEU B C 1
ATOM 3634 O O . LEU B 1 85 ? 20.219 32.406 -16.125 1 89.88 85 LEU B O 1
ATOM 3638 N N . LYS B 1 86 ? 19.203 30.703 -15.023 1 89.62 86 LYS B N 1
ATOM 3639 C CA . LYS B 1 86 ? 20.359 29.812 -15.164 1 89.62 86 LYS B CA 1
ATOM 3640 C C . LYS B 1 86 ? 20.656 29.531 -16.625 1 89.62 86 LYS B C 1
ATOM 3642 O O . LYS B 1 86 ? 21.812 29.547 -17.047 1 89.62 86 LYS B O 1
ATOM 3647 N N . SER B 1 87 ? 19.609 29.312 -17.391 1 88.44 87 SER B N 1
ATOM 3648 C CA . SER B 1 87 ? 19.766 29.047 -18.812 1 88.44 87 SER B CA 1
ATOM 3649 C C . SER B 1 87 ? 20.297 30.281 -19.547 1 88.44 87 SER B C 1
ATOM 3651 O O . SER B 1 87 ? 21.125 30.172 -20.453 1 88.44 87 SER B O 1
ATOM 3653 N N . TYR B 1 88 ? 19.828 31.453 -19.125 1 84.31 88 TYR B N 1
ATOM 3654 C CA . TYR B 1 88 ? 20.234 32.719 -19.75 1 84.31 88 TYR B CA 1
ATOM 3655 C C . TYR B 1 88 ? 21.703 33 -19.438 1 84.31 88 TYR B C 1
ATOM 3657 O O . TYR B 1 88 ? 22.453 33.438 -20.328 1 84.31 88 TYR B O 1
ATOM 3665 N N . LEU B 1 89 ? 22.125 32.781 -18.25 1 85.62 89 LEU B N 1
ATOM 3666 C CA . LEU B 1 89 ? 23.453 33.188 -17.781 1 85.62 89 LEU B CA 1
ATOM 3667 C C . LEU B 1 89 ? 24.5 32.156 -18.172 1 85.62 89 LEU B C 1
ATOM 3669 O O . LEU B 1 89 ? 25.703 32.406 -18.125 1 85.62 89 LEU B O 1
ATOM 3673 N N . LYS B 1 90 ? 23.984 30.906 -18.484 1 82.69 90 LYS B N 1
ATOM 3674 C CA . LYS B 1 90 ? 24.891 29.797 -18.781 1 82.69 90 LYS B CA 1
ATOM 3675 C C . LYS B 1 90 ? 25.828 30.156 -19.938 1 82.69 90 LYS B C 1
ATOM 3677 O O . LYS B 1 90 ? 27.031 29.875 -19.875 1 82.69 90 LYS B O 1
ATOM 3682 N N . ASP B 1 91 ? 25.344 30.953 -20.984 1 78.06 91 ASP B N 1
ATOM 3683 C CA . ASP B 1 91 ? 26.141 31.172 -22.188 1 78.06 91 ASP B CA 1
ATOM 3684 C C . ASP B 1 91 ? 26.797 32.562 -22.172 1 78.06 91 ASP B C 1
ATOM 3686 O O . ASP B 1 91 ? 27.422 32.938 -23.156 1 78.06 91 ASP B O 1
ATOM 3690 N N . ILE B 1 92 ? 26.625 33.281 -21.141 1 75.25 92 ILE B N 1
ATOM 3691 C CA . ILE B 1 92 ? 27.172 34.656 -21.125 1 75.25 92 ILE B CA 1
ATOM 3692 C C . ILE B 1 92 ? 28.562 34.625 -20.516 1 75.25 92 ILE B C 1
ATOM 3694 O O . ILE B 1 92 ? 28.797 33.969 -19.5 1 75.25 92 ILE B O 1
ATOM 3698 N N . ASN B 1 93 ? 29.5 35.188 -21.188 1 72.31 93 ASN B N 1
ATOM 3699 C CA . ASN B 1 93 ? 30.891 35.281 -20.75 1 72.31 93 ASN B CA 1
ATOM 3700 C C . ASN B 1 93 ? 31.016 35.906 -19.375 1 72.31 93 ASN B C 1
ATOM 3702 O O . ASN B 1 93 ? 30.234 36.812 -19.016 1 72.31 93 ASN B O 1
ATOM 3706 N N . ASP B 1 94 ? 31.906 35.375 -18.484 1 69.56 94 ASP B N 1
ATOM 3707 C CA . ASP B 1 94 ? 32.062 35.625 -17.062 1 69.56 94 ASP B CA 1
ATOM 3708 C C . ASP B 1 94 ? 32.656 37.031 -16.828 1 69.56 94 ASP B C 1
ATOM 3710 O O . ASP B 1 94 ? 33.875 37.219 -16.875 1 69.56 94 ASP B O 1
ATOM 3714 N N . THR B 1 95 ? 31.938 38.094 -17.141 1 76.12 95 THR B N 1
ATOM 3715 C CA . THR B 1 95 ? 32.312 39.406 -16.562 1 76.12 95 THR B CA 1
ATOM 3716 C C . THR B 1 95 ? 31.953 39.438 -15.086 1 76.12 95 THR B C 1
ATOM 3718 O O . THR B 1 95 ? 31.25 38.562 -14.578 1 76.12 95 THR B O 1
ATOM 3721 N N . VAL B 1 96 ? 32.625 40.312 -14.367 1 74.38 96 VAL B N 1
ATOM 3722 C CA . VAL B 1 96 ? 32.5 40.375 -12.914 1 74.38 96 VAL B CA 1
ATOM 3723 C C . VAL B 1 96 ? 31 40.438 -12.531 1 74.38 96 VAL B C 1
ATOM 3725 O O . VAL B 1 96 ? 30.578 39.75 -11.586 1 74.38 96 VAL B O 1
ATOM 3728 N N . GLN B 1 97 ? 30.234 41.25 -13.32 1 74.44 97 GLN B N 1
ATOM 3729 C CA . GLN B 1 97 ? 28.812 41.406 -13.031 1 74.44 97 GLN B CA 1
ATOM 3730 C C . GLN B 1 97 ? 28.062 40.094 -13.227 1 74.44 97 GLN B C 1
ATOM 3732 O O . GLN B 1 97 ? 27.203 39.75 -12.414 1 74.44 97 GLN B O 1
ATOM 3737 N N . TYR B 1 98 ? 28.469 39.344 -14.117 1 82.19 98 TYR B N 1
ATOM 3738 C CA . TYR B 1 98 ? 27.766 38.125 -14.43 1 82.19 98 TYR B CA 1
ATOM 3739 C C . TYR B 1 98 ? 28.203 36.969 -13.508 1 82.19 98 TYR B C 1
ATOM 3741 O O . TYR B 1 98 ? 27.406 36.094 -13.195 1 82.19 98 TYR B O 1
ATOM 3749 N N . THR B 1 99 ? 29.375 37.219 -13 1 85.31 99 THR B N 1
ATOM 3750 C CA . THR B 1 99 ? 29.844 36.219 -12.047 1 85.31 99 THR B CA 1
ATOM 3751 C C . THR B 1 99 ? 29.078 36.312 -10.727 1 85.31 99 THR B C 1
ATOM 3753 O O . THR B 1 99 ? 28.719 35.312 -10.141 1 85.31 99 THR B O 1
ATOM 3756 N N . THR B 1 100 ? 28.828 37.562 -10.336 1 87.69 100 THR B N 1
ATOM 3757 C CA . THR B 1 100 ? 28.062 37.75 -9.109 1 87.69 100 THR B CA 1
ATOM 3758 C C . THR B 1 100 ? 26.641 37.281 -9.281 1 87.69 100 THR B C 1
ATOM 3760 O O . THR B 1 100 ? 26.062 36.688 -8.359 1 87.69 100 THR B O 1
ATOM 3763 N N . ALA B 1 101 ? 26.094 37.5 -10.43 1 88.19 101 ALA B N 1
ATOM 3764 C CA . ALA B 1 101 ? 24.719 37.062 -10.719 1 88.19 101 ALA B CA 1
ATOM 3765 C C . ALA B 1 101 ? 24.641 35.531 -10.75 1 88.19 101 ALA B C 1
ATOM 3767 O O . ALA B 1 101 ? 23.688 34.938 -10.242 1 88.19 101 ALA B O 1
ATOM 3768 N N . LYS B 1 102 ? 25.672 34.938 -11.312 1 90.06 102 LYS B N 1
ATOM 3769 C CA . LYS B 1 102 ? 25.719 33.5 -11.375 1 90.06 102 LYS B CA 1
ATOM 3770 C C . LYS B 1 102 ? 25.797 32.875 -9.977 1 90.06 102 LYS B C 1
ATOM 3772 O O . LYS B 1 102 ? 25.172 31.859 -9.695 1 90.06 102 LYS B O 1
ATOM 3777 N N . GLU B 1 103 ? 26.516 33.469 -9.102 1 91.31 103 GLU B N 1
ATOM 3778 C CA . GLU B 1 103 ? 26.625 33 -7.719 1 91.31 103 GLU B CA 1
ATOM 3779 C C . GLU B 1 103 ? 25.312 33.156 -6.98 1 91.31 103 GLU B C 1
ATOM 3781 O O . GLU B 1 103 ? 24.938 32.281 -6.199 1 91.31 103 GLU B O 1
ATOM 3786 N N . LYS B 1 104 ? 24.641 34.219 -7.254 1 91.88 104 LYS B N 1
ATOM 3787 C CA . LYS B 1 104 ? 23.344 34.438 -6.625 1 91.88 104 LYS B CA 1
ATOM 3788 C C . LYS B 1 104 ? 22.328 33.406 -7.074 1 91.88 104 LYS B C 1
ATOM 3790 O O . LYS B 1 104 ? 21.609 32.844 -6.25 1 91.88 104 LYS B O 1
ATOM 3795 N N . VAL B 1 105 ? 22.359 33.125 -8.297 1 92.81 105 VAL B N 1
ATOM 3796 C CA . VAL B 1 105 ? 21.422 32.156 -8.867 1 92.81 105 VAL B CA 1
ATOM 3797 C C . VAL B 1 105 ? 21.719 30.766 -8.312 1 92.81 105 VAL B C 1
ATOM 3799 O O . VAL B 1 105 ? 20.797 29.984 -8.016 1 92.81 105 VAL B O 1
ATOM 3802 N N . GLU B 1 106 ? 22.953 30.469 -8.141 1 93.06 106 GLU B N 1
ATOM 3803 C CA . GLU B 1 106 ? 23.328 29.172 -7.559 1 93.06 106 GLU B CA 1
ATOM 3804 C C . GLU B 1 106 ? 22.891 29.078 -6.098 1 93.06 106 GLU B C 1
ATOM 3806 O O . GLU B 1 106 ? 22.469 28.016 -5.641 1 93.06 106 GLU B O 1
ATOM 3811 N N . SER B 1 107 ? 23.016 30.188 -5.434 1 94.5 107 SER B N 1
ATOM 3812 C CA . SER B 1 107 ? 22.562 30.219 -4.051 1 94.5 107 SER B CA 1
ATOM 3813 C C . SER B 1 107 ? 21.062 30 -3.959 1 94.5 107 SER B C 1
ATOM 3815 O O . SER B 1 107 ? 20.578 29.281 -3.072 1 94.5 107 SER B O 1
ATOM 3817 N N . TRP B 1 108 ? 20.344 30.625 -4.887 1 95.12 108 TRP B N 1
ATOM 3818 C CA . TRP B 1 108 ? 18.906 30.438 -4.914 1 95.12 108 TRP B CA 1
ATOM 3819 C C . TRP B 1 108 ? 18.547 28.984 -5.23 1 95.12 108 TRP B C 1
ATOM 3821 O O . TRP B 1 108 ? 17.609 28.438 -4.664 1 95.12 108 TRP B O 1
ATOM 3831 N N . SER B 1 109 ? 19.297 28.406 -6.098 1 94.62 109 SER B N 1
ATOM 3832 C CA . SER B 1 109 ? 19.062 27 -6.445 1 94.62 109 SER B CA 1
ATOM 3833 C C . SER B 1 109 ? 19.281 26.094 -5.234 1 94.62 109 SER B C 1
ATOM 3835 O O . SER B 1 109 ? 18.531 25.141 -5.035 1 94.62 109 SER B O 1
ATOM 3837 N N . CYS B 1 110 ? 20.203 26.406 -4.422 1 93.62 110 CYS B N 1
ATOM 3838 C CA . CYS B 1 110 ? 20.469 25.641 -3.209 1 93.62 110 CYS B CA 1
ATOM 3839 C C . CYS B 1 110 ? 19.344 25.812 -2.197 1 93.62 110 CYS B C 1
ATOM 3841 O O . CYS B 1 110 ? 18.906 24.844 -1.57 1 93.62 110 CYS B O 1
ATOM 3843 N N . ASP B 1 111 ? 18.906 27 -2.107 1 94 111 ASP B N 1
ATOM 3844 C CA . ASP B 1 111 ? 17.781 27.266 -1.214 1 94 111 ASP B CA 1
ATOM 3845 C C . ASP B 1 111 ? 16.547 26.484 -1.644 1 94 111 ASP B C 1
ATOM 3847 O O . ASP B 1 111 ? 15.844 25.922 -0.805 1 94 111 ASP B O 1
ATOM 3851 N N . LEU B 1 112 ? 16.328 26.516 -2.902 1 94.81 112 LEU B N 1
ATOM 3852 C CA . LEU B 1 112 ? 15.164 25.828 -3.43 1 94.81 112 LEU B CA 1
ATOM 3853 C C . LEU B 1 112 ? 15.25 24.328 -3.158 1 94.81 112 LEU B C 1
ATOM 3855 O O . LEU B 1 112 ? 14.234 23.688 -2.861 1 94.81 112 LEU B O 1
ATOM 3859 N N . LYS B 1 113 ? 16.406 23.812 -3.24 1 91.38 113 LYS B N 1
ATOM 3860 C CA . LYS B 1 113 ? 16.609 22.406 -2.922 1 91.38 113 LYS B CA 1
ATOM 3861 C C . LYS B 1 113 ? 16.266 22.109 -1.461 1 91.38 113 LYS B C 1
ATOM 3863 O O . LYS B 1 113 ? 15.625 21.109 -1.153 1 91.38 113 LYS B O 1
ATOM 3868 N N . GLN B 1 114 ? 16.609 23 -0.635 1 90 114 GLN B N 1
ATOM 3869 C CA . GLN B 1 114 ? 16.312 22.844 0.783 1 90 114 GLN B CA 1
ATOM 3870 C C . GLN B 1 114 ? 14.812 23.016 1.046 1 90 114 GLN B C 1
ATOM 3872 O O . GLN B 1 114 ? 14.227 22.281 1.833 1 90 114 GLN B O 1
ATOM 3877 N N . LEU B 1 115 ? 14.273 23.984 0.342 1 93.06 115 LEU B N 1
ATOM 3878 C CA . LEU B 1 115 ? 12.867 24.312 0.548 1 93.06 115 LEU B CA 1
ATOM 3879 C C . LEU B 1 115 ? 11.969 23.234 -0.027 1 93.06 115 LEU B C 1
ATOM 3881 O O . LEU B 1 115 ? 10.773 23.172 0.282 1 93.06 115 LEU B O 1
ATOM 3885 N N . SER B 1 116 ? 12.516 22.328 -0.811 1 90.31 116 SER B N 1
ATOM 3886 C CA . SER B 1 116 ? 11.734 21.25 -1.419 1 90.31 116 SER B CA 1
ATOM 3887 C C . SER B 1 116 ? 11.195 20.297 -0.361 1 90.31 116 SER B C 1
ATOM 3889 O O . SER B 1 116 ? 10.219 19.594 -0.604 1 90.31 116 SER B O 1
ATOM 3891 N N . SER B 1 117 ? 11.781 20.328 0.811 1 87.62 117 SER B N 1
ATOM 3892 C CA . SER B 1 117 ? 11.328 19.469 1.906 1 87.62 117 SER B CA 1
ATOM 3893 C C . SER B 1 117 ? 9.961 19.922 2.424 1 87.62 117 SER B C 1
ATOM 3895 O O . SER B 1 117 ? 9.273 19.172 3.109 1 87.62 117 SER B O 1
ATOM 3897 N N . LEU B 1 118 ? 9.57 21.156 2.066 1 90.5 118 LEU B N 1
ATOM 3898 C CA . LEU B 1 118 ? 8.281 21.672 2.523 1 90.5 118 LEU B CA 1
ATOM 3899 C C . LEU B 1 118 ? 7.191 21.391 1.495 1 90.5 118 LEU B C 1
ATOM 3901 O O . LEU B 1 118 ? 6.008 21.594 1.771 1 90.5 118 LEU B O 1
ATOM 3905 N N . MET B 1 119 ? 7.582 20.953 0.332 1 90.31 119 MET B N 1
ATOM 3906 C CA . MET B 1 119 ? 6.633 20.625 -0.726 1 90.31 119 MET B CA 1
ATOM 3907 C C . MET B 1 119 ? 6.031 19.234 -0.503 1 90.31 119 MET B C 1
ATOM 3909 O O . MET B 1 119 ? 6.688 18.359 0.054 1 90.31 119 MET B O 1
ATOM 3913 N N . PRO B 1 120 ? 4.758 19.047 -0.827 1 88.44 120 PRO B N 1
ATOM 3914 C CA . PRO B 1 120 ? 4.199 17.688 -0.769 1 88.44 120 PRO B CA 1
ATOM 3915 C C . PRO B 1 120 ? 4.914 16.719 -1.7 1 88.44 120 PRO B C 1
ATOM 3917 O O . PRO B 1 120 ? 5.477 17.125 -2.719 1 88.44 120 PRO B O 1
ATOM 3920 N N . VAL B 1 121 ? 5.043 15.57 -1.291 1 90.5 121 VAL B N 1
ATOM 3921 C CA . VAL B 1 121 ? 5.707 14.555 -2.098 1 90.5 121 VAL B CA 1
ATOM 3922 C C . VAL B 1 121 ? 4.867 13.281 -2.117 1 90.5 121 VAL B C 1
ATOM 3924 O O . VAL B 1 121 ? 4.234 12.93 -1.117 1 90.5 121 VAL B O 1
ATOM 3927 N N . SER B 1 122 ? 4.914 12.734 -3.303 1 89.19 122 SER B N 1
ATOM 3928 C CA . SER B 1 122 ? 4.363 11.383 -3.35 1 89.19 122 SER B CA 1
ATOM 3929 C C . SER B 1 122 ? 5.438 10.336 -3.08 1 89.19 122 SER B C 1
ATOM 3931 O O . SER B 1 122 ? 6.605 10.68 -2.865 1 89.19 122 SER B O 1
ATOM 3933 N N . GLY B 1 123 ? 5.172 9.016 -2.873 1 88.69 123 GLY B N 1
ATOM 3934 C CA . GLY B 1 123 ? 6.125 7.949 -2.6 1 88.69 123 GLY B CA 1
ATOM 3935 C C . GLY B 1 123 ? 6.762 7.383 -3.854 1 88.69 123 GLY B C 1
ATOM 3936 O O . GLY B 1 123 ? 7.414 6.336 -3.809 1 88.69 123 GLY B O 1
ATOM 3937 N N . GLY B 1 124 ? 6.582 8.102 -5.039 1 91.5 124 GLY B N 1
ATOM 3938 C CA . GLY B 1 124 ? 7.109 7.566 -6.285 1 91.5 124 GLY B CA 1
ATOM 3939 C C . GLY B 1 124 ? 6.105 6.719 -7.043 1 91.5 124 GLY B C 1
ATOM 3940 O O . GLY B 1 124 ? 5.008 6.453 -6.547 1 91.5 124 GLY B O 1
ATOM 3941 N N . LEU B 1 125 ? 6.539 6.277 -8.148 1 92.81 125 LEU B N 1
ATOM 3942 C CA . LEU B 1 125 ? 5.645 5.59 -9.07 1 92.81 125 LEU B CA 1
ATOM 3943 C C . LEU B 1 125 ? 5.078 4.324 -8.43 1 92.81 125 LEU B C 1
ATOM 3945 O O . LEU B 1 125 ? 3.875 4.062 -8.523 1 92.81 125 LEU B O 1
ATOM 3949 N N . PHE B 1 126 ? 5.953 3.557 -7.809 1 95.94 126 PHE B N 1
ATOM 3950 C CA . PHE B 1 126 ? 5.512 2.291 -7.23 1 95.94 126 PHE B CA 1
ATOM 3951 C C . PHE B 1 126 ? 4.465 2.527 -6.148 1 95.94 126 PHE B C 1
ATOM 3953 O O . PHE B 1 126 ? 3.441 1.842 -6.105 1 95.94 126 PHE B O 1
ATOM 3960 N N . VAL B 1 127 ? 4.711 3.488 -5.281 1 95.75 127 VAL B N 1
ATOM 3961 C CA . VAL B 1 127 ? 3.779 3.809 -4.203 1 95.75 127 VAL B CA 1
ATOM 3962 C C . VAL B 1 127 ? 2.475 4.344 -4.785 1 95.75 127 VAL B C 1
ATOM 3964 O O . VAL B 1 127 ? 1.39 4.02 -4.297 1 95.75 127 VAL B O 1
ATOM 3967 N N . GLU B 1 128 ? 2.551 5.066 -5.805 1 95.12 128 GLU B N 1
ATOM 3968 C CA . GLU B 1 128 ? 1.377 5.656 -6.441 1 95.12 128 GLU B CA 1
ATOM 3969 C C . GLU B 1 128 ? 0.463 4.578 -7.02 1 95.12 128 GLU B C 1
ATOM 3971 O O . GLU B 1 128 ? -0.743 4.793 -7.164 1 95.12 128 GLU B O 1
ATOM 3976 N N . LEU B 1 129 ? 1.023 3.498 -7.352 1 93.25 129 LEU B N 1
ATOM 3977 C CA . LEU B 1 129 ? 0.216 2.385 -7.836 1 93.25 129 LEU B CA 1
ATOM 3978 C C . LEU B 1 129 ? -0.76 1.913 -6.766 1 93.25 129 LEU B C 1
ATOM 3980 O O . LEU B 1 129 ? -1.852 1.433 -7.078 1 93.25 129 LEU B O 1
ATOM 3984 N N . PHE B 1 130 ? -0.366 2.057 -5.551 1 93.06 130 PHE B N 1
ATOM 3985 C CA . PHE B 1 130 ? -1.188 1.549 -4.457 1 93.06 130 PHE B CA 1
ATOM 3986 C C . PHE B 1 130 ? -1.989 2.674 -3.814 1 93.06 130 PHE B C 1
ATOM 3988 O O . PHE B 1 130 ? -3.146 2.48 -3.434 1 93.06 130 PHE B O 1
ATOM 3995 N N . LEU B 1 131 ? -1.394 3.891 -3.75 1 92.12 131 LEU B N 1
ATOM 3996 C CA . LEU B 1 131 ? -1.978 4.945 -2.928 1 92.12 131 LEU B CA 1
ATOM 3997 C C . LEU B 1 131 ? -2.381 6.141 -3.785 1 92.12 131 LEU B C 1
ATOM 3999 O O . LEU B 1 131 ? -2.984 7.09 -3.285 1 92.12 131 LEU B O 1
ATOM 4003 N N . GLY B 1 132 ? -2.061 6.145 -5.047 1 90 132 GLY B N 1
ATOM 4004 C CA . GLY B 1 132 ? -2.26 7.348 -5.844 1 90 132 GLY B CA 1
ATOM 4005 C C . GLY B 1 132 ? -1.277 8.453 -5.508 1 90 132 GLY B C 1
ATOM 4006 O O . GLY B 1 132 ? -0.247 8.203 -4.879 1 90 132 GLY B O 1
ATOM 4007 N N . THR B 1 133 ? -1.57 9.656 -5.914 1 88 133 THR B N 1
ATOM 4008 C CA . THR B 1 133 ? -0.677 10.789 -5.695 1 88 133 THR B CA 1
ATOM 4009 C C . THR B 1 133 ? -0.984 11.469 -4.367 1 88 133 THR B C 1
ATOM 4011 O O . THR B 1 133 ? -1.191 12.688 -4.316 1 88 133 THR B O 1
ATOM 4014 N N . THR B 1 134 ? -1.006 10.758 -3.346 1 87.12 134 THR B N 1
ATOM 4015 C CA . THR B 1 134 ? -1.264 11.266 -2.004 1 87.12 134 THR B CA 1
ATOM 4016 C C . THR B 1 134 ? 0.011 11.836 -1.388 1 87.12 134 THR B C 1
ATOM 4018 O O . THR B 1 134 ? 1.101 11.297 -1.591 1 87.12 134 THR B O 1
ATOM 4021 N N . ASP B 1 135 ? -0.181 12.93 -0.656 1 89 135 ASP B N 1
ATOM 4022 C CA . ASP B 1 135 ? 0.959 13.539 0.026 1 89 135 ASP B CA 1
ATOM 4023 C C . ASP B 1 135 ? 1.438 12.656 1.181 1 89 135 ASP B C 1
ATOM 4025 O O . ASP B 1 135 ? 0.68 12.383 2.111 1 89 135 ASP B O 1
ATOM 4029 N N . LEU B 1 136 ? 2.662 12.242 1.101 1 90.94 136 LEU B N 1
ATOM 4030 C CA . LEU B 1 136 ? 3.232 11.352 2.107 1 90.94 136 LEU B CA 1
ATOM 4031 C C . LEU B 1 136 ? 4.426 12.008 2.795 1 90.94 136 LEU B C 1
ATOM 4033 O O . LEU B 1 136 ? 5.316 11.32 3.297 1 90.94 136 LEU B O 1
ATOM 4037 N N . ARG B 1 137 ? 4.457 13.32 2.75 1 89.38 137 ARG B N 1
ATOM 4038 C CA . ARG B 1 137 ? 5.52 14.062 3.416 1 89.38 137 ARG B CA 1
ATOM 4039 C C . ARG B 1 137 ? 5.316 14.078 4.93 1 89.38 137 ARG B C 1
ATOM 4041 O O . ARG B 1 137 ? 4.227 14.375 5.41 1 89.38 137 ARG B O 1
ATOM 4048 N N . PHE B 1 138 ? 6.359 13.672 5.551 1 86.12 138 PHE B N 1
ATOM 4049 C CA . PHE B 1 138 ? 6.367 13.844 7 1 86.12 138 PHE B CA 1
ATOM 4050 C C . PHE B 1 138 ? 6.867 15.234 7.379 1 86.12 138 PHE B C 1
ATOM 4052 O O . PHE B 1 138 ? 8.039 15.555 7.156 1 86.12 138 PHE B O 1
ATOM 4059 N N . ARG B 1 139 ? 6.078 15.992 7.887 1 77.25 139 ARG B N 1
ATOM 4060 C CA . ARG B 1 139 ? 6.418 17.391 8.156 1 77.25 139 ARG B CA 1
ATOM 4061 C C . ARG B 1 139 ? 7.23 17.516 9.438 1 77.25 139 ARG B C 1
ATOM 4063 O O . ARG B 1 139 ? 8.062 18.422 9.562 1 77.25 139 ARG B O 1
ATOM 4070 N N . ARG B 1 140 ? 7 16.594 10.289 1 73.75 140 ARG B N 1
ATOM 4071 C CA . ARG B 1 140 ? 7.734 16.641 11.555 1 73.75 140 ARG B CA 1
ATOM 4072 C C . ARG B 1 140 ? 8.82 15.57 11.586 1 73.75 140 ARG B C 1
ATOM 4074 O O . ARG B 1 140 ? 8.609 14.445 11.125 1 73.75 140 ARG B O 1
ATOM 4081 N N . ARG B 1 141 ? 9.82 15.961 12.203 1 75.44 141 ARG B N 1
ATOM 4082 C CA . ARG B 1 141 ? 10.938 15.039 12.367 1 75.44 141 ARG B CA 1
ATOM 4083 C C . ARG B 1 141 ? 10.516 13.82 13.188 1 75.44 141 ARG B C 1
ATOM 4085 O O . ARG B 1 141 ? 10.922 12.695 12.883 1 75.44 141 ARG B O 1
ATOM 4092 N N . GLN B 1 142 ? 9.773 14.016 14.102 1 74.5 142 GLN B N 1
ATOM 4093 C CA . GLN B 1 142 ? 9.328 12.938 14.977 1 74.5 142 GLN B CA 1
ATOM 4094 C C . GLN B 1 142 ? 8.5 11.906 14.211 1 74.5 142 GLN B C 1
ATOM 4096 O O . GLN B 1 142 ? 8.586 10.703 14.492 1 74.5 142 GLN B O 1
ATOM 4101 N N . GLN B 1 143 ? 7.758 12.422 13.266 1 82.12 143 GLN B N 1
ATOM 4102 C CA . GLN B 1 143 ? 6.965 11.508 12.453 1 82.12 143 GLN B CA 1
ATOM 4103 C C . GLN B 1 143 ? 7.855 10.648 11.555 1 82.12 143 GLN B C 1
ATOM 4105 O O . GLN B 1 143 ? 7.59 9.461 11.367 1 82.12 143 GLN B O 1
ATOM 4110 N N . ARG B 1 144 ? 8.836 11.25 11.094 1 85 144 ARG B N 1
ATOM 4111 C CA . ARG B 1 144 ? 9.781 10.531 10.242 1 85 144 ARG B CA 1
ATOM 4112 C C . ARG B 1 144 ? 10.492 9.43 11.016 1 85 144 ARG B C 1
ATOM 4114 O O . ARG B 1 144 ? 10.594 8.297 10.547 1 85 144 ARG B O 1
ATOM 4121 N N . ILE B 1 145 ? 10.961 9.766 12.203 1 83.88 145 ILE B N 1
ATOM 4122 C CA . ILE B 1 145 ? 11.664 8.812 13.047 1 83.88 145 ILE B CA 1
ATOM 4123 C C . ILE B 1 145 ? 10.711 7.699 13.469 1 83.88 145 ILE B C 1
ATOM 4125 O O . ILE B 1 145 ? 11.094 6.527 13.508 1 83.88 145 ILE B O 1
ATOM 4129 N N . ALA B 1 146 ? 9.539 8.102 13.742 1 86.19 146 ALA B N 1
ATOM 4130 C CA . ALA B 1 146 ? 8.547 7.113 14.141 1 86.19 146 ALA B CA 1
ATOM 4131 C C . ALA B 1 146 ? 8.258 6.133 13.008 1 86.19 146 ALA B C 1
ATOM 4133 O O . ALA B 1 146 ? 8.156 4.926 13.227 1 86.19 146 ALA B O 1
ATOM 4134 N N . PHE B 1 147 ? 8.125 6.656 11.852 1 91.19 147 PHE B N 1
ATOM 4135 C CA . PHE B 1 147 ? 7.859 5.809 10.695 1 91.19 147 PHE B CA 1
ATOM 4136 C C . PHE B 1 147 ? 9.016 4.848 10.453 1 91.19 147 PHE B C 1
ATOM 4138 O O . PHE B 1 147 ? 8.805 3.66 10.195 1 91.19 147 PHE B O 1
ATOM 4145 N N . LYS B 1 148 ? 10.203 5.336 10.508 1 90.12 148 LYS B N 1
ATOM 4146 C CA . LYS B 1 148 ? 11.391 4.504 10.328 1 90.12 148 LYS B CA 1
ATOM 4147 C C . LYS B 1 148 ? 11.484 3.445 11.43 1 90.12 148 LYS B C 1
ATOM 4149 O O . LYS B 1 148 ? 11.836 2.295 11.156 1 90.12 148 LYS B O 1
ATOM 4154 N N . THR B 1 149 ? 11.195 3.799 12.625 1 89.12 149 THR B N 1
ATOM 4155 C CA . THR B 1 149 ? 11.219 2.863 13.742 1 89.12 149 THR B CA 1
ATOM 4156 C C . THR B 1 149 ? 10.203 1.744 13.531 1 89.12 149 THR B C 1
ATOM 4158 O O . THR B 1 149 ? 10.523 0.568 13.734 1 89.12 149 THR B O 1
ATOM 4161 N N . GLN B 1 150 ? 9.078 2.139 13.109 1 91.75 150 GLN B N 1
ATOM 4162 C CA . GLN B 1 150 ? 8.047 1.143 12.844 1 91.75 150 GLN B CA 1
ATOM 4163 C C . GLN B 1 150 ? 8.469 0.204 11.711 1 91.75 150 GLN B C 1
ATOM 4165 O O . GLN B 1 150 ? 8.18 -0.994 11.758 1 91.75 150 GLN B O 1
ATOM 4170 N N . TYR B 1 151 ? 9.086 0.756 10.742 1 92.62 151 TYR B N 1
ATOM 4171 C CA . TYR B 1 151 ? 9.578 -0.018 9.609 1 92.62 151 TYR B CA 1
ATOM 4172 C C . TYR B 1 151 ? 10.578 -1.073 10.07 1 92.62 151 TYR B C 1
ATOM 4174 O O . TYR B 1 151 ? 10.484 -2.238 9.68 1 92.62 151 TYR B O 1
ATOM 4182 N N . GLU B 1 152 ? 11.484 -0.694 10.938 1 90.56 152 GLU B N 1
ATOM 4183 C CA . GLU B 1 152 ? 12.5 -1.629 11.422 1 90.56 152 GLU B CA 1
ATOM 4184 C C . GLU B 1 152 ? 11.883 -2.662 12.359 1 90.56 152 GLU B C 1
ATOM 4186 O O . GLU B 1 152 ? 12.289 -3.826 12.367 1 90.56 152 GLU B O 1
ATOM 4191 N N . LEU B 1 153 ? 10.984 -2.24 13.102 1 90.81 153 LEU B N 1
ATOM 4192 C CA . LEU B 1 153 ? 10.289 -3.176 13.977 1 90.81 153 LEU B CA 1
ATOM 4193 C C . LEU B 1 153 ? 9.5 -4.195 13.156 1 90.81 153 LEU B C 1
ATOM 4195 O O . LEU B 1 153 ? 9.406 -5.363 13.539 1 90.81 153 LEU B O 1
ATOM 4199 N N . TYR B 1 154 ? 8.93 -3.717 12.156 1 93.56 154 TYR B N 1
ATOM 4200 C CA . TYR B 1 154 ? 8.211 -4.574 11.219 1 93.56 154 TYR B CA 1
ATOM 4201 C C . TYR B 1 154 ? 9.117 -5.668 10.672 1 93.56 154 TYR B C 1
ATOM 4203 O O . TYR B 1 154 ? 8.75 -6.844 10.656 1 93.56 154 TYR B O 1
ATOM 4211 N N . LYS B 1 155 ? 10.273 -5.328 10.227 1 93.31 155 LYS B N 1
ATOM 4212 C CA . LYS B 1 155 ? 11.258 -6.293 9.742 1 93.31 155 LYS B CA 1
ATOM 4213 C C . LYS B 1 155 ? 11.664 -7.27 10.844 1 93.31 155 LYS B C 1
ATOM 4215 O O . LYS B 1 155 ? 11.773 -8.477 10.602 1 93.31 155 LYS B O 1
ATOM 4220 N N . LYS B 1 156 ? 11.852 -6.727 11.992 1 91 156 LYS B N 1
ATOM 4221 C CA . LYS B 1 156 ? 12.266 -7.551 13.125 1 91 156 LYS B CA 1
ATOM 4222 C C . LYS B 1 156 ? 11.195 -8.578 13.477 1 91 156 LYS B C 1
ATOM 4224 O O . LYS B 1 156 ? 11.516 -9.711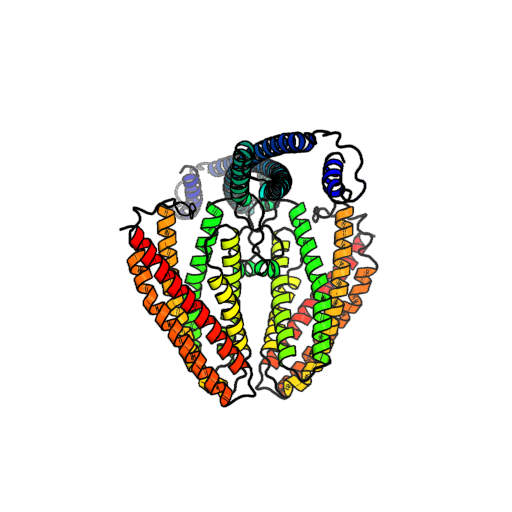 13.859 1 91 156 LYS B O 1
ATOM 4229 N N . ARG B 1 157 ? 9.969 -8.242 13.32 1 91.88 157 ARG B N 1
ATOM 4230 C CA . ARG B 1 157 ? 8.867 -9.125 13.672 1 91.88 157 ARG B CA 1
ATOM 4231 C C . ARG B 1 157 ? 8.664 -10.203 12.609 1 91.88 157 ARG B C 1
ATOM 4233 O O . ARG B 1 157 ? 8.344 -11.352 12.93 1 91.88 157 ARG B O 1
ATOM 4240 N N . LEU B 1 158 ? 8.852 -9.859 11.438 1 94.5 158 LEU B N 1
ATOM 4241 C CA . LEU B 1 158 ? 8.547 -10.789 10.352 1 94.5 158 LEU B CA 1
ATOM 4242 C C . LEU B 1 158 ? 9.711 -11.742 10.109 1 94.5 158 LEU B C 1
ATOM 4244 O O . LEU B 1 158 ? 9.523 -12.836 9.562 1 94.5 158 LEU B O 1
ATOM 4248 N N . GLY B 1 159 ? 10.93 -11.359 10.562 1 93 159 GLY B N 1
ATOM 4249 C CA . GLY B 1 159 ? 12.078 -12.25 10.43 1 93 159 GLY B CA 1
ATOM 4250 C C . GLY B 1 159 ? 11.836 -13.625 11.016 1 93 159 GLY B C 1
ATOM 4251 O O . GLY B 1 159 ? 11.844 -14.625 10.289 1 93 159 GLY B O 1
ATOM 4252 N N . PRO B 1 160 ? 11.539 -13.656 12.25 1 95.06 160 PRO B N 1
ATOM 4253 C CA . PRO B 1 160 ? 11.258 -14.953 12.883 1 95.06 160 PRO B CA 1
ATOM 4254 C C . PRO B 1 160 ? 10.07 -15.68 12.242 1 95.06 160 PRO B C 1
ATOM 4256 O O . PRO B 1 160 ? 10.062 -16.906 12.172 1 95.06 160 PRO B O 1
ATOM 4259 N N . PHE B 1 161 ? 9.109 -15.008 11.836 1 96.88 161 PHE B N 1
ATOM 4260 C CA . PHE B 1 161 ? 7.973 -15.609 11.148 1 96.88 161 PHE B CA 1
ATOM 4261 C C . PHE B 1 161 ? 8.43 -16.391 9.914 1 96.88 161 PHE B C 1
ATOM 4263 O O . PHE B 1 161 ? 8.023 -17.531 9.711 1 96.88 161 PHE B O 1
ATOM 4270 N N . PHE B 1 162 ? 9.289 -15.805 9.125 1 97.19 162 PHE B N 1
ATOM 4271 C CA . PHE B 1 162 ? 9.75 -16.453 7.898 1 97.19 162 PHE B CA 1
ATOM 4272 C C . PHE B 1 162 ? 10.672 -17.625 8.219 1 97.19 162 PHE B C 1
ATOM 4274 O O . PHE B 1 162 ? 10.695 -18.609 7.492 1 97.19 162 PHE B O 1
ATOM 4281 N N . VAL B 1 163 ? 11.438 -17.547 9.312 1 97.38 163 VAL B N 1
ATOM 4282 C CA . VAL B 1 163 ? 12.242 -18.672 9.75 1 97.38 163 VAL B CA 1
ATOM 4283 C C . VAL B 1 163 ? 11.336 -19.859 10.078 1 97.38 163 VAL B C 1
ATOM 4285 O O . VAL B 1 163 ? 11.57 -20.969 9.609 1 97.38 163 VAL B O 1
ATOM 4288 N N . TRP B 1 164 ? 10.305 -19.547 10.789 1 97.69 164 TRP B N 1
ATOM 4289 C CA . TRP B 1 164 ? 9.367 -20.594 11.188 1 97.69 164 TRP B CA 1
ATOM 4290 C C . TRP B 1 164 ? 8.656 -21.172 9.969 1 97.69 164 TRP B C 1
ATOM 4292 O O . TRP B 1 164 ? 8.547 -22.391 9.836 1 97.69 164 TRP B O 1
ATOM 4302 N N . MET B 1 165 ? 8.211 -20.391 9.125 1 97.69 165 MET B N 1
ATOM 4303 C CA . MET B 1 165 ? 7.496 -20.859 7.938 1 97.69 165 MET B CA 1
ATOM 4304 C C . MET B 1 165 ? 8.406 -21.688 7.043 1 97.69 165 MET B C 1
ATOM 4306 O O . MET B 1 165 ? 7.992 -22.703 6.504 1 97.69 165 MET B O 1
ATOM 4310 N N . THR B 1 166 ? 9.602 -21.203 6.875 1 97.44 166 THR B N 1
ATOM 4311 C CA . THR B 1 166 ? 10.555 -21.953 6.059 1 97.44 166 THR B CA 1
ATOM 4312 C C . THR B 1 166 ? 10.883 -23.297 6.699 1 97.44 166 THR B C 1
ATOM 4314 O O . THR B 1 166 ? 11.031 -24.297 6.004 1 97.44 166 THR B O 1
ATOM 4317 N N . PHE B 1 167 ? 10.977 -23.312 8 1 97.38 167 PHE B N 1
ATOM 4318 C CA . PHE B 1 167 ? 11.203 -24.562 8.727 1 97.38 167 PHE B CA 1
ATOM 4319 C C . PHE B 1 167 ? 10.07 -25.547 8.484 1 97.38 167 PHE B C 1
ATOM 4321 O O . PHE B 1 167 ? 10.32 -26.734 8.242 1 97.38 167 PHE B O 1
ATOM 4328 N N . LEU B 1 168 ? 8.867 -25.078 8.539 1 97.62 168 LEU B N 1
ATOM 4329 C CA . LEU B 1 168 ? 7.715 -25.938 8.266 1 97.62 168 LEU B CA 1
ATOM 4330 C C . LEU B 1 168 ? 7.777 -26.484 6.844 1 97.62 168 LEU B C 1
ATOM 4332 O O . LEU B 1 168 ? 7.426 -27.641 6.613 1 97.62 168 LEU B O 1
ATOM 4336 N N . CYS B 1 169 ? 8.203 -25.641 5.914 1 96.88 169 CYS B N 1
ATOM 4337 C CA . CYS B 1 169 ? 8.328 -26.109 4.535 1 96.88 169 CYS B CA 1
ATOM 4338 C C . CYS B 1 169 ? 9.367 -27.219 4.426 1 96.88 169 CYS B C 1
ATOM 4340 O O . CYS B 1 169 ? 9.203 -28.141 3.629 1 96.88 169 CYS B O 1
ATOM 4342 N N . PHE B 1 170 ? 10.414 -27.156 5.211 1 93.88 170 PHE B N 1
ATOM 4343 C CA . PHE B 1 170 ? 11.438 -28.203 5.246 1 93.88 170 PHE B CA 1
ATOM 4344 C C . PHE B 1 170 ? 10.891 -29.484 5.836 1 93.88 170 PHE B C 1
ATOM 4346 O O . PHE B 1 170 ? 11.18 -30.578 5.34 1 93.88 170 PHE B O 1
ATOM 4353 N N . LEU B 1 171 ? 10.094 -29.375 6.887 1 94.69 171 LEU B N 1
ATOM 4354 C CA . LEU B 1 171 ? 9.523 -30.531 7.57 1 94.69 171 LEU B CA 1
ATOM 4355 C C . LEU B 1 171 ? 8.484 -31.219 6.695 1 94.69 171 LEU B C 1
ATOM 4357 O O . LEU B 1 171 ? 8.375 -32.438 6.695 1 94.69 171 LEU B O 1
ATOM 4361 N N . PHE B 1 172 ? 7.715 -30.359 6.023 1 95.81 172 PHE B N 1
ATOM 4362 C CA . PHE B 1 172 ? 6.684 -30.891 5.137 1 95.81 172 PHE B CA 1
ATOM 4363 C C . PHE B 1 172 ? 7.066 -30.672 3.676 1 95.81 172 PHE B C 1
ATOM 4365 O O . PHE B 1 172 ? 6.375 -29.969 2.939 1 95.81 172 PHE B O 1
ATOM 4372 N N . GLU B 1 173 ? 8.016 -31.422 3.223 1 93.56 173 GLU B N 1
ATOM 4373 C CA . GLU B 1 173 ? 8.672 -31.203 1.938 1 93.56 173 GLU B CA 1
ATOM 4374 C C . GLU B 1 173 ? 7.707 -31.422 0.778 1 93.56 173 GLU B C 1
ATOM 4376 O O . GLU B 1 173 ? 7.836 -30.797 -0.272 1 93.56 173 GLU B O 1
ATOM 4381 N N . ARG B 1 174 ? 6.691 -32.219 0.972 1 93.56 174 ARG B N 1
ATOM 4382 C CA . ARG B 1 174 ? 5.824 -32.562 -0.148 1 93.56 174 ARG B CA 1
ATOM 4383 C C . ARG B 1 174 ? 4.566 -31.703 -0.155 1 93.56 174 ARG B C 1
ATOM 4385 O O . ARG B 1 174 ? 3.732 -31.828 -1.054 1 93.56 174 ARG B O 1
ATOM 4392 N N . ASN B 1 175 ? 4.492 -30.844 0.808 1 94.62 175 ASN B N 1
ATOM 4393 C CA . ASN B 1 175 ? 3.307 -30 0.89 1 94.62 175 ASN B CA 1
ATOM 4394 C C . ASN B 1 175 ? 3.459 -28.734 0.045 1 94.62 175 ASN B C 1
ATOM 4396 O O . ASN B 1 175 ? 3.91 -27.703 0.542 1 94.62 175 ASN B O 1
ATOM 4400 N N . ARG B 1 176 ? 2.943 -28.797 -1.153 1 94.56 176 ARG B N 1
ATOM 4401 C CA . ARG B 1 176 ? 3.092 -27.703 -2.107 1 94.56 176 ARG B CA 1
ATOM 4402 C C . ARG B 1 176 ? 2.305 -26.469 -1.658 1 94.56 176 ARG B C 1
ATOM 4404 O O . ARG B 1 176 ? 2.719 -25.344 -1.906 1 94.56 176 ARG B O 1
ATOM 4411 N N . TRP B 1 177 ? 1.241 -26.656 -0.99 1 93.75 177 TRP B N 1
ATOM 4412 C CA . TRP B 1 177 ? 0.418 -25.547 -0.529 1 93.75 177 TRP B CA 1
ATOM 4413 C C . TRP B 1 177 ? 1.179 -24.688 0.476 1 93.75 177 TRP B C 1
ATOM 4415 O O . TRP B 1 177 ? 1.106 -23.453 0.431 1 93.75 177 TRP B O 1
ATOM 4425 N N . LEU B 1 178 ? 1.873 -25.391 1.283 1 96.31 178 LEU B N 1
ATOM 4426 C CA . LEU B 1 178 ? 2.68 -24.672 2.27 1 96.31 178 LEU B CA 1
ATOM 4427 C C . LEU B 1 178 ? 3.775 -23.859 1.591 1 96.31 178 LEU B C 1
ATOM 4429 O O . LEU B 1 178 ? 4.027 -22.703 1.969 1 96.31 178 LEU B O 1
ATOM 4433 N N . HIS B 1 179 ? 4.402 -24.422 0.572 1 97.75 179 HIS B N 1
ATOM 4434 C CA . HIS B 1 179 ? 5.441 -23.734 -0.174 1 97.75 179 HIS B CA 1
ATOM 4435 C C . HIS B 1 179 ? 4.887 -22.484 -0.867 1 97.75 179 HIS B C 1
ATOM 4437 O O . HIS B 1 179 ? 5.516 -21.438 -0.845 1 97.75 179 HIS B O 1
ATOM 4443 N N . MET B 1 180 ? 3.686 -22.641 -1.404 1 97.19 180 MET B N 1
ATOM 4444 C CA . MET B 1 180 ? 3.045 -21.516 -2.084 1 97.19 180 MET B CA 1
ATOM 4445 C C . MET B 1 180 ? 2.699 -20.406 -1.096 1 97.19 180 MET B C 1
ATOM 4447 O O . MET B 1 180 ? 2.867 -19.219 -1.399 1 97.19 180 MET B O 1
ATOM 4451 N N . LEU B 1 181 ? 2.246 -20.812 0.031 1 97.31 181 LEU B N 1
ATOM 4452 C CA . LEU B 1 181 ? 1.896 -19.828 1.054 1 97.31 181 LEU B CA 1
ATOM 4453 C C . LEU B 1 181 ? 3.119 -19.031 1.477 1 97.31 181 LEU B C 1
ATOM 4455 O O . LEU B 1 181 ? 3.037 -17.812 1.648 1 97.31 181 LEU B O 1
ATOM 4459 N N . LEU B 1 182 ? 4.223 -19.719 1.648 1 98.19 182 LEU B N 1
ATOM 4460 C CA . LEU B 1 182 ? 5.461 -19.031 1.98 1 98.19 182 LEU B CA 1
ATOM 4461 C C . LEU B 1 182 ? 5.816 -18 0.911 1 98.19 182 LEU B C 1
ATOM 4463 O O . LEU B 1 182 ? 6.148 -16.859 1.229 1 98.19 182 LEU B O 1
ATOM 4467 N N . GLN B 1 183 ? 5.727 -18.422 -0.333 1 98.25 183 GLN B N 1
ATOM 4468 C CA . GLN B 1 183 ? 6.094 -17.531 -1.425 1 98.25 183 GLN B CA 1
ATOM 4469 C C . GLN B 1 183 ? 5.117 -16.359 -1.537 1 98.25 183 GLN B C 1
ATOM 4471 O O . GLN B 1 183 ? 5.504 -15.25 -1.899 1 98.25 183 GLN B O 1
ATOM 4476 N N . LEU B 1 184 ? 3.873 -16.609 -1.232 1 97.81 184 LEU B N 1
ATOM 4477 C CA . LEU B 1 184 ? 2.883 -15.539 -1.21 1 97.81 184 LEU B CA 1
ATOM 4478 C C . LEU B 1 184 ? 3.213 -14.516 -0.129 1 97.81 184 LEU B C 1
ATOM 4480 O O . LEU B 1 184 ? 3.16 -13.305 -0.374 1 97.81 184 LEU B O 1
ATOM 4484 N N . PHE B 1 185 ? 3.582 -14.977 1.027 1 97.75 185 PHE B N 1
ATOM 4485 C CA . PHE B 1 185 ? 3.955 -14.094 2.123 1 97.75 185 PHE B CA 1
ATOM 4486 C C . PHE B 1 185 ? 5.227 -13.32 1.784 1 97.75 185 PHE B C 1
ATOM 4488 O O . PHE B 1 185 ? 5.363 -12.148 2.148 1 97.75 185 PHE B O 1
ATOM 4495 N N . LEU B 1 186 ? 6.105 -13.969 1.106 1 98.12 186 LEU B N 1
ATOM 4496 C CA . LEU B 1 186 ? 7.34 -13.289 0.72 1 98.12 186 LEU B CA 1
ATOM 4497 C C . LEU B 1 186 ? 7.062 -12.203 -0.315 1 98.12 186 LEU B C 1
ATOM 4499 O O . LEU B 1 186 ? 7.637 -11.117 -0.249 1 98.12 186 LEU B O 1
ATOM 4503 N N . ALA B 1 187 ? 6.207 -12.508 -1.26 1 97.81 187 ALA B N 1
ATOM 4504 C CA . ALA B 1 187 ? 5.824 -11.492 -2.238 1 97.81 187 ALA B CA 1
ATOM 4505 C C . ALA B 1 187 ? 5.215 -10.273 -1.554 1 97.81 187 ALA B C 1
ATOM 4507 O O . ALA B 1 187 ? 5.566 -9.133 -1.866 1 97.81 187 ALA B O 1
ATOM 4508 N N . TYR B 1 188 ? 4.32 -10.547 -0.657 1 96.88 188 TYR B N 1
ATOM 4509 C CA . TYR B 1 188 ? 3.721 -9.477 0.13 1 96.88 188 TYR B CA 1
ATOM 4510 C C . TYR B 1 188 ? 4.785 -8.711 0.908 1 96.88 188 TYR B C 1
ATOM 4512 O O . TYR B 1 188 ? 4.766 -7.477 0.947 1 96.88 188 TYR B O 1
ATOM 4520 N N . TYR B 1 189 ? 5.645 -9.438 1.57 1 97.62 189 TYR B N 1
ATOM 4521 C CA . TYR B 1 189 ? 6.691 -8.852 2.398 1 97.62 189 TYR B CA 1
ATOM 4522 C C . TYR B 1 189 ? 7.543 -7.879 1.59 1 97.62 189 TYR B C 1
ATOM 4524 O O . TYR B 1 189 ? 7.73 -6.727 1.988 1 97.62 189 TYR B O 1
ATOM 4532 N N . TYR B 1 190 ? 7.992 -8.258 0.461 1 97.81 190 TYR B N 1
ATOM 4533 C CA . TYR B 1 190 ? 8.891 -7.422 -0.327 1 97.81 190 TYR B CA 1
ATOM 4534 C C . TYR B 1 190 ? 8.141 -6.254 -0.955 1 97.81 190 TYR B C 1
ATOM 4536 O O . TYR B 1 190 ? 8.695 -5.164 -1.118 1 97.81 190 TYR B O 1
ATOM 4544 N N . ALA B 1 191 ? 6.855 -6.438 -1.262 1 97.19 191 ALA B N 1
ATOM 4545 C CA . ALA B 1 191 ? 6.043 -5.309 -1.701 1 97.19 191 ALA B CA 1
ATOM 4546 C C . ALA B 1 191 ? 5.914 -4.262 -0.598 1 97.19 191 ALA B C 1
ATOM 4548 O O . ALA B 1 191 ? 6.066 -3.064 -0.848 1 97.19 191 ALA B O 1
ATOM 4549 N N . SER B 1 192 ? 5.664 -4.754 0.611 1 97.06 192 SER B N 1
ATOM 4550 C CA . SER B 1 192 ? 5.52 -3.855 1.751 1 97.06 192 SER B CA 1
ATOM 4551 C C . SER B 1 192 ? 6.824 -3.119 2.045 1 97.06 192 SER B C 1
ATOM 4553 O O . SER B 1 192 ? 6.812 -1.919 2.33 1 97.06 192 SER B O 1
ATOM 4555 N N . LEU B 1 193 ? 7.934 -3.816 1.906 1 97.19 193 LEU B N 1
ATOM 4556 C CA . LEU B 1 193 ? 9.227 -3.176 2.115 1 97.19 193 LEU B CA 1
ATOM 4557 C C . LEU B 1 193 ? 9.484 -2.104 1.061 1 97.19 193 LEU B C 1
ATOM 4559 O O . LEU B 1 193 ? 9.938 -1.005 1.384 1 97.19 193 LEU B O 1
ATOM 4563 N N . ALA B 1 194 ? 9.172 -2.438 -0.161 1 97.69 194 ALA B N 1
ATOM 4564 C CA . ALA B 1 194 ? 9.383 -1.486 -1.25 1 97.69 194 ALA B CA 1
ATOM 4565 C C . ALA B 1 194 ? 8.555 -0.223 -1.041 1 97.69 194 ALA B C 1
ATOM 4567 O O . ALA B 1 194 ? 9.047 0.891 -1.229 1 97.69 194 ALA B O 1
ATOM 4568 N N . ILE B 1 195 ? 7.324 -0.385 -0.618 1 97.19 195 ILE B N 1
ATOM 4569 C CA . ILE B 1 195 ? 6.449 0.757 -0.379 1 97.19 195 ILE B CA 1
ATOM 4570 C C . ILE B 1 195 ? 7.027 1.629 0.731 1 97.19 195 ILE B C 1
ATOM 4572 O O . ILE B 1 195 ? 7.207 2.836 0.552 1 97.19 195 ILE B O 1
ATOM 4576 N N . ARG B 1 196 ? 7.344 1.043 1.803 1 96.31 196 ARG B N 1
ATOM 4577 C CA . ARG B 1 196 ? 7.809 1.78 2.973 1 96.31 196 ARG B CA 1
ATOM 4578 C C . ARG B 1 196 ? 9.156 2.439 2.701 1 96.31 196 ARG B C 1
ATOM 4580 O O . ARG B 1 196 ? 9.391 3.576 3.115 1 96.31 196 ARG B O 1
ATOM 4587 N N . GLU B 1 197 ? 10.039 1.781 1.946 1 96.56 197 GLU B N 1
ATOM 4588 C CA . GLU B 1 197 ? 11.352 2.357 1.652 1 96.56 197 GLU B CA 1
ATOM 4589 C C . GLU B 1 197 ? 11.242 3.5 0.646 1 96.56 197 GLU B C 1
ATOM 4591 O O . GLU B 1 197 ? 12 4.465 0.708 1 96.56 197 GLU B O 1
ATOM 4596 N N . ASN B 1 198 ? 10.305 3.357 -0.284 1 96.62 198 ASN B N 1
ATOM 4597 C CA . ASN B 1 198 ? 10.062 4.484 -1.181 1 96.62 198 ASN B CA 1
ATOM 4598 C C . ASN B 1 198 ? 9.57 5.711 -0.418 1 96.62 198 ASN B C 1
ATOM 4600 O O . ASN B 1 198 ? 9.977 6.836 -0.718 1 96.62 198 ASN B O 1
ATOM 4604 N N . ILE B 1 199 ? 8.727 5.5 0.542 1 95.19 199 ILE B N 1
ATOM 4605 C CA . ILE B 1 199 ? 8.211 6.594 1.357 1 95.19 199 ILE B CA 1
ATOM 4606 C C . ILE B 1 199 ? 9.352 7.211 2.17 1 95.19 199 ILE B C 1
ATOM 4608 O O . ILE B 1 199 ? 9.469 8.438 2.252 1 95.19 199 ILE B O 1
ATOM 4612 N N . LEU B 1 200 ? 10.188 6.402 2.77 1 93.75 200 LEU B N 1
ATOM 4613 C CA . LEU B 1 200 ? 11.336 6.891 3.533 1 93.75 200 LEU B CA 1
ATOM 4614 C C . LEU B 1 200 ? 12.273 7.703 2.646 1 93.75 200 LEU B C 1
ATOM 4616 O O . LEU B 1 200 ? 12.719 8.781 3.041 1 93.75 200 LEU B O 1
ATOM 4620 N N . ARG B 1 201 ? 12.516 7.199 1.479 1 93.75 201 ARG B N 1
ATOM 4621 C CA . ARG B 1 201 ? 13.398 7.902 0.551 1 93.75 201 ARG B CA 1
ATOM 4622 C C . ARG B 1 201 ? 12.797 9.242 0.137 1 93.75 201 ARG B C 1
ATOM 4624 O O . ARG B 1 201 ? 13.508 10.25 0.065 1 93.75 201 ARG B O 1
ATOM 4631 N N . ALA B 1 202 ? 11.508 9.25 -0.093 1 92.06 202 ALA B N 1
ATOM 4632 C CA . ALA B 1 202 ? 10.82 10.484 -0.456 1 92.06 202 ALA B CA 1
ATOM 4633 C C . ALA B 1 202 ? 10.891 11.5 0.678 1 92.06 202 ALA B C 1
ATOM 4635 O O . ALA B 1 202 ? 10.75 12.703 0.45 1 92.06 202 ALA B O 1
ATOM 4636 N N . ASN B 1 203 ? 11.109 11.055 1.868 1 91 203 ASN B N 1
ATOM 4637 C CA . ASN B 1 203 ? 11.164 11.938 3.031 1 91 203 ASN B CA 1
ATOM 4638 C C . ASN B 1 203 ? 12.602 12.164 3.486 1 91 203 ASN B C 1
ATOM 4640 O O . ASN B 1 203 ? 12.844 12.516 4.645 1 91 203 ASN B O 1
ATOM 4644 N N . GLY B 1 204 ? 13.641 11.859 2.604 1 86.75 204 GLY B N 1
ATOM 4645 C CA . GLY B 1 204 ? 15 12.32 2.826 1 86.75 204 GLY B CA 1
ATOM 4646 C C . GLY B 1 204 ? 15.938 11.211 3.277 1 86.75 204 GLY B C 1
ATOM 4647 O O . GLY B 1 204 ? 17.109 11.461 3.564 1 86.75 204 GLY B O 1
ATOM 4648 N N . SER B 1 205 ? 15.406 9.984 3.385 1 87.81 205 SER B N 1
ATOM 4649 C CA . SER B 1 205 ? 16.297 8.891 3.734 1 87.81 205 SER B CA 1
ATOM 4650 C C . SER B 1 205 ? 17.297 8.602 2.611 1 87.81 205 SER B C 1
ATOM 4652 O O . SER B 1 205 ? 16.938 8.656 1.433 1 87.81 205 SER B O 1
ATOM 4654 N N . ASN B 1 206 ? 18.484 8.25 2.988 1 87.56 206 ASN B N 1
ATOM 4655 C CA . ASN B 1 206 ? 19.531 8.008 2.006 1 87.56 206 ASN B CA 1
ATOM 4656 C C . ASN B 1 206 ? 19.609 6.527 1.64 1 87.56 206 ASN B C 1
ATOM 4658 O O . ASN B 1 206 ? 20.719 5.977 1.531 1 87.56 206 ASN B O 1
ATOM 4662 N N . ILE B 1 207 ? 18.578 5.895 1.458 1 89 207 ILE B N 1
ATOM 4663 C CA . ILE B 1 207 ? 18.547 4.508 1.017 1 89 207 ILE B CA 1
ATOM 4664 C C . ILE B 1 207 ? 18.984 4.418 -0.442 1 89 207 ILE B C 1
ATOM 4666 O O . ILE B 1 207 ? 18.484 5.152 -1.296 1 89 207 ILE B O 1
ATOM 4670 N N . LYS B 1 208 ? 19.922 3.588 -0.696 1 91.38 208 LYS B N 1
ATOM 4671 C CA . LYS B 1 208 ? 20.375 3.402 -2.074 1 91.38 208 LYS B CA 1
ATOM 4672 C C . LYS B 1 208 ? 19.25 2.822 -2.938 1 91.38 208 LYS B C 1
ATOM 4674 O O . LYS B 1 208 ? 18.516 1.939 -2.496 1 91.38 208 LYS B O 1
ATOM 4679 N N . SER B 1 209 ? 19.125 3.184 -4.148 1 93.44 209 SER B N 1
ATOM 4680 C CA . SER B 1 209 ? 18.047 2.795 -5.059 1 93.44 209 SER B CA 1
ATOM 4681 C C . SER B 1 209 ? 18.047 1.29 -5.309 1 93.44 209 SER B C 1
ATOM 4683 O O . SER B 1 209 ? 17 0.682 -5.488 1 93.44 209 SER B O 1
ATOM 4685 N N . TRP B 1 210 ? 19.219 0.737 -5.242 1 96.12 210 TRP B N 1
ATOM 4686 C CA . TRP B 1 210 ? 19.312 -0.692 -5.52 1 96.12 210 TRP B CA 1
ATOM 4687 C C . TRP B 1 210 ? 18.484 -1.497 -4.516 1 96.12 210 TRP B C 1
ATOM 4689 O O . TRP B 1 210 ? 17.859 -2.494 -4.879 1 96.12 210 TRP B O 1
ATOM 4699 N N . TRP B 1 211 ? 18.562 -1.172 -3.311 1 94.31 211 TRP B N 1
ATOM 4700 C CA . TRP B 1 211 ? 17.891 -1.963 -2.283 1 94.31 211 TRP B CA 1
ATOM 4701 C C . TRP B 1 211 ? 16.375 -1.983 -2.51 1 94.31 211 TRP B C 1
ATOM 4703 O O . TRP B 1 211 ? 15.711 -2.969 -2.191 1 94.31 211 TRP B O 1
ATOM 4713 N N . ILE B 1 212 ? 15.844 -0.918 -3.064 1 96.94 212 ILE B N 1
ATOM 4714 C CA . ILE B 1 212 ? 14.438 -0.905 -3.438 1 96.94 212 ILE B CA 1
ATOM 4715 C C . ILE B 1 212 ? 14.219 -1.805 -4.652 1 96.94 212 ILE B C 1
ATOM 4717 O O . ILE B 1 212 ? 13.273 -2.6 -4.68 1 96.94 212 ILE B O 1
ATOM 4721 N N . TRP B 1 213 ? 15.102 -1.697 -5.617 1 97.44 213 TRP B N 1
ATOM 4722 C CA . TRP B 1 213 ? 15.031 -2.574 -6.781 1 97.44 213 TRP B CA 1
ATOM 4723 C C . TRP B 1 213 ? 15.141 -4.039 -6.367 1 97.44 213 TRP B C 1
ATOM 4725 O O . TRP B 1 213 ? 14.461 -4.902 -6.938 1 97.44 213 TRP B O 1
ATOM 4735 N N . HIS B 1 214 ? 16.016 -4.246 -5.387 1 97.62 214 HIS B N 1
ATOM 4736 C CA . HIS B 1 214 ? 16.141 -5.594 -4.836 1 97.62 214 HIS B CA 1
ATOM 4737 C C . HIS B 1 214 ? 14.789 -6.133 -4.379 1 97.62 214 HIS B C 1
ATOM 4739 O O . HIS B 1 214 ? 14.477 -7.305 -4.598 1 97.62 214 HIS B O 1
ATOM 4745 N N . HIS B 1 215 ? 13.984 -5.27 -3.725 1 98.06 215 HIS B N 1
ATOM 4746 C CA . HIS B 1 215 ? 12.664 -5.703 -3.271 1 98.06 215 HIS B CA 1
ATOM 4747 C C . HIS B 1 215 ? 11.758 -6.031 -4.453 1 98.06 215 HIS B C 1
ATOM 4749 O O . HIS B 1 215 ? 11.016 -7.016 -4.41 1 98.06 215 HIS B O 1
ATOM 4755 N N . TYR B 1 216 ? 11.828 -5.234 -5.547 1 98.06 216 TYR B N 1
ATOM 4756 C CA . TYR B 1 216 ? 11.031 -5.52 -6.738 1 98.06 216 TYR B CA 1
ATOM 4757 C C . TYR B 1 216 ? 11.398 -6.875 -7.328 1 98.06 216 TYR B C 1
ATOM 4759 O O . TYR B 1 216 ? 10.523 -7.684 -7.637 1 98.06 216 TYR B O 1
ATOM 4767 N N . LEU B 1 217 ? 12.656 -7.117 -7.461 1 98.38 217 LEU B N 1
ATOM 4768 C CA . LEU B 1 217 ? 13.141 -8.367 -8.039 1 98.38 217 LEU B CA 1
ATOM 4769 C C . LEU B 1 217 ? 12.781 -9.547 -7.145 1 98.38 217 LEU B C 1
ATOM 4771 O O . LEU B 1 217 ? 12.398 -10.609 -7.637 1 98.38 217 LEU B O 1
ATOM 4775 N N . SER B 1 218 ? 12.914 -9.359 -5.836 1 98.19 218 SER B N 1
ATOM 4776 C CA . SER B 1 218 ? 12.578 -10.422 -4.895 1 98.19 218 SER B CA 1
ATOM 4777 C C . SER B 1 218 ? 11.086 -10.75 -4.938 1 98.19 218 SER B C 1
ATOM 4779 O O . SER B 1 218 ? 10.703 -11.914 -4.789 1 98.19 218 SER B O 1
ATOM 4781 N N . MET B 1 219 ? 10.289 -9.727 -5.129 1 97.88 219 MET B N 1
ATOM 4782 C CA . MET B 1 219 ? 8.859 -9.961 -5.34 1 97.88 219 MET B CA 1
ATOM 4783 C C . MET B 1 219 ? 8.625 -10.828 -6.57 1 97.88 219 MET B C 1
ATOM 4785 O O . MET B 1 219 ? 7.816 -11.75 -6.539 1 97.88 219 MET B O 1
ATOM 4789 N N . GLY B 1 220 ? 9.359 -10.508 -7.633 1 97.56 220 GLY B N 1
ATOM 4790 C CA . GLY B 1 220 ? 9.289 -11.305 -8.844 1 97.56 220 GLY B CA 1
ATOM 4791 C C . GLY B 1 220 ? 9.734 -12.742 -8.633 1 97.56 220 GLY B C 1
ATOM 4792 O O . GLY B 1 220 ? 9.094 -13.672 -9.133 1 97.56 220 GLY B O 1
ATOM 4793 N N . ILE B 1 221 ? 10.805 -12.891 -7.891 1 98.44 221 ILE B N 1
ATOM 4794 C CA . ILE B 1 221 ? 11.32 -14.227 -7.59 1 98.44 221 ILE B CA 1
ATOM 4795 C C . ILE B 1 221 ? 10.273 -15.023 -6.82 1 98.44 221 ILE B C 1
ATOM 4797 O O . ILE B 1 221 ? 9.984 -16.172 -7.156 1 98.44 221 ILE B O 1
ATOM 4801 N N . ALA B 1 222 ? 9.688 -14.383 -5.816 1 98.25 222 ALA B N 1
ATOM 4802 C CA . ALA B 1 222 ? 8.648 -15.047 -5.031 1 98.25 222 ALA B CA 1
ATOM 4803 C C . ALA B 1 222 ? 7.477 -15.461 -5.906 1 98.25 222 ALA B C 1
ATOM 4805 O O . ALA B 1 222 ? 6.938 -16.562 -5.758 1 98.25 222 ALA B O 1
ATOM 4806 N N . THR B 1 223 ? 7.086 -14.57 -6.805 1 97.5 223 THR B N 1
ATOM 4807 C CA . THR B 1 223 ? 5.984 -14.867 -7.711 1 97.5 223 THR B CA 1
ATOM 4808 C C . THR B 1 223 ? 6.336 -16.031 -8.633 1 97.5 223 THR B C 1
ATOM 4810 O O . THR B 1 223 ? 5.492 -16.875 -8.914 1 97.5 223 THR B O 1
ATOM 4813 N N . CYS B 1 224 ? 7.57 -16.094 -9.094 1 97.12 224 CYS B N 1
ATOM 4814 C CA . CYS B 1 224 ? 8.047 -17.188 -9.938 1 97.12 224 CYS B CA 1
ATOM 4815 C C . CYS B 1 224 ? 7.938 -18.516 -9.203 1 97.12 224 CYS B C 1
ATOM 4817 O O . CYS B 1 224 ? 7.418 -19.484 -9.758 1 97.12 224 CYS B O 1
ATOM 4819 N N . PHE B 1 225 ? 8.352 -18.547 -7.984 1 98 225 PHE B N 1
ATOM 4820 C CA . PHE B 1 225 ? 8.297 -19.781 -7.203 1 98 225 PHE B CA 1
ATOM 4821 C C . PHE B 1 225 ? 6.863 -20.125 -6.82 1 98 225 PHE B C 1
ATOM 4823 O O . PHE B 1 225 ? 6.512 -21.297 -6.699 1 98 225 PHE B O 1
ATOM 4830 N N . LEU B 1 226 ? 6.055 -19.062 -6.641 1 97.44 226 LEU B N 1
ATOM 4831 C CA . LEU B 1 226 ? 4.641 -19.25 -6.344 1 97.44 226 LEU B CA 1
ATOM 4832 C C . LEU B 1 226 ? 3.936 -19.969 -7.488 1 97.44 226 LEU B C 1
ATOM 4834 O O . LEU B 1 226 ? 3.107 -20.859 -7.258 1 97.44 226 LEU B O 1
ATOM 4838 N N . THR B 1 227 ? 4.332 -19.688 -8.711 1 96.62 227 THR B N 1
ATOM 4839 C CA . THR B 1 227 ? 3.607 -20.156 -9.883 1 96.62 227 THR B CA 1
ATOM 4840 C C . THR B 1 227 ? 4.281 -21.406 -10.469 1 96.62 227 THR B C 1
ATOM 4842 O O . THR B 1 227 ? 3.783 -21.984 -11.43 1 96.62 227 THR B O 1
ATOM 4845 N N . TRP B 1 228 ? 5.5 -21.797 -9.922 1 96.12 228 TRP B N 1
ATOM 4846 C CA . TRP B 1 228 ? 6.172 -23.031 -10.328 1 96.12 228 TRP B CA 1
ATOM 4847 C C . TRP B 1 228 ? 5.316 -24.25 -10.008 1 96.12 228 TRP B C 1
ATOM 4849 O O . TRP B 1 228 ? 4.953 -24.469 -8.852 1 96.12 228 TRP B O 1
ATOM 4859 N N . PRO B 1 229 ? 4.902 -25.031 -11.062 1 92.69 229 PRO B N 1
ATOM 4860 C CA . PRO B 1 229 ? 4.047 -26.203 -10.805 1 92.69 229 PRO B CA 1
ATOM 4861 C C . PRO B 1 229 ? 4.723 -27.25 -9.922 1 92.69 229 PRO B C 1
ATOM 4863 O O . PRO B 1 229 ? 5.949 -27.266 -9.812 1 92.69 229 PRO B O 1
ATOM 4866 N N . ASP B 1 230 ? 3.826 -28.031 -9.234 1 93.44 230 ASP B N 1
ATOM 4867 C CA . ASP B 1 230 ? 4.332 -29.156 -8.461 1 93.44 230 ASP B CA 1
ATOM 4868 C C . ASP B 1 230 ? 4.848 -30.266 -9.375 1 93.44 230 ASP B C 1
ATOM 4870 O O . ASP B 1 230 ? 4.152 -31.25 -9.617 1 93.44 230 ASP B O 1
ATOM 4874 N N . SER B 1 231 ? 6.074 -30.125 -9.852 1 94.5 231 SER B N 1
ATOM 4875 C CA . SER B 1 231 ? 6.672 -31 -10.852 1 94.5 231 SER B CA 1
ATOM 4876 C C . SER B 1 231 ? 7.965 -31.625 -10.344 1 94.5 231 SER B C 1
ATOM 4878 O O . SER B 1 231 ? 8.391 -31.359 -9.219 1 94.5 231 SER B O 1
ATOM 4880 N N . THR B 1 232 ? 8.5 -32.469 -11.211 1 96.19 232 THR B N 1
ATOM 4881 C CA . THR B 1 232 ? 9.766 -33.125 -10.883 1 96.19 232 THR B CA 1
ATOM 4882 C C . THR B 1 232 ? 10.883 -32.094 -10.734 1 96.19 232 THR B C 1
ATOM 4884 O O . THR B 1 232 ? 11.719 -32.219 -9.836 1 96.19 232 THR B O 1
ATOM 4887 N N . SER B 1 233 ? 10.859 -31.109 -11.594 1 96.88 233 SER B N 1
ATOM 4888 C CA . SER B 1 233 ? 11.898 -30.078 -11.523 1 96.88 233 SER B CA 1
ATOM 4889 C C . SER B 1 233 ? 11.805 -29.281 -10.219 1 96.88 233 SER B C 1
ATOM 4891 O O . SER B 1 233 ? 12.828 -28.984 -9.602 1 96.88 233 SER B O 1
ATOM 4893 N N . TYR B 1 234 ? 10.609 -28.984 -9.773 1 97 234 TYR B N 1
ATOM 4894 C CA . TYR B 1 234 ? 10.438 -28.281 -8.508 1 97 234 TYR B CA 1
ATOM 4895 C C . TYR B 1 234 ? 10.953 -29.125 -7.344 1 97 234 TYR B C 1
ATOM 4897 O O . TYR B 1 234 ? 11.617 -28.609 -6.445 1 97 234 TYR B O 1
ATOM 4905 N N . ALA B 1 235 ? 10.641 -30.359 -7.414 1 97.12 235 ALA B N 1
ATOM 4906 C CA . ALA B 1 235 ? 11.078 -31.266 -6.355 1 97.12 235 ALA B CA 1
ATOM 4907 C C . ALA B 1 235 ? 12.594 -31.312 -6.262 1 97.12 235 ALA B C 1
ATOM 4909 O O . ALA B 1 235 ? 13.148 -31.469 -5.172 1 97.12 235 ALA B O 1
ATOM 4910 N N . MET B 1 236 ? 13.258 -31.156 -7.352 1 97.62 236 MET B N 1
ATOM 4911 C CA . MET B 1 236 ? 14.719 -31.203 -7.387 1 97.62 236 MET B CA 1
ATOM 4912 C C . MET B 1 236 ? 15.32 -29.938 -6.781 1 97.62 236 MET B C 1
ATOM 4914 O O . MET B 1 236 ? 16.469 -29.938 -6.348 1 97.62 236 MET B O 1
ATOM 4918 N N . PHE B 1 237 ? 14.547 -28.859 -6.746 1 98.06 237 PHE B N 1
ATOM 4919 C CA . PHE B 1 237 ? 15.109 -27.578 -6.348 1 98.06 237 PHE B CA 1
ATOM 4920 C C . PHE B 1 237 ? 14.586 -27.156 -4.984 1 98.06 237 PHE B C 1
ATOM 4922 O O . PHE B 1 237 ? 15.211 -26.344 -4.297 1 98.06 237 PHE B O 1
ATOM 4929 N N . ARG B 1 238 ? 13.445 -27.578 -4.527 1 96.81 238 ARG B N 1
ATOM 4930 C CA . ARG B 1 238 ? 12.703 -27.031 -3.396 1 96.81 238 ARG B CA 1
ATOM 4931 C C . ARG B 1 238 ? 13.555 -27.047 -2.131 1 96.81 238 ARG B C 1
ATOM 4933 O O . ARG B 1 238 ? 13.492 -26.109 -1.331 1 96.81 238 ARG B O 1
ATOM 4940 N N . ASN B 1 239 ? 14.352 -28.062 -1.895 1 95.94 239 ASN B N 1
ATOM 4941 C CA . ASN B 1 239 ? 15.172 -28.094 -0.687 1 95.94 239 ASN B CA 1
ATOM 4942 C C . ASN B 1 239 ? 16.25 -27.016 -0.709 1 95.94 239 ASN B C 1
ATOM 4944 O O . ASN B 1 239 ? 16.531 -26.391 0.317 1 95.94 239 ASN B O 1
ATOM 4948 N N . ARG B 1 240 ? 16.875 -26.844 -1.859 1 96.81 240 ARG B N 1
ATOM 4949 C CA . ARG B 1 240 ? 17.844 -25.766 -2.012 1 96.81 240 ARG B CA 1
ATOM 4950 C C . ARG B 1 240 ? 17.203 -24.406 -1.767 1 96.81 240 ARG B C 1
ATOM 4952 O O . ARG B 1 240 ? 17.812 -23.516 -1.156 1 96.81 240 ARG B O 1
ATOM 4959 N N . LEU B 1 241 ? 16.016 -24.266 -2.23 1 96.75 241 LEU B N 1
ATOM 4960 C CA . LEU B 1 241 ? 15.258 -23.047 -2.037 1 96.75 241 LEU B CA 1
ATOM 4961 C C . LEU B 1 241 ? 15.016 -22.781 -0.553 1 96.75 241 LEU B C 1
ATOM 4963 O O . LEU B 1 241 ? 15.227 -21.656 -0.073 1 96.75 241 LEU B O 1
ATOM 4967 N N . HIS B 1 242 ? 14.594 -23.781 0.146 1 96.94 242 HIS B N 1
ATOM 4968 C CA . HIS B 1 242 ? 14.25 -23.609 1.554 1 96.94 242 HIS B CA 1
ATOM 4969 C C . HIS B 1 242 ? 15.5 -23.391 2.398 1 96.94 242 HIS B C 1
ATOM 4971 O O . HIS B 1 242 ? 15.461 -22.641 3.383 1 96.94 242 HIS B O 1
ATOM 4977 N N . ILE B 1 243 ? 16.609 -24 2.033 1 96.62 243 ILE B N 1
ATOM 4978 C CA . ILE B 1 243 ? 17.875 -23.734 2.727 1 96.62 243 ILE B CA 1
ATOM 4979 C C . ILE B 1 243 ? 18.281 -22.281 2.521 1 96.62 243 ILE B C 1
ATOM 4981 O O . ILE B 1 243 ? 18.641 -21.594 3.479 1 96.62 243 ILE B O 1
ATOM 4985 N N . PHE B 1 244 ? 18.219 -21.875 1.322 1 97.25 244 PHE B N 1
ATOM 4986 C CA . PHE B 1 244 ? 18.531 -20.484 1.011 1 97.25 244 PHE B CA 1
ATOM 4987 C C . PHE B 1 244 ? 17.578 -19.531 1.735 1 97.25 244 PHE B C 1
ATOM 4989 O O . PHE B 1 244 ? 18 -18.516 2.279 1 97.25 244 PHE B O 1
ATOM 4996 N N . GLY B 1 245 ? 16.312 -19.906 1.697 1 96.5 245 GLY B N 1
ATOM 4997 C CA . GLY B 1 245 ? 15.312 -19.109 2.406 1 96.5 245 GLY B CA 1
ATOM 4998 C C . GLY B 1 245 ? 15.586 -19.016 3.896 1 96.5 245 GLY B C 1
ATOM 4999 O O . GLY B 1 245 ? 15.445 -17.938 4.488 1 96.5 245 GLY B O 1
ATOM 5000 N N . MET B 1 246 ? 15.945 -20.109 4.457 1 96.56 246 MET B N 1
ATOM 5001 C CA . MET B 1 246 ? 16.281 -20.125 5.879 1 96.56 246 MET B CA 1
ATOM 5002 C C . MET B 1 246 ? 17.469 -19.219 6.172 1 96.56 246 MET B C 1
ATOM 5004 O O . MET B 1 246 ? 17.438 -18.422 7.105 1 96.56 246 MET B O 1
ATOM 5008 N N . TYR B 1 247 ? 18.438 -19.359 5.398 1 97.06 247 TYR B N 1
ATOM 5009 C CA . TYR B 1 247 ? 19.625 -18.531 5.566 1 97.06 247 TYR B CA 1
ATOM 5010 C C . TYR B 1 247 ? 19.281 -17.047 5.465 1 97.06 247 TYR B C 1
ATOM 5012 O O . TYR B 1 247 ? 19.703 -16.25 6.305 1 97.06 247 TYR B O 1
ATOM 5020 N N . THR B 1 248 ? 18.5 -16.703 4.434 1 95.81 248 THR B N 1
ATOM 5021 C CA . THR B 1 248 ? 18.141 -15.312 4.195 1 95.81 248 THR B CA 1
ATOM 5022 C C . THR B 1 248 ? 17.281 -14.773 5.34 1 95.81 248 THR B C 1
ATOM 5024 O O . THR B 1 248 ? 17.422 -13.609 5.73 1 95.81 248 THR B O 1
ATOM 5027 N N . ALA B 1 249 ? 16.391 -15.594 5.859 1 96.19 249 ALA B N 1
ATOM 5028 C CA . ALA B 1 249 ? 15.555 -15.172 6.973 1 96.19 249 ALA B CA 1
ATOM 5029 C C . ALA B 1 249 ? 16.391 -14.906 8.219 1 96.19 249 ALA B C 1
ATOM 5031 O O . ALA B 1 249 ? 16.172 -13.914 8.922 1 96.19 249 ALA B O 1
ATOM 5032 N N . LEU B 1 250 ? 17.312 -15.742 8.461 1 95.69 250 LEU B N 1
ATOM 5033 C CA . LEU B 1 250 ? 18.203 -15.547 9.602 1 95.69 250 LEU B CA 1
ATOM 5034 C C . LEU B 1 250 ? 19.047 -14.297 9.422 1 95.69 250 LEU B C 1
ATOM 5036 O O . LEU B 1 250 ? 19.234 -13.523 10.367 1 95.69 250 LEU B O 1
ATOM 5040 N N . LEU B 1 251 ? 19.531 -14.133 8.242 1 94.06 251 LEU B N 1
ATOM 5041 C CA . LEU B 1 251 ? 20.312 -12.945 7.93 1 94.06 251 LEU B CA 1
ATOM 5042 C C . LEU B 1 251 ? 19.484 -11.68 8.141 1 94.06 251 LEU B C 1
ATOM 5044 O O . LEU B 1 251 ? 20 -10.672 8.641 1 94.06 251 LEU B O 1
ATOM 5048 N N . GLN B 1 252 ? 18.234 -11.742 7.727 1 92.56 252 GLN B N 1
ATOM 5049 C CA . GLN B 1 252 ? 17.344 -10.594 7.895 1 92.56 252 GLN B CA 1
ATOM 5050 C C . GLN B 1 252 ? 17.172 -10.25 9.367 1 92.56 252 GLN B C 1
ATOM 5052 O O . GLN B 1 252 ? 17.047 -9.07 9.727 1 92.56 252 GLN B O 1
ATOM 5057 N N . ILE B 1 253 ? 17.109 -11.242 10.195 1 92.62 253 ILE B N 1
ATOM 5058 C CA . ILE B 1 253 ? 16.984 -11.008 11.633 1 92.62 253 ILE B CA 1
ATOM 5059 C C . ILE B 1 253 ? 18.219 -10.273 12.148 1 92.62 253 ILE B C 1
ATOM 5061 O O . ILE B 1 253 ? 18.094 -9.297 12.891 1 92.62 253 ILE B O 1
ATOM 5065 N N . LEU B 1 254 ? 19.344 -10.719 11.734 1 90.62 254 LEU B N 1
ATOM 5066 C CA . LEU B 1 254 ? 20.594 -10.078 12.156 1 90.62 254 LEU B CA 1
ATOM 5067 C C . LEU B 1 254 ? 20.656 -8.641 11.648 1 90.62 254 LEU B C 1
ATOM 5069 O O . LEU B 1 254 ? 21.062 -7.742 12.383 1 90.62 254 LEU B O 1
ATOM 5073 N N . GLN B 1 255 ? 20.281 -8.438 10.414 1 89.19 255 GLN B N 1
ATOM 5074 C CA . GLN B 1 255 ? 20.297 -7.109 9.82 1 89.19 255 GLN B CA 1
ATOM 5075 C C . GLN B 1 255 ? 19.328 -6.172 10.539 1 89.19 255 GLN B C 1
ATOM 5077 O O . GLN B 1 255 ? 19.656 -5.012 10.797 1 89.19 255 GLN B O 1
ATOM 5082 N N . ALA B 1 256 ? 18.156 -6.695 10.828 1 87.88 256 ALA B N 1
ATOM 5083 C CA . ALA B 1 256 ? 17.156 -5.887 11.531 1 87.88 256 ALA B CA 1
ATOM 5084 C C . ALA B 1 256 ? 17.656 -5.492 12.922 1 87.88 256 ALA B C 1
ATOM 5086 O O . ALA B 1 256 ? 17.438 -4.367 13.367 1 87.88 256 ALA B O 1
ATOM 5087 N N . ARG B 1 257 ? 18.281 -6.367 13.586 1 86.12 257 ARG B N 1
ATOM 5088 C CA . ARG B 1 257 ? 18.828 -6.078 14.906 1 86.12 257 ARG B CA 1
ATOM 5089 C C . ARG B 1 257 ? 19.906 -4.996 14.82 1 86.12 257 ARG B C 1
ATOM 5091 O O . ARG B 1 257 ? 19.953 -4.09 15.656 1 86.12 257 ARG B O 1
ATOM 5098 N N . TYR B 1 258 ? 20.719 -5.125 13.891 1 85.62 258 TYR B N 1
ATOM 5099 C CA . TYR B 1 258 ? 21.75 -4.125 13.68 1 85.62 258 TYR B CA 1
ATOM 5100 C C . TYR B 1 258 ? 21.141 -2.754 13.414 1 85.62 258 TYR B C 1
ATOM 5102 O O . TYR B 1 258 ? 21.578 -1.756 14 1 85.62 258 TYR B O 1
ATOM 5110 N N . GLN B 1 259 ? 20.203 -2.67 12.516 1 85.62 259 GLN B N 1
ATOM 5111 C CA . GLN B 1 259 ? 19.578 -1.399 12.148 1 85.62 259 GLN B CA 1
ATOM 5112 C C . GLN B 1 259 ? 18.844 -0.782 13.336 1 85.62 259 GLN B C 1
ATOM 5114 O O . GLN B 1 259 ? 18.891 0.435 13.531 1 85.62 259 GLN B O 1
ATOM 5119 N N . MET B 1 260 ? 18.203 -1.644 14.094 1 85.62 260 MET B N 1
ATOM 5120 C CA . MET B 1 260 ? 17.5 -1.152 15.273 1 85.62 260 MET B CA 1
ATOM 5121 C C . MET B 1 260 ? 18.484 -0.566 16.281 1 85.62 260 MET B C 1
ATOM 5123 O O . MET B 1 260 ? 18.203 0.473 16.891 1 85.62 260 MET B O 1
ATOM 5127 N N . ALA B 1 261 ? 19.562 -1.201 16.484 1 83.56 261 ALA B N 1
ATOM 5128 C CA . ALA B 1 261 ? 20.594 -0.698 17.406 1 83.56 261 ALA B CA 1
ATOM 5129 C C . ALA B 1 261 ? 21.125 0.653 16.922 1 83.56 261 ALA B C 1
ATOM 5131 O O . ALA B 1 261 ? 21.312 1.567 17.734 1 83.56 261 ALA B O 1
ATOM 5132 N N . ARG B 1 262 ? 21.266 0.769 15.719 1 81.75 262 ARG B N 1
ATOM 5133 C CA . ARG B 1 262 ? 21.734 2.023 15.141 1 81.75 262 ARG B CA 1
ATOM 5134 C C . ARG B 1 262 ? 20.719 3.135 15.328 1 81.75 262 ARG B C 1
ATOM 5136 O O . ARG B 1 262 ? 21.078 4.266 15.664 1 81.75 262 ARG B O 1
ATOM 5143 N N . LEU B 1 263 ? 19.516 2.846 15.062 1 82 263 LEU B N 1
ATOM 5144 C CA . LEU B 1 263 ? 18.453 3.828 15.203 1 82 263 LEU B CA 1
ATOM 5145 C C . LEU B 1 263 ? 18.328 4.301 16.641 1 82 263 LEU B C 1
ATOM 5147 O O . LEU B 1 263 ? 18.156 5.496 16.906 1 82 263 LEU B O 1
ATOM 5151 N N . TYR B 1 264 ? 18.484 3.426 17.547 1 79.19 264 TYR B N 1
ATOM 5152 C CA . TYR B 1 264 ? 18.422 3.77 18.969 1 79.19 264 TYR B CA 1
ATOM 5153 C C . TYR B 1 264 ? 19.578 4.695 19.359 1 79.19 264 TYR B C 1
ATOM 5155 O O . TYR B 1 264 ? 19.391 5.641 20.125 1 79.19 264 TYR B O 1
ATOM 5163 N N . THR B 1 265 ? 20.688 4.379 18.844 1 78.38 265 THR B N 1
ATOM 5164 C CA . THR B 1 265 ? 21.859 5.207 19.109 1 78.38 265 THR B CA 1
ATOM 5165 C C . THR B 1 265 ? 21.672 6.609 18.547 1 78.38 265 THR B C 1
ATOM 5167 O O . THR B 1 265 ? 21.953 7.602 19.219 1 78.38 265 THR B O 1
ATOM 5170 N N . LEU B 1 266 ? 21.125 6.691 17.344 1 75.56 266 LEU B N 1
ATOM 5171 C CA . LEU B 1 266 ? 20.906 7.977 16.688 1 75.56 266 LEU B CA 1
ATOM 5172 C C . LEU B 1 266 ? 19.859 8.797 17.438 1 75.56 266 LEU B C 1
ATOM 5174 O O . LEU B 1 266 ? 20 10.016 17.578 1 75.56 266 LEU B O 1
ATOM 5178 N N . ARG B 1 267 ? 18.906 8.156 17.938 1 76.81 267 ARG B N 1
ATOM 5179 C CA . ARG B 1 267 ? 17.859 8.82 18.703 1 76.81 267 ARG B CA 1
ATOM 5180 C C . ARG B 1 267 ? 18.406 9.359 20.016 1 76.81 267 ARG B C 1
ATOM 5182 O O . ARG B 1 267 ? 18.078 10.484 20.422 1 76.81 267 ARG B O 1
ATOM 5189 N N . SER B 1 268 ? 19.203 8.656 20.641 1 75.75 268 SER B N 1
ATOM 5190 C CA . SER B 1 268 ? 19.781 9.047 21.922 1 75.75 268 SER B CA 1
ATOM 5191 C C . SER B 1 268 ? 20.734 10.227 21.766 1 75.75 268 SER B C 1
ATOM 5193 O O . SER B 1 268 ? 20.875 11.047 22.672 1 75.75 268 SER B O 1
ATOM 5195 N N . LEU B 1 269 ? 21.375 10.289 20.578 1 69.25 269 LEU B N 1
ATOM 5196 C CA . LEU B 1 269 ? 22.328 11.359 20.312 1 69.25 269 LEU B CA 1
ATOM 5197 C C . LEU B 1 269 ? 21.625 12.586 19.75 1 69.25 269 LEU B C 1
ATOM 5199 O O . LEU B 1 269 ? 22.25 13.641 19.562 1 69.25 269 LEU B O 1
ATOM 5203 N N . GLY B 1 270 ? 20.25 12.547 19.625 1 61.62 270 GLY B N 1
ATOM 5204 C CA . GLY B 1 270 ? 19.516 13.641 19.031 1 61.62 270 GLY B CA 1
ATOM 5205 C C . GLY B 1 270 ? 19.797 13.82 17.547 1 61.62 270 GLY B C 1
ATOM 5206 O O . GLY B 1 270 ? 19.531 14.891 17 1 61.62 270 GLY B O 1
ATOM 5207 N N . LYS B 1 271 ? 20.703 12.992 16.922 1 55.97 271 LYS B N 1
ATOM 5208 C CA . LYS B 1 271 ? 21.125 13.07 15.523 1 55.97 271 LYS B CA 1
ATOM 5209 C C . LYS B 1 271 ? 20.203 12.258 14.617 1 55.97 271 LYS B C 1
ATOM 5211 O O . LYS B 1 271 ? 20.5 12.07 13.43 1 55.97 271 LYS B O 1
ATOM 5216 N N . ALA B 1 272 ? 19.25 11.773 15.133 1 53.59 272 ALA B N 1
ATOM 5217 C CA . ALA B 1 272 ? 18.391 10.938 14.297 1 53.59 272 ALA B CA 1
ATOM 5218 C C . ALA B 1 272 ? 17.938 11.68 13.047 1 53.59 272 ALA B C 1
ATOM 5220 O O . ALA B 1 272 ? 17.672 11.062 12.008 1 53.59 272 ALA B O 1
ATOM 5221 N N . GLY B 1 273 ? 17.641 12.984 12.883 1 47 273 GLY B N 1
ATOM 5222 C CA . GLY B 1 273 ? 17.188 13.766 11.742 1 47 273 GLY B CA 1
ATOM 5223 C C . GLY B 1 273 ? 18.328 14.227 10.844 1 47 273 GLY B C 1
ATOM 5224 O O . GLY B 1 273 ? 18.094 14.703 9.734 1 47 273 GLY B O 1
ATOM 5225 N N . GLU B 1 274 ? 19.422 14.914 11.391 1 39.56 274 GLU B N 1
ATOM 5226 C CA . GLU B 1 274 ? 20.438 15.633 10.625 1 39.56 274 GLU B CA 1
ATOM 5227 C C . GLU B 1 274 ? 21.234 14.672 9.742 1 39.56 274 GLU B C 1
ATOM 5229 O O . GLU B 1 274 ? 22.203 14.07 10.203 1 39.56 274 GLU B O 1
ATOM 5234 N N . LEU B 1 275 ? 20.531 13.953 9.031 1 37.22 275 LEU B N 1
ATOM 5235 C CA . LEU B 1 275 ? 21.297 13.008 8.211 1 37.22 275 LEU B CA 1
ATOM 5236 C C . LEU B 1 275 ? 22.328 13.742 7.367 1 37.22 275 LEU B C 1
ATOM 5238 O O . LEU B 1 275 ? 23.234 13.117 6.812 1 37.22 275 LEU B O 1
ATOM 5242 N N . ASP B 1 276 ? 21.984 15.102 6.891 1 34.78 276 ASP B N 1
ATOM 5243 C CA . ASP B 1 276 ? 23.016 15.586 5.977 1 34.78 276 ASP B CA 1
ATOM 5244 C C . ASP B 1 276 ? 24.344 15.773 6.703 1 34.78 276 ASP B C 1
ATOM 5246 O O . ASP B 1 276 ? 25.391 15.883 6.066 1 34.78 276 ASP B O 1
ATOM 5250 N N . VAL B 1 277 ? 24.328 16.891 7.656 1 32.88 277 VAL B N 1
ATOM 5251 C CA . VAL B 1 277 ? 25.641 17.391 8.047 1 32.88 277 VAL B CA 1
ATOM 5252 C C . VAL B 1 277 ? 26.469 16.234 8.617 1 3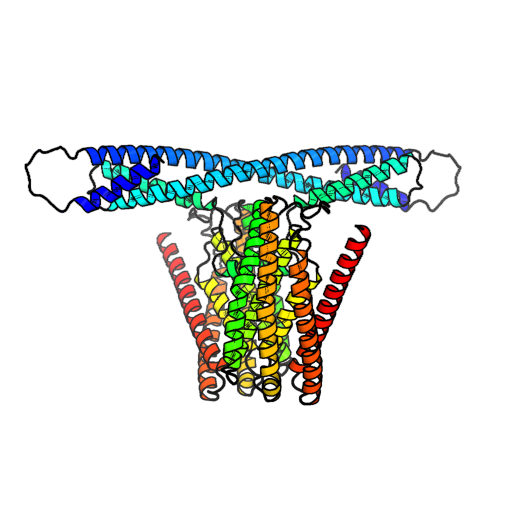2.88 277 VAL B C 1
ATOM 5254 O O . VAL B 1 277 ? 25.984 15.477 9.469 1 32.88 277 VAL B O 1
ATOM 5257 N N . ALA B 1 278 ? 27.578 16 7.93 1 31.2 278 ALA B N 1
ATOM 5258 C CA . ALA B 1 278 ? 28.719 15.102 8.117 1 31.2 278 ALA B CA 1
ATOM 5259 C C . ALA B 1 278 ? 29.203 15.125 9.562 1 31.2 278 ALA B C 1
ATOM 5261 O O . ALA B 1 278 ? 29.922 16.047 9.961 1 31.2 278 ALA B O 1
ATOM 5262 N N . ASN B 1 279 ? 28.469 15.352 10.633 1 30.86 279 ASN B N 1
ATOM 5263 C CA . ASN B 1 279 ? 29.406 15.195 11.734 1 30.86 279 ASN B CA 1
ATOM 5264 C C . ASN B 1 279 ? 30.328 13.984 11.531 1 30.86 279 ASN B C 1
ATOM 5266 O O . ASN B 1 279 ? 29.859 12.844 11.539 1 30.86 279 ASN B O 1
ATOM 5270 N N . THR B 1 280 ? 31.375 14.188 10.766 1 32.03 280 THR B N 1
ATOM 5271 C CA . THR B 1 280 ? 32.562 13.383 10.5 1 32.03 280 THR B CA 1
ATOM 5272 C C . THR B 1 280 ? 32.906 12.516 11.711 1 32.03 280 THR B C 1
ATOM 5274 O O . THR B 1 280 ? 33.406 11.398 11.555 1 32.03 280 THR B O 1
ATOM 5277 N N . ASP B 1 281 ? 33.312 13.352 12.867 1 31.73 281 ASP B N 1
ATOM 5278 C CA . ASP B 1 281 ? 34.281 12.891 13.883 1 31.73 281 ASP B CA 1
ATOM 5279 C C . ASP B 1 281 ? 33.656 11.766 14.719 1 31.73 281 ASP B C 1
ATOM 5281 O O . ASP B 1 281 ? 34.344 10.773 15.008 1 31.73 281 ASP B O 1
ATOM 5285 N N . SER B 1 282 ? 32.75 12.211 15.672 1 33.41 282 SER B N 1
ATOM 5286 C CA . SER B 1 282 ? 32.469 11.336 16.812 1 33.41 282 SER B CA 1
ATOM 5287 C C . SER B 1 282 ? 31.703 10.094 16.391 1 33.41 282 SER B C 1
ATOM 5289 O O . SER B 1 282 ? 31.719 9.078 17.078 1 33.41 282 SER B O 1
ATOM 5291 N N . THR B 1 283 ? 30.609 10.32 15.578 1 35.59 283 THR B N 1
ATOM 5292 C CA . THR B 1 283 ? 29.797 9.125 15.336 1 35.59 283 THR B CA 1
ATOM 5293 C C . THR B 1 283 ? 30.531 8.164 14.414 1 35.59 283 THR B C 1
ATOM 5295 O O . THR B 1 283 ? 29.906 7.293 13.797 1 35.59 283 THR B O 1
ATOM 5298 N N . GLN B 1 284 ? 31.656 8.406 13.875 1 36.06 284 GLN B N 1
ATOM 5299 C CA . GLN B 1 284 ? 32.75 7.516 13.477 1 36.06 284 GLN B CA 1
ATOM 5300 C C . GLN B 1 284 ? 32.656 6.184 14.211 1 36.06 284 GLN B C 1
ATOM 5302 O O . GLN B 1 284 ? 33.406 5.25 13.906 1 36.06 284 GLN B O 1
ATOM 5307 N N . ILE B 1 285 ? 32.344 6.414 15.531 1 36.03 285 ILE B N 1
ATOM 5308 C CA . ILE B 1 285 ? 32.531 5.262 16.406 1 36.03 285 ILE B CA 1
ATOM 5309 C C . ILE B 1 285 ? 31.984 4.008 15.734 1 36.03 285 ILE B C 1
ATOM 5311 O O . ILE B 1 285 ? 32.688 3 15.609 1 36.03 285 ILE B O 1
ATOM 5315 N N . HIS B 1 286 ? 30.594 3.428 16.172 1 37.97 286 HIS B N 1
ATOM 5316 C CA . HIS B 1 286 ? 30.188 2.027 16.094 1 37.97 286 HIS B CA 1
ATOM 5317 C C . HIS B 1 286 ? 29.766 1.65 14.68 1 37.97 286 HIS B C 1
ATOM 5319 O O . HIS B 1 286 ? 28.578 1.461 14.406 1 37.97 286 HIS B O 1
ATOM 5325 N N . TRP B 1 287 ? 29.719 2.467 13.773 1 44.12 287 TRP B N 1
ATOM 5326 C CA . TRP B 1 287 ? 29.797 1.626 12.586 1 44.12 287 TRP B CA 1
ATOM 5327 C C . TRP B 1 287 ? 30.391 0.258 12.922 1 44.12 287 TRP B C 1
ATOM 5329 O O . TRP B 1 287 ? 31.484 -0.079 12.477 1 44.12 287 TRP B O 1
ATOM 5339 N N . GLY B 1 288 ? 30.188 0.013 14.125 1 43.66 288 GLY B N 1
ATOM 5340 C CA . GLY B 1 288 ? 30.594 -0.946 15.141 1 43.66 288 GLY B CA 1
ATOM 5341 C C . GLY B 1 288 ? 30.969 -2.297 14.562 1 43.66 288 GLY B C 1
ATOM 5342 O O . GLY B 1 288 ? 30.703 -2.576 13.391 1 43.66 288 GLY B O 1
ATOM 5343 N N . SER B 1 289 ? 31.75 -2.984 15.234 1 50.72 289 SER B N 1
ATOM 5344 C CA . SER B 1 289 ? 32.125 -4.395 15.297 1 50.72 289 SER B CA 1
ATOM 5345 C C . SER B 1 289 ? 31.016 -5.281 14.727 1 50.72 289 SER B C 1
ATOM 5347 O O . SER B 1 289 ? 31.297 -6.254 14.023 1 50.72 289 SER B O 1
ATOM 5349 N N . SER B 1 290 ? 29.766 -4.492 14.648 1 59.06 290 SER B N 1
ATOM 5350 C CA . SER B 1 290 ? 28.672 -5.422 14.367 1 59.06 290 SER B CA 1
ATOM 5351 C C . SER B 1 290 ? 28.375 -5.492 12.875 1 59.06 290 SER B C 1
ATOM 5353 O O . SER B 1 290 ? 28.078 -6.562 12.344 1 59.06 290 SER B O 1
ATOM 5355 N N . MET B 1 291 ? 28.531 -4.258 12.047 1 67.25 291 MET B N 1
ATOM 5356 C CA . MET B 1 291 ? 28.312 -4.395 10.609 1 67.25 291 MET B CA 1
ATOM 5357 C C . MET B 1 291 ? 29.438 -5.191 9.969 1 67.25 291 MET B C 1
ATOM 5359 O O . MET B 1 291 ? 29.203 -5.98 9.055 1 67.25 291 MET B O 1
ATOM 5363 N N . LYS B 1 292 ? 30.562 -4.832 10.469 1 72.94 292 LYS B N 1
ATOM 5364 C CA . LYS B 1 292 ? 31.688 -5.613 9.977 1 72.94 292 LYS B CA 1
ATOM 5365 C C . LYS B 1 292 ? 31.484 -7.105 10.242 1 72.94 292 LYS B C 1
ATOM 5367 O O . LYS B 1 292 ? 31.891 -7.941 9.43 1 72.94 292 LYS B O 1
ATOM 5372 N N . LEU B 1 293 ? 30.766 -7.285 11.281 1 80.12 293 LEU B N 1
ATOM 5373 C CA . LEU B 1 293 ? 30.5 -8.68 11.633 1 80.12 293 LEU B CA 1
ATOM 5374 C C . LEU B 1 293 ? 29.422 -9.266 10.727 1 80.12 293 LEU B C 1
ATOM 5376 O O . LEU B 1 293 ? 29.453 -10.453 10.406 1 80.12 293 LEU B O 1
ATOM 5380 N N . LEU B 1 294 ? 28.562 -8.352 10.18 1 87.94 294 LEU B N 1
ATOM 5381 C CA . LEU B 1 294 ? 27.438 -8.82 9.375 1 87.94 294 LEU B CA 1
ATOM 5382 C C . LEU B 1 294 ? 27.859 -9.031 7.926 1 87.94 294 LEU B C 1
ATOM 5384 O O . LEU B 1 294 ? 27.297 -9.875 7.227 1 87.94 294 LEU B O 1
ATOM 5388 N N . MET B 1 295 ? 28.922 -8.422 7.512 1 89.88 295 MET B N 1
ATOM 5389 C CA . MET B 1 295 ? 29.297 -8.359 6.102 1 89.88 295 MET B CA 1
ATOM 5390 C C . MET B 1 295 ? 29.672 -9.75 5.582 1 89.88 295 MET B C 1
ATOM 5392 O O . MET B 1 295 ? 29.234 -10.148 4.504 1 89.88 295 MET B O 1
ATOM 5396 N N . PRO B 1 296 ? 30.484 -10.508 6.332 1 91.06 296 PRO B N 1
ATOM 5397 C CA . PRO B 1 296 ? 30.781 -11.852 5.844 1 91.06 296 PRO B CA 1
ATOM 5398 C C . PRO B 1 296 ? 29.531 -12.703 5.641 1 91.06 296 PRO B C 1
ATOM 5400 O O . PRO B 1 296 ? 29.453 -13.477 4.684 1 91.06 296 PRO B O 1
ATOM 5403 N N . PHE B 1 297 ? 28.562 -12.57 6.5 1 94.12 297 PHE B N 1
ATOM 5404 C CA . PHE B 1 297 ? 27.328 -13.344 6.379 1 94.12 297 PHE B CA 1
ATOM 5405 C C . PHE B 1 297 ? 26.547 -12.898 5.156 1 94.12 297 PHE B C 1
ATOM 5407 O O . PHE B 1 297 ? 25.922 -13.727 4.48 1 94.12 297 PHE B O 1
ATOM 5414 N N . VAL B 1 298 ? 26.578 -11.617 4.871 1 94.88 298 VAL B N 1
ATOM 5415 C CA . VAL B 1 298 ? 25.891 -11.094 3.697 1 94.88 298 VAL B CA 1
ATOM 5416 C C . VAL B 1 298 ? 26.547 -11.641 2.43 1 94.88 298 VAL B C 1
ATOM 5418 O O . VAL B 1 298 ? 25.844 -12.109 1.523 1 94.88 298 VAL B O 1
ATOM 5421 N N . ILE B 1 299 ? 27.844 -11.672 2.398 1 95.5 299 ILE B N 1
ATOM 5422 C CA . ILE B 1 299 ? 28.594 -12.117 1.233 1 95.5 299 ILE B CA 1
ATOM 5423 C C . ILE B 1 299 ? 28.344 -13.609 1.001 1 95.5 299 ILE B C 1
ATOM 5425 O O . ILE B 1 299 ? 28.156 -14.039 -0.137 1 95.5 299 ILE B O 1
ATOM 5429 N N . VAL B 1 300 ? 28.328 -14.344 2.072 1 97 300 VAL B N 1
ATOM 5430 C CA . VAL B 1 300 ? 28.047 -15.773 1.962 1 97 300 VAL B CA 1
ATOM 5431 C C . VAL B 1 300 ? 26.656 -15.977 1.34 1 97 300 VAL B C 1
ATOM 5433 O O . VAL B 1 300 ? 26.5 -16.812 0.441 1 97 300 VAL B O 1
ATOM 5436 N N . GLY B 1 301 ? 25.672 -15.227 1.804 1 97.06 301 GLY B N 1
ATOM 5437 C CA . GLY B 1 301 ? 24.328 -15.312 1.229 1 97.06 301 GLY B CA 1
ATOM 5438 C C . GLY B 1 301 ? 24.297 -15 -0.255 1 97.06 301 GLY B C 1
ATOM 5439 O O . GLY B 1 301 ? 23.594 -15.656 -1.02 1 97.06 301 GLY B O 1
ATOM 5440 N N . GLN B 1 302 ? 25.094 -14.07 -0.667 1 97.62 302 GLN B N 1
ATOM 5441 C CA . GLN B 1 302 ? 25.156 -13.68 -2.072 1 97.62 302 GLN B CA 1
ATOM 5442 C C . GLN B 1 302 ? 25.781 -14.789 -2.92 1 97.62 302 GLN B C 1
ATOM 5444 O O . GLN B 1 302 ? 25.328 -15.047 -4.039 1 97.62 302 GLN B O 1
ATOM 5449 N N . PHE B 1 303 ? 26.703 -15.477 -2.4 1 97.69 303 PHE B N 1
ATOM 5450 C CA . PHE B 1 303 ? 27.312 -16.562 -3.154 1 97.69 303 PHE B CA 1
ATOM 5451 C C . PHE B 1 303 ? 26.406 -17.781 -3.197 1 97.69 303 PHE B C 1
ATOM 5453 O O . PHE B 1 303 ? 26.391 -18.516 -4.188 1 97.69 303 PHE B O 1
ATOM 5460 N N . ILE B 1 304 ? 25.641 -18.031 -2.121 1 98.19 304 ILE B N 1
ATOM 5461 C CA . ILE B 1 304 ? 24.625 -19.078 -2.172 1 98.19 304 ILE B CA 1
ATOM 5462 C C . ILE B 1 304 ? 23.609 -18.766 -3.273 1 98.19 304 ILE B C 1
ATOM 5464 O O . ILE B 1 304 ? 23.188 -19.656 -4.012 1 98.19 304 ILE B O 1
ATOM 5468 N N . GLN B 1 305 ? 23.281 -17.531 -3.389 1 98 305 GLN B N 1
ATOM 5469 C CA . GLN B 1 305 ? 22.375 -17.094 -4.438 1 98 305 GLN B CA 1
ATOM 5470 C C . GLN B 1 305 ? 22.953 -17.359 -5.824 1 98 305 GLN B C 1
ATOM 5472 O O . GLN B 1 305 ? 22.25 -17.828 -6.715 1 98 305 GLN B O 1
ATOM 5477 N N . LEU B 1 306 ? 24.203 -17.078 -6.016 1 98.31 306 LEU B N 1
ATOM 5478 C CA . LEU B 1 306 ? 24.875 -17.375 -7.277 1 98.31 306 LEU B CA 1
ATOM 5479 C C . LEU B 1 306 ? 24.875 -18.875 -7.562 1 98.31 306 LEU B C 1
ATOM 5481 O O . LEU B 1 306 ? 24.625 -19.297 -8.695 1 98.31 306 LEU B O 1
ATOM 5485 N N . TYR B 1 307 ? 25.172 -19.609 -6.566 1 98.31 307 TYR B N 1
ATOM 5486 C CA . TYR B 1 307 ? 25.172 -21.062 -6.699 1 98.31 307 TYR B CA 1
ATOM 5487 C C . TYR B 1 307 ? 23.812 -21.578 -7.145 1 98.31 307 TYR B C 1
ATOM 5489 O O . TYR B 1 307 ? 23.719 -22.422 -8.031 1 98.31 307 TYR B O 1
ATOM 5497 N N . ASN B 1 308 ? 22.766 -21.078 -6.508 1 98.44 308 ASN B N 1
ATOM 5498 C CA . ASN B 1 308 ? 21.406 -21.469 -6.875 1 98.44 308 ASN B CA 1
ATOM 5499 C C . ASN B 1 308 ? 21.078 -21.047 -8.297 1 98.44 308 ASN B C 1
ATOM 5501 O O . ASN B 1 308 ? 20.344 -21.75 -9.008 1 98.44 308 ASN B O 1
ATOM 5505 N N . CYS B 1 309 ? 21.609 -19.891 -8.711 1 98.44 309 CYS B N 1
ATOM 5506 C CA . CYS B 1 309 ? 21.438 -19.422 -10.078 1 98.44 309 CYS B CA 1
ATOM 5507 C C . CYS B 1 309 ? 22 -20.422 -11.078 1 98.44 309 CYS B C 1
ATOM 5509 O O . CYS B 1 309 ? 21.344 -20.797 -12.047 1 98.44 309 CYS B O 1
ATOM 5511 N N . ILE B 1 310 ? 23.172 -20.875 -10.812 1 98.44 310 ILE B N 1
ATOM 5512 C CA . ILE B 1 310 ? 23.859 -21.828 -11.688 1 98.44 310 ILE B CA 1
ATOM 5513 C C . ILE B 1 310 ? 23.109 -23.156 -11.703 1 98.44 310 ILE B C 1
ATOM 5515 O O . ILE B 1 310 ? 22.906 -23.75 -12.766 1 98.44 310 ILE B O 1
ATOM 5519 N N . PHE B 1 311 ? 22.672 -23.578 -10.562 1 98.75 311 PHE B N 1
ATOM 5520 C CA . PHE B 1 311 ? 21.906 -24.828 -10.469 1 98.75 311 PHE B CA 1
ATOM 5521 C C . PHE B 1 311 ? 20.625 -24.734 -11.281 1 98.75 311 PHE B C 1
ATOM 5523 O O . PHE B 1 311 ? 20.281 -25.641 -12.031 1 98.75 311 PHE B O 1
ATOM 5530 N N . LEU B 1 312 ? 19.922 -23.625 -11.125 1 98.75 312 LEU B N 1
ATOM 5531 C CA . LEU B 1 312 ? 18.656 -23.422 -11.836 1 98.75 312 LEU B CA 1
ATOM 5532 C C . LEU B 1 312 ? 18.875 -23.422 -13.344 1 98.75 312 LEU B C 1
ATOM 5534 O O . LEU B 1 312 ? 18.078 -23.969 -14.094 1 98.75 312 LEU B O 1
ATOM 5538 N N . TYR B 1 313 ? 19.938 -22.797 -13.758 1 98.5 313 TYR B N 1
ATOM 5539 C CA . TYR B 1 313 ? 20.25 -22.812 -15.188 1 98.5 313 TYR B CA 1
ATOM 5540 C C . TYR B 1 313 ? 20.453 -24.234 -15.688 1 98.5 313 TYR B C 1
ATOM 5542 O O . TYR B 1 313 ? 19.953 -24.609 -16.75 1 98.5 313 TYR B O 1
ATOM 5550 N N . GLY B 1 314 ? 21.188 -25.031 -14.938 1 98.44 314 GLY B N 1
ATOM 5551 C CA . GLY B 1 314 ? 21.344 -26.438 -15.281 1 98.44 314 GLY B CA 1
ATOM 5552 C C . GLY B 1 314 ? 20.031 -27.203 -15.289 1 98.44 314 GLY B C 1
ATOM 5553 O O . GLY B 1 314 ? 19.797 -28.031 -16.172 1 98.44 314 GLY B O 1
ATOM 5554 N N . LEU B 1 315 ? 19.203 -26.938 -14.328 1 98.56 315 LEU B N 1
ATOM 5555 C CA . LEU B 1 315 ? 17.891 -27.594 -14.219 1 98.56 315 LEU B CA 1
ATOM 5556 C C . LEU B 1 315 ? 17.016 -27.234 -15.422 1 98.56 315 LEU 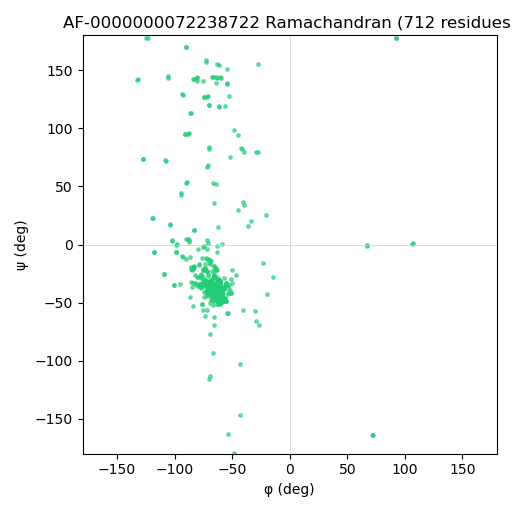B C 1
ATOM 5558 O O . LEU B 1 315 ? 16.266 -28.094 -15.914 1 98.56 315 LEU B O 1
ATOM 5562 N N . TRP B 1 316 ? 17.109 -26 -15.891 1 97.94 316 TRP B N 1
ATOM 5563 C CA . TRP B 1 316 ? 16.344 -25.562 -17.047 1 97.94 316 TRP B CA 1
ATOM 5564 C C . TRP B 1 316 ? 16.75 -26.344 -18.297 1 97.94 316 TRP B C 1
ATOM 5566 O O . TRP B 1 316 ? 15.898 -26.672 -19.125 1 97.94 316 TRP B O 1
ATOM 5576 N N . ARG B 1 317 ? 18 -26.703 -18.422 1 98 317 ARG B N 1
ATOM 5577 C CA . ARG B 1 317 ? 18.469 -27.484 -19.562 1 98 317 ARG B CA 1
ATOM 5578 C C . ARG B 1 317 ? 17.859 -28.875 -19.547 1 98 317 ARG B C 1
ATOM 5580 O O . ARG B 1 317 ? 17.625 -29.453 -20.609 1 98 317 ARG B O 1
ATOM 5587 N N . MET B 1 318 ? 17.562 -29.344 -18.375 1 97.81 318 MET B N 1
ATOM 5588 C CA . MET B 1 318 ? 16.938 -30.656 -18.25 1 97.81 318 MET B CA 1
ATOM 5589 C C . MET B 1 318 ? 15.43 -30.562 -18.484 1 97.81 318 MET B C 1
ATOM 5591 O O . MET B 1 318 ? 14.82 -31.5 -18.984 1 97.81 318 MET B O 1
ATOM 5595 N N . PHE B 1 319 ? 14.844 -29.438 -18.094 1 97.12 319 PHE B N 1
ATOM 5596 C CA . PHE B 1 319 ? 13.414 -29.219 -18.219 1 97.12 319 PHE B CA 1
ATOM 5597 C C . PHE B 1 319 ? 13.133 -27.906 -18.938 1 97.12 319 PHE B C 1
ATOM 5599 O O . PHE B 1 319 ? 12.539 -26.984 -18.359 1 97.12 319 PHE B O 1
ATOM 5606 N N . PRO B 1 320 ? 13.32 -27.797 -20.203 1 94.31 320 PRO B N 1
ATOM 5607 C CA . PRO B 1 320 ? 13.305 -26.531 -20.938 1 94.31 320 PRO B CA 1
ATOM 5608 C C . PRO B 1 320 ? 11.891 -25.969 -21.109 1 94.31 320 PRO B C 1
ATOM 5610 O O . PRO B 1 320 ? 11.727 -24.781 -21.375 1 94.31 320 PRO B O 1
ATOM 5613 N N . LEU B 1 321 ? 10.82 -26.797 -20.984 1 91.06 321 LEU B N 1
ATOM 5614 C CA . LEU B 1 321 ? 9.461 -26.328 -21.203 1 91.06 321 LEU B CA 1
ATOM 5615 C C . LEU B 1 321 ? 8.938 -25.562 -20 1 91.06 321 LEU B C 1
ATOM 5617 O O . LEU B 1 321 ? 7.953 -24.828 -20.094 1 91.06 321 LEU B O 1
ATOM 5621 N N . GLU B 1 322 ? 9.602 -25.734 -18.844 1 92.81 322 GLU B N 1
ATOM 5622 C CA . GLU B 1 322 ? 9.211 -25.016 -17.641 1 92.81 322 GLU B CA 1
ATOM 5623 C C . GLU B 1 322 ? 9.961 -23.688 -17.531 1 92.81 322 GLU B C 1
ATOM 5625 O O . GLU B 1 322 ? 11.031 -23.625 -16.922 1 92.81 322 GLU B O 1
ATOM 5630 N N . THR B 1 323 ? 9.352 -22.672 -17.984 1 92 323 THR B N 1
ATOM 5631 C CA . THR B 1 323 ? 10 -21.375 -18.172 1 92 323 THR B CA 1
ATOM 5632 C C . THR B 1 323 ? 10.273 -20.703 -16.844 1 92 323 THR B C 1
ATOM 5634 O O . THR B 1 323 ? 11.141 -19.828 -16.734 1 92 323 THR B O 1
ATOM 5637 N N . GLN B 1 324 ? 9.516 -21.109 -15.82 1 94.94 324 GLN B N 1
ATOM 5638 C CA . GLN B 1 324 ? 9.742 -20.562 -14.492 1 94.94 324 GLN B CA 1
ATOM 5639 C C . GLN B 1 324 ? 11.188 -20.75 -14.047 1 94.94 324 GLN B C 1
ATOM 5641 O O . GLN B 1 324 ? 11.75 -19.906 -13.344 1 94.94 324 GLN B O 1
ATOM 5646 N N . ILE B 1 325 ? 11.797 -21.875 -14.461 1 97.75 325 ILE B N 1
ATOM 5647 C CA . ILE B 1 325 ? 13.164 -22.203 -14.055 1 97.75 325 ILE B CA 1
ATOM 5648 C C . ILE B 1 325 ? 14.141 -21.188 -14.625 1 97.75 325 ILE B C 1
ATOM 5650 O O . ILE B 1 325 ? 14.977 -20.641 -13.891 1 97.75 325 ILE B O 1
ATOM 5654 N N . LEU B 1 326 ? 13.938 -20.906 -15.883 1 97.69 326 LEU B N 1
ATOM 5655 C CA . LEU B 1 326 ? 14.82 -19.938 -16.531 1 97.69 326 LEU B CA 1
ATOM 5656 C C . LEU B 1 326 ? 14.625 -18.547 -15.945 1 97.69 326 LEU B C 1
ATOM 5658 O O . 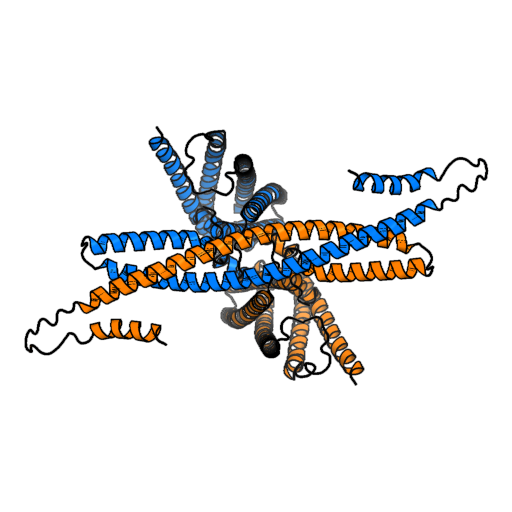LEU B 1 326 ? 15.602 -17.828 -15.688 1 97.69 326 LEU B O 1
ATOM 5662 N N . VAL B 1 327 ? 13.383 -18.141 -15.758 1 97.69 327 VAL B N 1
ATOM 5663 C CA . VAL B 1 327 ? 13.078 -16.828 -15.203 1 97.69 327 VAL B CA 1
ATOM 5664 C C . VAL B 1 327 ? 13.688 -16.703 -13.812 1 97.69 327 VAL B C 1
ATOM 5666 O O . VAL B 1 327 ? 14.305 -15.68 -13.492 1 97.69 327 VAL B O 1
ATOM 5669 N N . ALA B 1 328 ? 13.555 -17.719 -12.984 1 98.31 328 ALA B N 1
ATOM 5670 C CA . ALA B 1 328 ? 14.141 -17.719 -11.648 1 98.31 328 ALA B CA 1
ATOM 5671 C C . ALA B 1 328 ? 15.656 -17.578 -11.711 1 98.31 328 ALA B C 1
ATOM 5673 O O . ALA B 1 328 ? 16.25 -16.828 -10.93 1 98.31 328 ALA B O 1
ATOM 5674 N N . SER B 1 329 ? 16.266 -18.344 -12.633 1 98.75 329 SER B N 1
ATOM 5675 C CA . SER B 1 329 ? 17.719 -18.281 -12.805 1 98.75 329 SER B CA 1
ATOM 5676 C C . SER B 1 329 ? 18.156 -16.859 -13.156 1 98.75 329 SER B C 1
ATOM 5678 O O . SER B 1 329 ? 19.094 -16.328 -12.555 1 98.75 329 SER B O 1
ATOM 5680 N N . ILE B 1 330 ? 17.453 -16.219 -14.016 1 98.56 330 ILE B N 1
ATOM 5681 C CA . ILE B 1 330 ? 17.781 -14.867 -14.469 1 98.56 330 ILE B CA 1
ATOM 5682 C C . ILE B 1 330 ? 17.578 -13.875 -13.32 1 98.56 330 ILE B C 1
ATOM 5684 O O . ILE B 1 330 ? 18.406 -12.992 -13.109 1 98.56 330 ILE B O 1
ATOM 5688 N N . LEU B 1 331 ? 16.516 -14.023 -12.633 1 98.62 331 LEU B N 1
ATOM 5689 C CA . LEU B 1 331 ? 16.234 -13.125 -11.516 1 98.62 331 LEU B CA 1
ATOM 5690 C C . LEU B 1 331 ? 17.266 -13.297 -10.406 1 98.62 331 LEU B C 1
ATOM 5692 O O . LEU B 1 331 ? 17.703 -12.312 -9.805 1 98.62 331 LEU B O 1
ATOM 5696 N N . PHE B 1 332 ? 17.672 -14.539 -10.141 1 98.69 332 PHE B N 1
ATOM 5697 C CA . PHE B 1 332 ? 18.703 -14.789 -9.156 1 98.69 332 PHE B CA 1
ATOM 5698 C C . PHE B 1 332 ? 20.031 -14.164 -9.594 1 98.69 332 PHE B C 1
ATOM 5700 O O . PHE B 1 332 ? 20.75 -13.594 -8.773 1 98.69 332 PHE B O 1
ATOM 5707 N N . LEU B 1 333 ? 20.328 -14.227 -10.836 1 98.69 333 LEU B N 1
ATOM 5708 C CA . LEU B 1 333 ? 21.562 -13.625 -11.352 1 98.69 333 LEU B CA 1
ATOM 5709 C C . LEU B 1 333 ? 21.531 -12.109 -11.195 1 98.69 333 LEU B C 1
ATOM 5711 O O . LEU B 1 333 ? 22.5 -11.508 -10.742 1 98.69 333 LEU B O 1
ATOM 5715 N N . SER B 1 334 ? 20.438 -11.508 -11.578 1 98.56 334 SER B N 1
ATOM 5716 C CA . SER B 1 334 ? 20.266 -10.062 -11.477 1 98.56 334 SER B CA 1
ATOM 5717 C C . SER B 1 334 ? 20.406 -9.594 -10.031 1 98.56 334 SER B C 1
ATOM 5719 O O . SER B 1 334 ? 21.094 -8.602 -9.758 1 98.56 334 SER B O 1
ATOM 5721 N N . THR B 1 335 ? 19.766 -10.344 -9.156 1 98.12 335 THR B N 1
ATOM 5722 C CA . THR B 1 335 ? 19.812 -9.969 -7.75 1 98.12 335 THR B CA 1
ATOM 5723 C C . THR B 1 335 ? 21.219 -10.164 -7.188 1 98.12 335 THR B C 1
ATOM 5725 O O . THR B 1 335 ? 21.688 -9.352 -6.391 1 98.12 335 THR B O 1
ATOM 5728 N N . PHE B 1 336 ? 21.859 -11.219 -7.574 1 98.25 336 PHE B N 1
ATOM 5729 C CA . PHE B 1 336 ? 23.25 -11.422 -7.145 1 98.25 336 PHE B CA 1
ATOM 5730 C C . PHE B 1 336 ? 24.141 -10.289 -7.645 1 98.25 336 PHE B C 1
ATOM 5732 O O . PHE B 1 336 ? 24.891 -9.695 -6.871 1 98.25 336 PHE B O 1
ATOM 5739 N N . ALA B 1 337 ? 24.062 -10.008 -8.906 1 98.31 337 ALA B N 1
ATOM 5740 C CA . ALA B 1 337 ? 24.891 -8.969 -9.508 1 98.31 337 ALA B CA 1
ATOM 5741 C C . ALA B 1 337 ? 24.688 -7.629 -8.812 1 98.31 337 ALA B C 1
ATOM 5743 O O . ALA B 1 337 ? 25.656 -6.938 -8.484 1 98.31 337 ALA B O 1
ATOM 5744 N N . GLY B 1 338 ? 23.438 -7.254 -8.602 1 97.94 338 GLY B N 1
ATOM 5745 C CA . GLY B 1 338 ? 23.141 -6.004 -7.918 1 97.94 338 GLY B CA 1
ATOM 5746 C C . GLY B 1 338 ? 23.594 -5.996 -6.469 1 97.94 338 GLY B C 1
ATOM 5747 O O . GLY B 1 338 ? 24.203 -5.031 -6.008 1 97.94 338 GLY B O 1
ATOM 5748 N N . ASN B 1 339 ? 23.281 -7.066 -5.734 1 96.94 339 ASN B N 1
ATOM 5749 C CA . ASN B 1 339 ? 23.672 -7.168 -4.332 1 96.94 339 ASN B CA 1
ATOM 5750 C C . ASN B 1 339 ? 25.188 -7.121 -4.164 1 96.94 339 ASN B C 1
ATOM 5752 O O . ASN B 1 339 ? 25.703 -6.355 -3.348 1 96.94 339 ASN B O 1
ATOM 5756 N N . PHE B 1 340 ? 25.812 -7.93 -4.93 1 96.75 340 PHE B N 1
ATOM 5757 C CA . PHE B 1 340 ? 27.266 -8.062 -4.801 1 96.75 340 PHE B CA 1
ATOM 5758 C C . PHE B 1 340 ? 27.953 -6.758 -5.172 1 96.75 340 PHE B C 1
ATOM 5760 O O . PHE B 1 340 ? 28.844 -6.289 -4.453 1 96.75 340 PHE B O 1
ATOM 5767 N N . SER B 1 341 ? 27.547 -6.121 -6.25 1 96.88 341 SER B N 1
ATOM 5768 C CA . SER B 1 341 ? 28.156 -4.867 -6.68 1 96.88 341 SER B CA 1
ATOM 5769 C C . SER B 1 341 ? 27.938 -3.764 -5.652 1 96.88 341 SER B C 1
ATOM 5771 O O . SER B 1 341 ? 28.859 -3.008 -5.332 1 96.88 341 SER B O 1
ATOM 5773 N N . THR B 1 342 ? 26.75 -3.656 -5.141 1 93.69 342 THR B N 1
ATOM 5774 C CA . THR B 1 342 ? 26.438 -2.623 -4.16 1 93.69 342 THR B CA 1
ATOM 5775 C C . THR B 1 342 ? 27.188 -2.861 -2.857 1 93.69 342 THR B C 1
ATOM 5777 O O . THR B 1 342 ? 27.672 -1.916 -2.232 1 93.69 342 THR B O 1
ATOM 5780 N N . THR B 1 343 ? 27.234 -4.148 -2.412 1 92.06 343 THR B N 1
ATOM 5781 C CA . THR B 1 343 ? 27.984 -4.488 -1.207 1 92.06 343 THR B CA 1
ATOM 5782 C C . THR B 1 343 ? 29.453 -4.141 -1.371 1 92.06 343 THR B C 1
ATOM 5784 O O . THR B 1 343 ? 30.047 -3.516 -0.492 1 92.06 343 THR B O 1
ATOM 5787 N N . MET B 1 344 ? 30.062 -4.461 -2.482 1 92.75 344 MET B N 1
ATOM 5788 C CA . MET B 1 344 ? 31.469 -4.164 -2.748 1 92.75 344 MET B CA 1
ATOM 5789 C C . MET B 1 344 ? 31.703 -2.66 -2.811 1 92.75 344 MET B C 1
ATOM 5791 O O . MET B 1 344 ? 32.719 -2.164 -2.311 1 92.75 344 MET B O 1
ATOM 5795 N N . TYR B 1 345 ? 30.781 -1.973 -3.4 1 90.56 345 TYR B N 1
ATOM 5796 C CA . TYR B 1 345 ? 30.875 -0.52 -3.482 1 90.56 345 TYR B CA 1
ATOM 5797 C C . TYR B 1 345 ? 30.844 0.108 -2.094 1 90.56 345 TYR B C 1
ATOM 5799 O O . TYR B 1 345 ? 31.625 1.01 -1.793 1 90.56 345 TYR B O 1
ATOM 5807 N N . THR B 1 346 ? 29.906 -0.332 -1.292 1 86 346 THR B N 1
ATOM 5808 C CA . THR B 1 346 ? 29.781 0.182 0.068 1 86 346 THR B CA 1
ATOM 5809 C C . THR B 1 346 ? 31.047 -0.097 0.86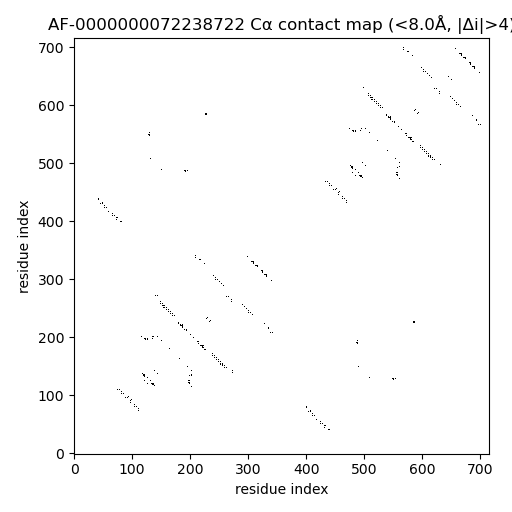8 1 86 346 THR B C 1
ATOM 5811 O O . THR B 1 346 ? 31.516 0.76 1.62 1 86 346 THR B O 1
ATOM 5814 N N . LEU B 1 347 ? 31.625 -1.306 0.72 1 85.19 347 LEU B N 1
ATOM 5815 C CA . LEU B 1 347 ? 32.875 -1.658 1.391 1 85.19 347 LEU B CA 1
ATOM 5816 C C . LEU B 1 347 ? 34.031 -0.764 0.92 1 85.19 347 LEU B C 1
ATOM 5818 O O . LEU B 1 347 ? 34.844 -0.317 1.728 1 85.19 347 LEU B O 1
ATOM 5822 N N . TYR B 1 348 ? 34 -0.477 -0.317 1 87 348 TYR B N 1
ATOM 5823 C CA . TYR B 1 348 ? 35.031 0.382 -0.901 1 87 348 TYR B CA 1
ATOM 5824 C C . TYR B 1 348 ? 34.938 1.8 -0.35 1 87 348 TYR B C 1
ATOM 5826 O O . TYR B 1 348 ? 35.938 2.393 0.038 1 87 348 TYR B O 1
ATOM 5834 N N . GLU B 1 349 ? 33.75 2.383 -0.328 1 83.62 349 GLU B N 1
ATOM 5835 C CA . GLU B 1 349 ? 33.531 3.736 0.166 1 83.62 349 GLU B CA 1
ATOM 5836 C C . GLU B 1 349 ? 33.906 3.863 1.634 1 83.62 349 GLU B C 1
ATOM 5838 O O . GLU B 1 349 ? 34.469 4.883 2.047 1 83.62 349 GLU B O 1
ATOM 5843 N N . LYS B 1 350 ? 33.625 2.91 2.354 1 77.75 350 LYS B N 1
ATOM 5844 C CA . LYS B 1 350 ? 33.938 2.941 3.783 1 77.75 350 LYS B CA 1
ATOM 5845 C C . LYS B 1 350 ? 35.438 2.822 4.039 1 77.75 350 LYS B C 1
ATOM 5847 O O . LYS B 1 350 ? 35.938 3.408 4.988 1 77.75 350 LYS B O 1
ATOM 5852 N N . THR B 1 351 ? 36.031 2.031 3.229 1 77.19 351 THR B N 1
ATOM 5853 C CA . THR B 1 351 ? 37.469 1.888 3.363 1 77.19 351 THR B CA 1
ATOM 5854 C C . THR B 1 351 ? 38.188 3.158 2.91 1 77.19 351 THR B C 1
ATOM 5856 O O . THR B 1 351 ? 39.188 3.566 3.514 1 77.19 351 THR B O 1
ATOM 5859 N N . ARG B 1 352 ? 37.688 3.84 1.913 1 73.12 352 ARG B N 1
ATOM 5860 C CA . ARG B 1 352 ? 38.281 5.078 1.417 1 73.12 352 ARG B CA 1
ATOM 5861 C C . ARG B 1 352 ? 37.969 6.246 2.348 1 73.12 352 ARG B C 1
ATOM 5863 O O . ARG B 1 352 ? 38.812 7.109 2.578 1 73.12 352 ARG B O 1
ATOM 5870 N N . GLY B 1 353 ? 36.719 6.363 2.629 1 60.53 353 GLY B N 1
ATOM 5871 C CA . GLY B 1 353 ? 36.375 7.414 3.578 1 60.53 353 GLY B CA 1
ATOM 5872 C C . GLY B 1 353 ? 37.188 7.32 4.871 1 60.53 353 GLY B C 1
ATOM 5873 O O . GLY B 1 353 ? 37.5 8.344 5.488 1 60.53 353 GLY B O 1
ATOM 5874 N N . LYS B 1 354 ? 37.531 6.188 5.363 1 53.12 354 LYS B N 1
ATOM 5875 C CA . LYS B 1 354 ? 38.438 6.02 6.496 1 53.12 354 LYS B CA 1
ATOM 5876 C C . LYS B 1 354 ? 39.844 6.523 6.16 1 53.12 354 LYS B C 1
ATOM 5878 O O . LYS B 1 354 ? 40.531 7.09 7.016 1 53.12 354 LYS B O 1
ATOM 5883 N N . LYS B 1 355 ? 40.219 6.336 4.953 1 48.91 355 LYS B N 1
ATOM 5884 C CA . LYS B 1 355 ? 41.562 6.762 4.602 1 48.91 355 LYS B CA 1
ATOM 5885 C C . LYS B 1 355 ? 41.688 8.281 4.625 1 48.91 355 LYS B C 1
ATOM 5887 O O . LYS B 1 355 ? 42.75 8.82 4.965 1 48.91 355 LYS B O 1
ATOM 5892 N N . HIS B 1 356 ? 40.656 8.891 4.211 1 41.44 356 HIS B N 1
ATOM 5893 C CA . HIS B 1 356 ? 40.812 10.336 4.234 1 41.44 356 HIS B CA 1
ATOM 5894 C C . HIS B 1 356 ? 40.688 10.875 5.656 1 41.44 356 HIS B C 1
ATOM 5896 O O . HIS B 1 356 ? 40.969 12.055 5.902 1 41.44 356 HIS B O 1
ATOM 5902 N N . SER B 1 357 ? 40.25 10.094 6.582 1 37.62 357 SER B N 1
ATOM 5903 C CA . SER B 1 357 ? 40.188 10.57 7.961 1 37.62 357 SER B CA 1
ATOM 5904 C C . SER B 1 357 ? 41.5 10.258 8.695 1 37.62 357 SER B C 1
ATOM 5906 O O . SER B 1 357 ? 41.656 10.625 9.859 1 37.62 357 SER B O 1
ATOM 5908 N N . PHE B 1 358 ? 42.344 9.469 8.172 1 30.45 358 PHE B N 1
ATOM 5909 C CA . PHE B 1 358 ? 43.656 9.414 8.758 1 30.45 358 PHE B CA 1
ATOM 5910 C C . PHE B 1 358 ? 44.562 10.484 8.156 1 30.45 358 PHE B C 1
ATOM 5912 O O . PHE B 1 358 ? 44.562 10.695 6.941 1 30.45 358 PHE B O 1
#

Secondary structure (DSSP, 8-state):
-HHHHHHHHHHHHHHGGGS-----------HHHHHHHHHHHHHHHHHHHHHHHHHHHHHHHHHHHHHHHHHHHHHHHHHHHHHHHHHHHHTS---HHHHHHHHHHHHHHHHHHHHGGGS----HHHHHHHH-S------SHHHHHHHHHHHHHHHHHHHHHHHHHHHHHHHTTT-HHHHHHHHHHHHHHHHHHHHHHHHHHHTT----HHHHHHHHHHHHHHHHHHHS-SSHHHHHHHHHHHHHHHHHHHHHHHHHHHHHHHHHHHHHTT-SS--SS---SS--STHHHHHHHHHHHHHHHHHHHHHHHHHHHHHHHH-TT-HHHHHHHHHHHHHHHHHHHHHHHHHHHHHHHHHHH-/-HHHHHHHHHHHTTGGGGS-----------HHHHHHHHHHHHHHHHHHHHHHHHHHHHHHHHHHHHHHHHHHHHHHHHHHHHHHHHHHHHTS---HHHHHHHHHHHHHHHHHHHHGGGS----HHHHHHHH-S------SHHHHHHHHHHHHHHHHHHHHHHHHHHHHHHHTTT-HHHHHHHHHHHHHHHHHHHHHHHHHHHTT----HHHHHHHHHHHHHHHHHHHS-SSHHHHHHHHHHHHHHHHHHHHHHHHHHHHHHHHHHHHHTT-SS--SS---SSTTS-S-HHHHHHHHHHHHHHHHHHHHHHHHHHHHHH-TT-HHHHHHHHHHHHHHHHHHHHHHHHHHHHHHHHHHH-

pLDDT: mean 83.02, std 21.14, range [26.12, 98.75]